Protein AF-A0A960R8P9-F1 (afdb_monomer_lite)

Structure (mmCIF, N/CA/C/O backbone):
data_AF-A0A960R8P9-F1
#
_entry.id   AF-A0A960R8P9-F1
#
loop_
_atom_site.group_PDB
_atom_site.id
_atom_site.type_symbol
_atom_site.label_atom_id
_atom_site.label_alt_id
_atom_site.label_comp_id
_atom_site.label_asym_id
_atom_site.label_entity_id
_atom_site.label_seq_id
_atom_site.pdbx_PDB_ins_code
_atom_site.Cartn_x
_atom_site.Cartn_y
_atom_site.Cartn_z
_atom_site.occupancy
_atom_site.B_iso_or_equiv
_atom_site.auth_seq_id
_atom_site.auth_comp_id
_atom_site.auth_asym_id
_atom_site.auth_atom_id
_atom_site.pdbx_PDB_model_num
ATOM 1 N N . MET A 1 1 ? 49.231 7.421 -8.436 1.00 37.34 1 MET A N 1
ATOM 2 C CA . MET A 1 1 ? 50.060 8.512 -7.874 1.00 37.34 1 MET A CA 1
ATOM 3 C C . MET A 1 1 ? 49.710 9.796 -8.612 1.00 37.34 1 MET A C 1
ATOM 5 O O . MET A 1 1 ? 50.149 9.956 -9.741 1.00 37.34 1 MET A O 1
ATOM 9 N N . GLU A 1 2 ? 48.944 10.686 -7.978 1.00 45.31 2 GLU A N 1
ATOM 10 C CA . GLU A 1 2 ? 48.994 12.142 -8.236 1.00 45.31 2 GLU A CA 1
ATOM 11 C C . GLU A 1 2 ? 50.459 12.654 -8.136 1.00 45.31 2 GLU A C 1
ATOM 13 O O . GLU A 1 2 ? 51.242 11.983 -7.445 1.00 45.31 2 GLU A O 1
ATOM 18 N N . PRO A 1 3 ? 50.880 13.798 -8.742 1.00 47.28 3 PRO A N 1
ATOM 19 C CA . PRO A 1 3 ? 50.109 15.050 -8.931 1.00 47.28 3 PRO A CA 1
ATOM 20 C C . PRO A 1 3 ? 50.156 15.681 -10.360 1.00 47.28 3 PRO A C 1
ATOM 22 O O . PRO A 1 3 ? 50.968 15.244 -11.170 1.00 47.28 3 PRO A O 1
ATOM 25 N N . ARG A 1 4 ? 49.364 16.688 -10.808 1.00 34.91 4 ARG A N 1
ATOM 26 C CA . ARG A 1 4 ? 48.522 17.797 -10.241 1.00 34.91 4 ARG A CA 1
ATOM 27 C C . ARG A 1 4 ? 49.147 19.201 -10.487 1.00 34.91 4 ARG A C 1
ATOM 29 O O . ARG A 1 4 ? 50.359 19.338 -10.352 1.00 34.91 4 ARG A O 1
ATOM 36 N N . VAL A 1 5 ? 48.302 20.237 -10.694 1.00 33.16 5 VAL A N 1
ATOM 37 C CA . VAL A 1 5 ? 48.577 21.716 -10.623 1.00 33.16 5 VAL A CA 1
ATOM 38 C C . VAL A 1 5 ? 49.274 22.376 -11.851 1.00 33.16 5 VAL A C 1
ATOM 40 O O . VAL A 1 5 ? 50.306 21.878 -12.279 1.00 33.16 5 VAL A O 1
ATOM 43 N N . LEU A 1 6 ? 48.919 23.569 -12.392 1.00 29.36 6 LEU A N 1
ATOM 44 C CA . LEU A 1 6 ? 47.677 24.392 -12.537 1.00 29.36 6 LEU A CA 1
ATOM 45 C C . LEU A 1 6 ? 48.026 25.774 -13.193 1.00 29.36 6 LEU A C 1
ATOM 47 O O . LEU A 1 6 ? 49.183 26.181 -13.124 1.00 29.36 6 LEU A O 1
ATOM 51 N N . TYR A 1 7 ? 47.015 26.536 -13.670 1.00 29.75 7 TYR A N 1
ATOM 52 C CA . TYR A 1 7 ? 47.020 27.992 -14.028 1.00 29.75 7 TYR A CA 1
ATOM 53 C C . TYR A 1 7 ? 47.901 28.459 -15.227 1.00 29.75 7 TYR A C 1
ATOM 55 O O . TYR A 1 7 ? 49.055 28.080 -15.349 1.00 29.75 7 TYR A O 1
ATOM 63 N N . SER A 1 8 ? 47.477 29.346 -16.147 1.00 26.50 8 SER A N 1
ATOM 64 C CA . SER A 1 8 ? 46.661 30.571 -16.003 1.00 26.50 8 SER A CA 1
ATOM 65 C C . SER A 1 8 ? 46.112 31.087 -17.359 1.00 26.50 8 SER A C 1
ATOM 67 O O . SER A 1 8 ? 46.630 30.737 -18.415 1.00 26.50 8 SER A O 1
ATOM 69 N N . ALA A 1 9 ? 45.106 31.971 -17.323 1.00 29.03 9 ALA A N 1
ATOM 70 C CA . ALA A 1 9 ? 44.301 32.431 -18.467 1.00 29.03 9 ALA A CA 1
ATOM 71 C C . ALA A 1 9 ? 44.900 33.555 -19.367 1.00 29.03 9 ALA 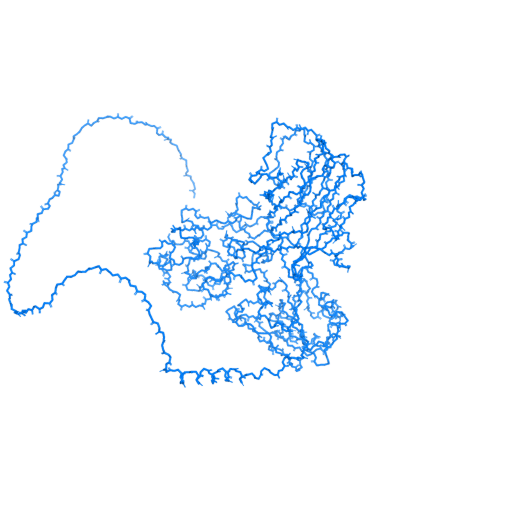A C 1
ATOM 73 O O . ALA A 1 9 ? 45.640 34.409 -18.880 1.00 29.03 9 ALA A O 1
ATOM 74 N N . VAL A 1 10 ? 44.536 33.522 -20.669 1.00 34.88 10 VAL A N 1
ATOM 75 C CA . VAL A 1 10 ? 43.833 34.551 -21.510 1.00 34.88 10 VAL A CA 1
ATOM 76 C C . VAL A 1 10 ? 44.128 36.041 -21.163 1.00 34.88 10 VAL A C 1
ATOM 78 O O . VAL A 1 10 ? 43.942 36.389 -19.996 1.00 34.88 10 VAL A O 1
ATOM 81 N N . PRO A 1 11 ? 44.481 36.973 -22.108 1.00 43.69 11 PRO A N 1
ATOM 82 C CA . PRO A 1 11 ? 43.559 37.340 -23.208 1.00 43.69 11 PRO A CA 1
ATOM 83 C C . PRO A 1 11 ? 44.088 38.025 -24.514 1.00 43.69 11 PRO A C 1
ATOM 85 O O . PRO A 1 11 ? 45.250 38.397 -24.650 1.00 43.69 11 PRO A O 1
ATOM 88 N N . THR A 1 12 ? 43.121 38.299 -25.411 1.00 30.22 12 THR A N 1
ATOM 89 C CA . THR A 1 12 ? 43.048 39.319 -26.499 1.00 30.22 12 THR A CA 1
ATOM 90 C C . THR A 1 12 ? 43.877 39.196 -27.797 1.00 30.22 12 THR A C 1
ATOM 92 O O . THR A 1 12 ? 45.095 39.333 -27.805 1.00 30.22 12 THR A O 1
ATOM 95 N N . ASP A 1 13 ? 43.127 39.101 -28.903 1.00 35.78 13 ASP A N 1
ATOM 96 C CA . ASP A 1 13 ? 43.401 39.499 -30.308 1.00 35.78 13 ASP A CA 1
ATOM 97 C C . ASP A 1 13 ? 43.647 41.041 -30.455 1.00 35.78 13 ASP A C 1
ATOM 99 O O . ASP A 1 13 ? 43.403 41.731 -29.456 1.00 35.78 13 ASP A O 1
ATOM 103 N N . PRO A 1 14 ? 44.001 41.666 -31.627 1.00 49.56 14 PRO A N 1
ATOM 104 C CA . PRO A 1 14 ? 44.000 41.152 -33.024 1.00 49.56 14 PRO A CA 1
ATOM 105 C C . PRO A 1 14 ? 45.130 41.669 -34.000 1.00 49.56 14 PRO A C 1
ATOM 107 O O . PRO A 1 14 ? 45.997 42.456 -33.624 1.00 49.56 14 PRO A O 1
ATOM 110 N N . ILE A 1 15 ? 44.981 41.348 -35.309 1.00 30.72 15 ILE A N 1
ATOM 111 C CA . ILE A 1 15 ? 45.391 42.091 -36.553 1.00 30.72 15 ILE A CA 1
ATOM 112 C C . ILE A 1 15 ? 46.657 41.660 -37.367 1.00 30.72 15 ILE A C 1
ATOM 114 O O . ILE A 1 15 ? 47.779 41.654 -36.877 1.00 30.72 15 ILE A O 1
ATOM 118 N N . GLU A 1 16 ? 46.412 41.505 -38.689 1.00 31.91 16 GLU A N 1
ATOM 119 C CA . GLU A 1 16 ? 47.282 41.521 -39.905 1.00 31.91 16 GLU A CA 1
ATOM 120 C C . GLU A 1 16 ? 48.066 40.262 -40.380 1.00 31.91 16 GLU A C 1
ATOM 122 O O . GLU A 1 16 ? 48.884 39.682 -39.676 1.00 31.91 16 GLU A O 1
ATOM 127 N N . GLY A 1 17 ? 47.824 39.879 -41.654 1.00 26.89 17 GLY A N 1
ATOM 128 C CA . GLY A 1 17 ? 48.540 38.836 -42.428 1.00 26.89 17 GLY A CA 1
ATOM 129 C C . GLY A 1 17 ? 49.787 39.365 -43.175 1.00 26.89 17 GLY A C 1
ATOM 130 O O . GLY A 1 17 ? 50.226 40.470 -42.851 1.00 26.89 17 GLY A O 1
ATOM 131 N N . PRO A 1 18 ? 50.367 38.656 -44.186 1.00 44.59 18 PRO A N 1
ATOM 132 C CA . PRO A 1 18 ? 49.638 38.208 -45.399 1.00 44.59 18 PRO A CA 1
ATOM 133 C C . PRO A 1 18 ? 50.124 36.892 -46.099 1.00 44.59 18 PRO A C 1
ATOM 135 O O . PRO A 1 18 ? 51.177 36.379 -45.751 1.00 44.59 18 PRO A O 1
ATOM 138 N N . ALA A 1 19 ? 49.390 36.459 -47.151 1.00 32.81 19 ALA A N 1
ATOM 139 C CA . ALA A 1 19 ? 49.787 35.691 -48.375 1.00 32.81 19 ALA A CA 1
ATOM 140 C C . ALA A 1 19 ? 50.646 34.390 -48.245 1.00 32.81 19 ALA A C 1
ATOM 142 O O . ALA A 1 19 ? 51.664 34.378 -47.571 1.00 32.81 19 ALA A O 1
ATOM 143 N N . ASP A 1 20 ? 50.394 33.262 -48.930 1.00 33.44 20 ASP A N 1
ATOM 144 C CA . ASP A 1 20 ? 49.965 33.041 -50.329 1.00 33.44 20 ASP A CA 1
ATOM 145 C C . ASP A 1 20 ? 49.674 31.529 -50.600 1.00 33.44 20 ASP A C 1
ATOM 147 O O . ASP A 1 20 ? 50.094 30.694 -49.804 1.00 33.44 20 ASP A O 1
ATOM 151 N N . ASP A 1 21 ? 49.004 31.217 -51.723 1.00 30.36 21 ASP A N 1
ATOM 152 C CA . ASP A 1 21 ? 48.849 29.935 -52.475 1.00 30.36 21 ASP A CA 1
ATOM 153 C C . ASP A 1 21 ? 48.947 28.568 -51.725 1.00 30.36 21 ASP A C 1
ATOM 155 O O . ASP A 1 21 ? 49.975 28.184 -51.172 1.00 30.36 21 ASP A O 1
ATOM 159 N N . SER A 1 22 ? 47.992 27.634 -51.841 1.00 32.38 22 SER A N 1
ATOM 160 C CA . SER A 1 22 ? 47.563 27.061 -53.131 1.00 32.38 22 SER A CA 1
ATOM 161 C C . SER A 1 22 ? 46.191 26.378 -53.064 1.00 32.38 22 SER A C 1
ATOM 163 O O . SER A 1 22 ? 45.913 25.624 -52.133 1.00 32.38 22 SER A O 1
ATOM 165 N N . ALA A 1 23 ? 45.362 26.563 -54.095 1.00 30.52 23 ALA A N 1
ATOM 166 C CA . ALA A 1 23 ? 44.048 25.925 -54.225 1.00 30.52 23 ALA A CA 1
ATOM 167 C C . ALA A 1 23 ? 44.060 24.671 -55.123 1.00 30.52 23 ALA A C 1
ATOM 169 O O . ALA A 1 23 ? 44.781 24.619 -56.119 1.00 30.52 23 ALA A O 1
ATOM 170 N N . ILE A 1 24 ? 43.154 23.722 -54.856 1.00 29.73 24 ILE A N 1
ATOM 171 C CA . ILE A 1 24 ? 42.587 22.829 -55.881 1.00 29.73 24 ILE A CA 1
ATOM 172 C C . ILE A 1 24 ? 41.060 22.907 -55.775 1.00 29.73 24 ILE A C 1
ATOM 174 O O . ILE A 1 24 ? 40.494 22.780 -54.693 1.00 29.73 24 ILE A O 1
ATOM 178 N N . GLN A 1 25 ? 40.409 23.175 -56.907 1.00 29.39 25 GLN A N 1
ATOM 179 C CA . GLN A 1 25 ? 38.961 23.352 -57.036 1.00 29.39 25 GLN A CA 1
ATOM 180 C C . GLN A 1 25 ? 38.285 22.087 -57.578 1.00 29.39 25 GLN A C 1
ATOM 182 O O . GLN A 1 25 ? 38.864 21.342 -58.369 1.00 29.39 25 GLN A O 1
ATOM 187 N N . VAL A 1 26 ? 37.023 21.912 -57.193 1.00 33.94 26 VAL A N 1
ATOM 188 C CA . VAL A 1 26 ? 36.055 20.991 -57.802 1.00 33.94 26 VAL A CA 1
ATOM 189 C C . VAL A 1 26 ? 35.570 21.574 -59.135 1.00 33.94 26 VAL A C 1
ATOM 191 O O . VAL A 1 26 ? 35.284 22.769 -59.179 1.00 33.94 26 VAL A O 1
ATOM 194 N N . GLN A 1 27 ? 35.381 20.754 -60.180 1.00 28.98 27 GLN A N 1
ATOM 195 C CA . GLN A 1 27 ? 34.293 20.994 -61.145 1.00 28.98 27 GLN A CA 1
ATOM 196 C C . GLN A 1 27 ? 33.895 19.761 -61.981 1.00 28.98 27 GLN A C 1
ATOM 198 O O . GLN A 1 27 ? 34.626 19.297 -62.852 1.00 28.98 27 GLN A O 1
ATOM 203 N N . ASP A 1 28 ? 32.708 19.260 -61.642 1.00 31.89 28 ASP A N 1
ATOM 204 C CA . ASP A 1 28 ? 31.585 18.834 -62.491 1.00 31.89 28 ASP A CA 1
ATOM 205 C C . ASP A 1 28 ? 31.714 18.908 -64.037 1.00 31.89 28 ASP A C 1
ATOM 207 O O . ASP A 1 28 ? 32.147 19.920 -64.596 1.00 31.89 28 ASP A O 1
ATOM 211 N N . VAL A 1 29 ? 31.217 17.867 -64.727 1.00 30.25 29 VAL A N 1
ATOM 212 C CA . VAL A 1 29 ? 30.855 17.875 -66.161 1.00 30.25 29 VAL A CA 1
ATOM 213 C C . VAL A 1 29 ? 29.659 16.936 -66.408 1.00 30.25 29 VAL A C 1
ATOM 215 O O . VAL A 1 29 ? 29.754 15.731 -66.181 1.00 30.25 29 VAL A O 1
ATOM 218 N N . ALA A 1 30 ? 28.561 17.484 -66.939 1.00 30.80 30 ALA A N 1
ATOM 219 C CA . ALA A 1 30 ? 27.309 16.772 -67.240 1.00 30.80 30 ALA A CA 1
ATOM 220 C C . ALA A 1 30 ? 27.217 16.283 -68.729 1.00 30.80 30 ALA A C 1
ATOM 222 O O . ALA A 1 30 ? 28.258 16.048 -69.344 1.00 30.80 30 ALA A O 1
ATOM 223 N N . PRO A 1 31 ? 26.031 16.023 -69.333 1.00 60.59 31 PRO A N 1
ATOM 224 C CA . PRO A 1 31 ? 25.532 14.668 -69.613 1.00 60.59 31 PRO A CA 1
ATOM 225 C C . PRO A 1 31 ? 25.392 14.334 -71.124 1.00 60.59 31 PRO A C 1
ATOM 227 O O . PRO A 1 31 ? 25.690 15.166 -71.981 1.00 60.59 31 PRO A O 1
ATOM 230 N N . ALA A 1 32 ? 24.907 13.128 -71.475 1.00 29.98 32 ALA A N 1
ATOM 231 C CA . ALA A 1 32 ? 24.619 12.725 -72.867 1.00 29.98 32 ALA A CA 1
ATOM 232 C C . ALA A 1 32 ? 23.441 11.726 -73.008 1.00 29.98 32 ALA A C 1
ATOM 234 O O . ALA A 1 32 ? 23.017 11.111 -72.032 1.00 29.98 32 ALA A O 1
ATOM 235 N N . GLU A 1 33 ? 22.904 11.603 -74.230 1.00 31.44 33 GLU A N 1
ATOM 236 C CA . GLU A 1 33 ? 21.503 11.239 -74.520 1.00 31.44 33 GLU A CA 1
ATOM 237 C C . GLU A 1 33 ? 21.216 9.800 -75.031 1.00 31.44 33 GLU A C 1
ATOM 239 O O . GLU A 1 33 ? 22.066 9.097 -75.574 1.00 31.44 33 GLU A O 1
ATOM 244 N N . PHE A 1 34 ? 19.930 9.453 -74.899 1.00 30.88 34 PHE A N 1
ATOM 245 C CA . PHE A 1 34 ? 19.047 8.525 -75.636 1.00 30.88 34 PHE A CA 1
ATOM 246 C C . PHE A 1 34 ? 19.475 7.936 -77.011 1.00 30.88 34 PHE A C 1
ATOM 248 O O . PHE A 1 34 ? 19.818 8.680 -77.927 1.00 30.88 34 PHE A O 1
ATOM 255 N N . VAL A 1 35 ? 19.215 6.628 -77.221 1.00 30.12 35 VAL A N 1
ATOM 256 C CA . VAL A 1 35 ? 18.827 6.007 -78.521 1.00 30.12 35 VAL A CA 1
ATOM 257 C C . VAL A 1 35 ? 17.834 4.846 -78.276 1.00 30.12 35 VAL A C 1
ATOM 259 O O . VAL A 1 35 ? 17.958 4.126 -77.289 1.00 30.12 35 VAL A O 1
ATOM 262 N N . THR A 1 36 ? 16.861 4.664 -79.178 1.00 34.31 36 THR A N 1
ATOM 263 C CA . THR A 1 36 ? 15.728 3.704 -79.138 1.00 34.31 36 THR A CA 1
ATOM 264 C C . THR A 1 36 ? 15.785 2.627 -80.232 1.00 34.31 36 THR A C 1
ATOM 266 O O . THR A 1 36 ? 16.336 2.921 -81.286 1.00 34.31 36 THR A O 1
ATOM 269 N N . GLU A 1 37 ? 15.117 1.476 -80.035 1.00 33.34 37 GLU A N 1
ATOM 270 C CA . GLU A 1 37 ? 14.309 0.671 -81.006 1.00 33.34 37 GLU A CA 1
ATOM 271 C C . GLU A 1 37 ? 13.915 -0.683 -80.340 1.00 33.34 37 GLU A C 1
ATOM 273 O O . GLU A 1 37 ? 14.703 -1.200 -79.552 1.00 33.34 37 GLU A O 1
ATOM 278 N N . ASP A 1 38 ? 12.795 -1.375 -80.608 1.00 34.53 38 ASP A N 1
ATOM 279 C CA . ASP A 1 38 ? 11.441 -1.006 -81.079 1.00 34.53 38 ASP A CA 1
ATOM 280 C C . ASP A 1 38 ? 10.472 -2.213 -80.894 1.00 34.53 38 ASP A C 1
ATOM 282 O O . ASP A 1 38 ? 10.916 -3.364 -80.901 1.00 34.53 38 ASP A O 1
ATOM 286 N N . GLY A 1 39 ? 9.161 -1.948 -80.809 1.00 29.09 39 GLY A N 1
ATOM 287 C CA . GLY A 1 39 ? 8.074 -2.888 -81.132 1.00 29.09 39 GLY A CA 1
ATOM 288 C C . GLY A 1 39 ? 7.305 -3.552 -79.963 1.00 29.09 39 GLY A C 1
ATOM 289 O O . GLY A 1 39 ? 7.901 -4.200 -79.110 1.00 29.09 39 GLY A O 1
ATOM 290 N N . ASP A 1 40 ? 5.962 -3.530 -79.910 1.00 32.19 40 ASP A N 1
ATOM 291 C CA . ASP A 1 40 ? 4.997 -2.816 -80.771 1.00 32.19 40 ASP A CA 1
ATOM 292 C C . ASP A 1 40 ? 3.564 -2.771 -80.144 1.00 32.19 40 ASP A C 1
ATOM 294 O O . ASP A 1 40 ? 3.196 -3.649 -79.367 1.00 32.19 40 ASP A O 1
ATOM 298 N N . ILE A 1 41 ? 2.746 -1.797 -80.580 1.00 30.89 41 ILE A N 1
ATOM 299 C CA . ILE A 1 41 ? 1.261 -1.665 -80.504 1.00 30.89 41 ILE A CA 1
ATOM 300 C C . ILE A 1 41 ? 0.533 -1.466 -79.140 1.00 30.89 41 ILE A C 1
ATOM 302 O O . ILE A 1 41 ? 0.358 -2.380 -78.340 1.00 30.89 41 ILE A O 1
ATOM 306 N N . ALA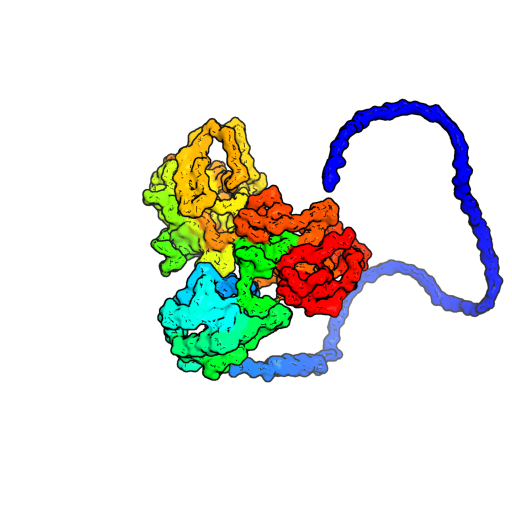 A 1 42 ? -0.107 -0.291 -79.002 1.00 32.84 42 ALA A N 1
ATOM 307 C CA . ALA A 1 42 ? -1.288 0.008 -78.153 1.00 32.84 42 ALA A CA 1
ATOM 308 C C . ALA A 1 42 ? -2.529 0.295 -79.066 1.00 32.84 42 ALA A C 1
ATOM 310 O O . ALA A 1 42 ? -2.311 0.313 -80.285 1.00 32.84 42 ALA A O 1
ATOM 311 N N . PRO A 1 43 ? -3.798 0.543 -78.608 1.00 44.72 43 PRO A N 1
ATOM 312 C CA . PRO A 1 43 ? -4.141 1.757 -77.816 1.00 44.72 43 PRO A CA 1
ATOM 313 C C . PRO A 1 43 ? -5.456 1.766 -76.954 1.00 44.72 43 PRO A C 1
ATOM 315 O O . PRO A 1 43 ? -6.273 0.853 -77.029 1.00 44.72 43 PRO A O 1
ATOM 318 N N . SER A 1 44 ? -5.715 2.918 -76.287 1.00 29.17 44 SER A N 1
ATOM 319 C CA . SER A 1 44 ? -7.040 3.593 -76.068 1.00 29.17 44 SER A CA 1
ATOM 320 C C . SER A 1 44 ? -8.077 2.963 -75.093 1.00 29.17 44 SER A C 1
ATOM 322 O O . SER A 1 44 ? -8.314 1.767 -75.191 1.00 29.17 44 SER A O 1
ATOM 324 N N . GLU A 1 45 ? -8.802 3.635 -74.170 1.00 32.38 45 GLU A N 1
ATOM 325 C CA . GLU A 1 45 ? -8.877 5.003 -73.560 1.00 32.38 45 GLU A CA 1
ATOM 326 C C . GLU A 1 45 ? -9.419 4.841 -72.098 1.00 32.38 45 GLU A C 1
ATOM 328 O O . GLU A 1 45 ? -9.935 3.771 -71.789 1.00 32.38 45 GLU A O 1
ATOM 333 N N . GLY A 1 46 ? -9.418 5.795 -71.147 1.00 26.61 46 GLY A N 1
ATOM 334 C CA . GLY A 1 46 ? -8.832 7.146 -71.058 1.00 26.61 46 GLY A CA 1
ATOM 335 C C . GLY A 1 46 ? -9.603 8.114 -70.111 1.00 26.61 46 GLY A C 1
ATOM 336 O O . GLY A 1 46 ? -10.785 7.913 -69.864 1.00 26.61 46 GLY A O 1
ATOM 337 N N . VAL A 1 47 ? -8.939 9.209 -69.690 1.00 29.33 47 VAL A N 1
ATOM 338 C CA . VAL A 1 47 ? -9.505 10.538 -69.292 1.00 29.33 47 VAL A CA 1
ATOM 339 C C . VAL A 1 47 ? -10.069 10.772 -67.855 1.00 29.33 47 VAL A C 1
ATOM 341 O O . VAL A 1 47 ? -11.247 10.586 -67.587 1.00 29.33 47 VAL A O 1
ATOM 344 N N . THR A 1 48 ? -9.179 11.300 -66.992 1.00 27.67 48 THR A N 1
ATOM 345 C CA . THR A 1 48 ? -9.274 12.437 -66.016 1.00 27.67 48 THR A CA 1
ATOM 346 C C . THR A 1 48 ? -10.433 12.664 -65.009 1.00 27.67 48 THR A C 1
ATOM 348 O O . THR A 1 48 ? -11.563 12.933 -65.395 1.00 27.67 48 THR A O 1
ATOM 351 N N . GLU A 1 49 ? -10.008 12.828 -63.742 1.00 30.47 49 GLU A N 1
ATOM 352 C CA . GLU A 1 49 ? -10.292 13.924 -62.769 1.00 30.47 49 GLU A CA 1
ATOM 353 C C . GLU A 1 49 ? -11.696 14.219 -62.166 1.00 30.47 49 GLU A C 1
ATOM 355 O O . GLU A 1 49 ? -12.574 14.778 -62.810 1.00 30.47 49 GLU A O 1
ATOM 360 N N . SER A 1 50 ? -11.736 14.052 -60.830 1.00 34.62 50 SER A N 1
ATOM 361 C CA . SER A 1 50 ? -12.063 15.051 -59.778 1.00 34.62 50 SER A CA 1
ATOM 362 C C . SER A 1 50 ? -13.508 15.480 -59.412 1.00 34.62 50 SER A C 1
ATOM 364 O O . SER A 1 50 ? -14.395 15.640 -60.241 1.00 34.62 50 SER A O 1
ATOM 366 N N . GLU A 1 51 ? -13.623 15.782 -58.107 1.00 30.09 51 GLU A N 1
ATOM 367 C CA . GLU A 1 51 ? -14.686 16.421 -57.299 1.00 30.09 51 GLU A CA 1
ATOM 368 C C . GLU A 1 51 ? -15.941 15.615 -56.863 1.00 30.09 51 GLU A C 1
ATOM 370 O O . GLU A 1 51 ? -16.519 14.810 -57.588 1.00 30.09 51 GLU A O 1
ATOM 375 N N . ALA A 1 52 ? -16.326 15.839 -55.594 1.00 37.38 52 ALA A N 1
ATOM 376 C CA . ALA A 1 52 ? -17.338 15.111 -54.805 1.00 37.38 52 ALA A CA 1
ATOM 377 C C . ALA A 1 52 ? -18.782 15.655 -55.003 1.00 37.38 52 ALA A C 1
ATOM 379 O O . ALA A 1 52 ? -18.939 16.700 -55.640 1.00 37.38 52 ALA A O 1
ATOM 380 N N . PRO A 1 53 ? -19.857 15.008 -54.472 1.00 33.94 53 PRO A N 1
ATOM 381 C CA . PRO A 1 53 ? -20.228 15.206 -53.050 1.00 33.94 53 PRO A CA 1
ATOM 382 C C . PRO A 1 53 ? -21.025 14.061 -52.348 1.00 33.94 53 PRO A C 1
ATOM 384 O O . PRO A 1 53 ? -21.541 13.139 -52.974 1.00 33.94 53 PRO A O 1
ATOM 387 N N . ILE A 1 54 ? -21.214 14.197 -51.025 1.00 36.06 54 ILE A N 1
ATOM 388 C CA . ILE A 1 54 ? -22.248 13.517 -50.194 1.00 36.06 54 ILE A CA 1
ATOM 389 C C . ILE A 1 54 ? -23.674 13.895 -50.676 1.00 36.06 54 ILE A C 1
ATOM 391 O O . ILE A 1 54 ? -23.826 15.038 -51.124 1.00 36.06 54 ILE A O 1
ATOM 395 N N . PRO A 1 55 ? -24.736 13.043 -50.567 1.00 36.91 55 PRO A N 1
ATOM 396 C CA . PRO A 1 55 ? -25.383 12.793 -49.255 1.00 36.91 55 PRO A CA 1
ATOM 397 C C . PRO A 1 55 ? -26.226 11.489 -49.038 1.00 36.91 55 PRO A C 1
ATOM 399 O O . PRO A 1 55 ? -26.729 10.877 -49.971 1.00 36.91 55 PRO A O 1
ATOM 402 N N . ALA A 1 56 ? -26.475 11.198 -47.750 1.00 30.23 56 ALA A N 1
ATOM 403 C CA . ALA A 1 56 ? -27.715 10.716 -47.090 1.00 30.23 56 ALA A CA 1
ATOM 404 C C . ALA A 1 56 ? -28.545 9.479 -47.558 1.00 30.23 56 ALA A C 1
ATOM 406 O O . ALA A 1 56 ? -29.115 9.452 -48.642 1.00 30.23 56 ALA A O 1
ATOM 407 N N . ASP A 1 57 ? -28.770 8.590 -46.571 1.00 33.03 57 ASP A N 1
ATOM 408 C CA . ASP A 1 57 ? -30.032 7.909 -46.181 1.00 33.03 57 ASP A CA 1
ATOM 409 C C . ASP A 1 57 ? -30.844 7.095 -47.217 1.00 33.03 57 ASP A C 1
ATOM 411 O O . ASP A 1 57 ? -31.523 7.664 -48.070 1.00 33.03 57 ASP A O 1
ATOM 415 N N . HIS A 1 58 ? -30.922 5.764 -47.016 1.00 30.36 58 HIS A N 1
ATOM 416 C CA . HIS A 1 58 ? -32.229 5.087 -46.873 1.00 30.36 58 HIS A CA 1
ATOM 417 C C . HIS A 1 58 ? -32.171 3.627 -46.360 1.00 30.36 58 HIS A C 1
ATOM 419 O O . HIS A 1 58 ? -31.618 2.743 -47.006 1.00 30.36 58 HIS A O 1
ATOM 425 N N . SER A 1 59 ? -32.940 3.374 -45.294 1.00 27.42 59 SER A N 1
ATOM 426 C CA . SER A 1 59 ? -33.821 2.200 -45.097 1.00 27.42 59 SER A CA 1
ATOM 427 C C . SER A 1 59 ? -33.252 0.766 -45.143 1.00 27.42 59 SER A C 1
ATOM 429 O O . SER A 1 59 ? -33.152 0.139 -46.196 1.00 27.42 59 SER A O 1
ATOM 431 N N . LEU A 1 60 ? -33.152 0.156 -43.957 1.00 33.97 60 LEU A N 1
ATOM 432 C CA . LEU A 1 60 ? -33.128 -1.300 -43.760 1.00 33.97 60 LEU A CA 1
ATOM 433 C C . LEU A 1 60 ? -34.395 -1.991 -44.311 1.00 33.97 60 LEU A C 1
ATOM 435 O O . LEU A 1 60 ? -35.505 -1.470 -44.180 1.00 33.97 60 LEU A O 1
ATOM 439 N N . THR A 1 61 ? -34.249 -3.225 -44.802 1.00 27.73 61 THR A N 1
ATOM 440 C CA . THR A 1 61 ? -35.333 -4.226 -44.861 1.00 27.73 61 THR A CA 1
ATOM 441 C C . THR A 1 61 ? -34.808 -5.582 -44.368 1.00 27.73 61 THR A C 1
ATOM 443 O O . THR A 1 61 ? -33.879 -6.101 -44.986 1.00 27.73 61 THR A O 1
ATOM 446 N N . PRO A 1 62 ? -35.368 -6.174 -43.296 1.00 39.25 62 PRO A N 1
ATOM 447 C CA . PRO A 1 62 ? -34.814 -7.381 -42.682 1.00 39.25 62 PRO A CA 1
ATOM 448 C C . PRO A 1 62 ? -35.399 -8.663 -43.290 1.00 39.25 62 PRO A C 1
ATOM 450 O O . PRO A 1 62 ? -36.575 -8.955 -43.070 1.00 39.25 62 PRO A O 1
ATOM 453 N N . GLN A 1 63 ? -34.588 -9.452 -44.007 1.00 36.78 63 GLN A N 1
ATOM 454 C CA . GLN A 1 63 ? -34.900 -10.862 -44.277 1.00 36.78 63 GLN A CA 1
ATOM 455 C C . GLN A 1 63 ? -33.670 -11.696 -44.693 1.00 36.78 63 GLN A C 1
ATOM 457 O O . GLN A 1 63 ? -33.521 -12.018 -45.865 1.00 36.78 63 GLN A O 1
ATOM 462 N N . ASP A 1 64 ? -32.819 -12.039 -43.723 1.00 34.34 64 ASP A N 1
ATOM 463 C CA . ASP A 1 64 ? -32.182 -13.366 -43.583 1.00 34.34 64 ASP A CA 1
ATOM 464 C C . ASP A 1 64 ? -31.404 -13.394 -42.253 1.00 34.34 64 ASP A C 1
ATOM 466 O O . ASP A 1 64 ? -30.193 -13.229 -42.205 1.00 34.34 64 ASP A O 1
ATOM 470 N N . ASP A 1 65 ? -32.145 -13.545 -41.152 1.00 41.03 65 ASP A N 1
ATOM 471 C CA . ASP A 1 65 ? -31.605 -13.699 -39.794 1.00 41.03 65 ASP A CA 1
ATOM 472 C C . ASP A 1 65 ? -32.451 -14.729 -39.022 1.00 41.03 65 ASP A C 1
ATOM 474 O O . ASP A 1 65 ? -33.332 -14.412 -38.220 1.00 41.03 65 ASP A O 1
ATOM 478 N N . ALA A 1 66 ? -32.282 -15.996 -39.402 1.00 41.91 66 ALA A N 1
ATOM 479 C CA . ALA A 1 66 ? -32.980 -17.137 -38.801 1.00 41.91 66 ALA A CA 1
ATOM 480 C C . ALA A 1 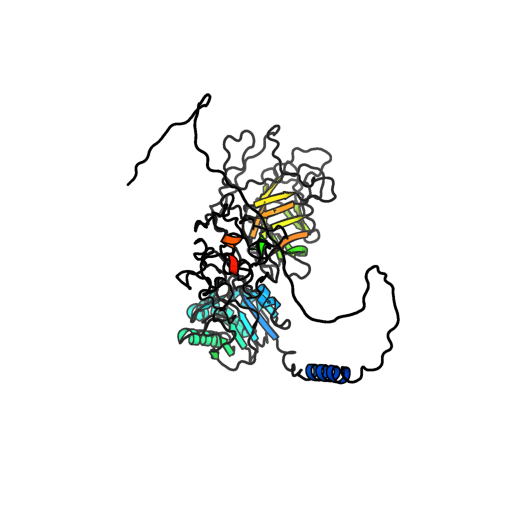66 ? -32.084 -18.379 -38.637 1.00 41.91 66 ALA A C 1
ATOM 482 O O . ALA A 1 66 ? -32.574 -19.441 -38.249 1.00 41.91 66 ALA A O 1
ATOM 483 N N . THR A 1 67 ? -30.789 -18.259 -38.947 1.00 39.84 67 THR A N 1
ATOM 484 C CA . THR A 1 67 ? -29.797 -19.340 -38.829 1.00 39.84 67 THR A CA 1
ATOM 485 C C . THR A 1 67 ? -28.632 -19.008 -37.901 1.00 39.84 67 THR A C 1
ATOM 487 O O . THR A 1 67 ? -28.116 -19.946 -37.309 1.00 39.84 67 THR A O 1
ATOM 490 N N . ASP A 1 68 ? -28.273 -17.736 -37.683 1.00 44.59 68 ASP A N 1
ATOM 491 C CA . ASP A 1 68 ? -27.269 -17.374 -36.664 1.00 44.59 68 ASP A CA 1
ATOM 492 C C . ASP A 1 68 ? -27.872 -17.330 -35.259 1.00 44.59 68 ASP A C 1
ATOM 494 O O . ASP A 1 68 ? -27.370 -17.992 -34.352 1.00 44.59 68 ASP A O 1
ATOM 498 N N . ARG A 1 69 ? -29.041 -16.701 -35.096 1.00 44.09 69 ARG A N 1
ATOM 499 C CA . ARG A 1 69 ? -29.730 -16.616 -33.796 1.00 44.09 69 ARG A CA 1
ATOM 500 C C . ARG A 1 69 ? -30.115 -17.954 -33.165 1.00 44.09 69 ARG A C 1
ATOM 502 O O . ARG A 1 69 ? -30.251 -18.037 -31.953 1.00 44.09 69 ARG A O 1
ATOM 509 N N . ALA A 1 70 ? -30.276 -19.012 -33.962 1.00 41.44 70 ALA A N 1
ATOM 510 C CA . ALA A 1 70 ? -30.495 -20.363 -33.437 1.00 41.44 70 ALA A CA 1
ATOM 511 C C . ALA A 1 70 ? -29.215 -20.981 -32.841 1.00 41.44 70 ALA A C 1
ATOM 513 O O . ALA A 1 70 ? -29.297 -21.880 -32.007 1.00 41.44 70 ALA A O 1
ATOM 514 N N . THR A 1 71 ? -28.047 -20.502 -33.271 1.00 46.31 71 THR A N 1
ATOM 515 C CA . THR A 1 71 ? -26.731 -20.904 -32.768 1.00 46.31 71 THR A CA 1
ATOM 516 C C . THR A 1 71 ? -26.373 -20.092 -31.526 1.00 46.31 71 THR A C 1
ATOM 518 O O . THR A 1 71 ? -25.958 -20.681 -30.534 1.00 46.31 71 THR A O 1
ATOM 521 N N . GLU A 1 72 ? -26.640 -18.781 -31.524 1.00 46.31 72 GLU A N 1
ATOM 522 C CA . GLU A 1 72 ? -26.489 -17.923 -30.338 1.00 46.31 72 GLU A CA 1
ATOM 523 C C . GLU A 1 72 ? -27.440 -18.323 -29.202 1.00 46.31 72 GLU A C 1
ATOM 525 O O . GLU A 1 72 ? -26.970 -18.559 -28.095 1.00 46.31 72 GLU A O 1
ATOM 530 N N . ASP A 1 73 ? -28.745 -18.510 -29.454 1.00 47.56 73 ASP A N 1
ATOM 531 C CA . ASP A 1 73 ? -29.682 -18.971 -28.412 1.00 47.56 73 ASP A CA 1
ATOM 532 C C . ASP A 1 73 ? -29.291 -20.368 -27.878 1.00 47.56 73 ASP A C 1
ATOM 534 O O . ASP A 1 73 ? -29.511 -20.665 -26.703 1.00 47.56 73 ASP A O 1
ATOM 538 N N . SER A 1 74 ? -28.674 -21.228 -28.703 1.00 48.53 74 SER A N 1
ATOM 539 C CA . SER A 1 74 ? -28.183 -22.544 -28.265 1.00 48.53 74 SER A CA 1
ATOM 540 C C . SER A 1 74 ? -26.863 -22.468 -27.493 1.00 48.53 74 SER A C 1
ATOM 542 O O . SER A 1 74 ? -26.662 -23.289 -26.600 1.00 48.53 74 SER A O 1
ATOM 544 N N . LEU A 1 75 ? -25.983 -21.511 -27.800 1.00 46.56 75 LEU A N 1
ATOM 545 C CA . LEU A 1 75 ? -24.763 -21.234 -27.035 1.00 46.56 75 LEU A CA 1
ATOM 546 C C . LEU A 1 75 ? -25.106 -20.580 -25.697 1.00 46.56 75 LEU A C 1
ATOM 548 O O . LEU A 1 75 ? -24.635 -21.039 -24.665 1.00 46.56 75 LEU A O 1
ATOM 552 N N . ILE A 1 76 ? -26.019 -19.609 -25.683 1.00 48.25 76 ILE A N 1
ATOM 553 C CA . ILE A 1 76 ? -26.566 -19.005 -24.463 1.00 48.25 76 ILE A CA 1
ATOM 554 C C . ILE A 1 76 ? -27.303 -20.065 -23.633 1.00 48.25 76 ILE A C 1
ATOM 556 O O . ILE A 1 76 ? -27.190 -20.062 -22.411 1.00 48.25 76 ILE A O 1
ATOM 560 N N . GLN A 1 77 ? -28.003 -21.026 -24.246 1.00 41.62 77 GLN A N 1
ATOM 561 C CA . GLN A 1 77 ? -28.591 -22.144 -23.502 1.00 41.62 77 GLN A CA 1
ATOM 562 C C . GLN A 1 77 ? -27.543 -23.157 -23.005 1.00 41.62 77 GLN A C 1
ATOM 564 O O . GLN A 1 77 ? -27.767 -23.754 -21.955 1.00 41.62 77 GLN A O 1
ATOM 569 N N . GLN A 1 78 ? -26.401 -23.334 -23.680 1.00 39.56 78 GLN A N 1
ATOM 570 C CA . GLN A 1 78 ? -25.289 -24.154 -23.177 1.00 39.56 78 GLN A CA 1
ATOM 571 C C . GLN A 1 78 ? -24.527 -23.470 -22.033 1.00 39.56 78 GLN A C 1
ATOM 573 O O . GLN A 1 78 ? -24.284 -24.111 -21.019 1.00 39.56 78 GLN A O 1
ATOM 578 N N . ILE A 1 79 ? -24.255 -22.167 -22.136 1.00 43.16 79 ILE A N 1
ATOM 579 C CA . ILE A 1 79 ? -23.645 -21.346 -21.076 1.00 43.16 79 ILE A CA 1
ATOM 580 C C . ILE A 1 79 ? -24.558 -21.302 -19.836 1.00 43.16 79 ILE A C 1
ATOM 582 O O . ILE A 1 79 ? -24.094 -21.475 -18.715 1.00 43.16 79 ILE A O 1
ATOM 586 N N . ASN A 1 80 ? -25.880 -21.202 -20.027 1.00 38.84 80 ASN A N 1
ATOM 587 C CA . ASN A 1 80 ? -26.873 -21.312 -18.947 1.00 38.84 80 ASN A CA 1
ATOM 588 C C . ASN A 1 80 ? -27.211 -22.768 -18.536 1.00 38.84 80 ASN A C 1
ATOM 590 O O . ASN A 1 80 ? -28.179 -22.985 -17.805 1.00 38.84 80 ASN A O 1
ATOM 594 N N . THR A 1 81 ? -26.481 -23.784 -19.021 1.00 39.28 81 THR A N 1
ATOM 595 C CA . THR A 1 81 ? -26.620 -25.187 -18.561 1.00 39.28 81 THR A CA 1
ATOM 596 C C . THR A 1 81 ? -25.300 -25.882 -18.212 1.00 39.28 81 THR A C 1
ATOM 598 O O . THR A 1 81 ? -25.343 -26.993 -17.691 1.00 39.28 81 THR A O 1
ATOM 601 N N . SER A 1 82 ? -24.149 -25.219 -18.368 1.00 34.44 82 SER A N 1
ATOM 602 C CA . SER A 1 82 ? -22.921 -25.524 -17.615 1.00 34.44 82 SER A CA 1
ATOM 603 C C . SER A 1 82 ? -22.954 -24.974 -16.182 1.00 34.44 82 SER A C 1
ATOM 605 O O . SER A 1 82 ? -21.998 -25.142 -15.433 1.00 34.44 82 SER A O 1
ATOM 607 N N . THR A 1 83 ? -24.067 -24.362 -15.767 1.00 39.88 83 THR A N 1
ATOM 608 C CA . THR A 1 83 ? -24.358 -24.025 -14.371 1.00 39.88 83 THR A CA 1
ATOM 609 C C . THR A 1 83 ? -24.671 -25.284 -13.543 1.00 39.88 83 THR A C 1
ATOM 611 O O . THR A 1 83 ? -25.791 -25.467 -13.075 1.00 39.88 83 THR A O 1
ATOM 614 N N . GLU A 1 84 ? -23.656 -26.113 -13.286 1.00 39.38 84 GLU A N 1
ATOM 615 C CA . GLU A 1 84 ? -23.549 -26.835 -12.005 1.00 39.38 84 GLU A CA 1
ATOM 616 C C . GLU A 1 84 ? -22.837 -25.957 -10.954 1.00 39.38 84 GLU A C 1
ATOM 618 O O . GLU A 1 84 ? -22.115 -26.444 -10.094 1.00 39.38 84 GLU A O 1
ATOM 623 N N . ASN A 1 85 ? -23.108 -24.642 -10.958 1.00 37.38 85 ASN A N 1
ATOM 624 C CA . ASN A 1 85 ? -22.947 -23.825 -9.755 1.00 37.38 85 ASN A CA 1
ATOM 625 C C . ASN A 1 85 ? -24.096 -24.190 -8.799 1.00 37.38 85 ASN A C 1
ATOM 627 O O . ASN A 1 85 ? -25.172 -23.588 -8.807 1.00 37.38 85 ASN A O 1
ATOM 631 N N . THR A 1 86 ? -23.931 -25.305 -8.089 1.00 39.66 86 THR A N 1
ATOM 632 C CA . THR A 1 86 ? -24.940 -25.873 -7.183 1.00 39.66 86 THR A CA 1
ATOM 633 C C . THR A 1 86 ? -24.286 -26.376 -5.892 1.00 39.66 86 THR A C 1
ATOM 635 O O . THR A 1 86 ? -24.519 -27.511 -5.481 1.00 39.66 86 THR A O 1
ATOM 638 N N . ALA A 1 87 ? -23.478 -25.522 -5.247 1.00 35.75 87 ALA A N 1
ATOM 639 C CA . ALA A 1 87 ? -22.902 -25.807 -3.924 1.00 35.75 87 ALA A CA 1
ATOM 640 C C . ALA A 1 87 ? -22.753 -24.586 -2.986 1.00 35.75 87 ALA A C 1
ATOM 642 O O . ALA A 1 87 ? -23.116 -24.702 -1.820 1.00 35.75 87 ALA A O 1
ATOM 643 N N . LEU A 1 88 ? -22.300 -23.415 -3.458 1.00 44.59 88 LEU A N 1
ATOM 644 C CA . LEU A 1 88 ? -21.813 -22.345 -2.559 1.00 44.59 88 LEU A CA 1
ATOM 645 C C . LEU A 1 88 ? -22.878 -21.496 -1.830 1.00 44.59 88 LEU A C 1
ATOM 647 O O . LEU A 1 88 ? -22.539 -20.693 -0.968 1.00 44.59 88 LEU A O 1
ATOM 651 N N . THR A 1 89 ? -24.181 -21.653 -2.093 1.00 44.38 89 THR A N 1
ATOM 652 C CA . THR A 1 89 ? -25.224 -20.817 -1.452 1.00 44.38 89 THR A CA 1
ATOM 653 C C . THR A 1 89 ? -25.606 -21.290 -0.037 1.00 44.38 89 THR A C 1
ATOM 655 O O . THR A 1 89 ? -26.797 -21.476 0.244 1.00 44.38 89 THR A O 1
ATOM 658 N N . GLY A 1 90 ? -24.632 -21.552 0.840 1.00 65.50 90 GLY A N 1
ATOM 659 C CA . GLY A 1 90 ? -24.932 -22.051 2.187 1.00 65.50 90 GLY A CA 1
ATOM 660 C C . GLY A 1 90 ? -23.785 -22.402 3.137 1.00 65.50 90 GLY A C 1
ATOM 661 O O . GLY A 1 90 ? -24.115 -22.866 4.226 1.00 65.50 90 GLY A O 1
ATOM 662 N N . ARG A 1 91 ? -22.511 -22.202 2.771 1.00 81.06 91 ARG A N 1
ATOM 663 C CA . ARG A 1 91 ? -21.394 -22.223 3.733 1.00 81.06 91 ARG A CA 1
ATOM 664 C C . ARG A 1 91 ? -21.097 -20.803 4.219 1.00 81.06 91 ARG A C 1
ATOM 666 O O . ARG A 1 91 ? -21.353 -19.842 3.494 1.00 81.06 91 ARG A O 1
ATOM 673 N N . HIS A 1 92 ? -20.619 -20.672 5.449 1.00 91.38 92 HIS A N 1
ATOM 674 C CA . HIS A 1 92 ? -20.137 -19.419 6.028 1.00 91.38 92 HIS A CA 1
ATOM 675 C C . HIS A 1 92 ? -18.617 -19.492 6.159 1.00 91.38 92 HIS A C 1
ATOM 677 O O . HIS A 1 92 ? -18.108 -20.223 7.006 1.00 91.38 92 HIS A O 1
ATOM 683 N N . GLU A 1 93 ? -17.903 -18.744 5.326 1.00 95.00 93 GLU A N 1
ATOM 684 C CA . GLU A 1 93 ? -16.449 -18.845 5.179 1.00 95.00 93 GLU A CA 1
ATOM 685 C C . GLU A 1 93 ? -15.829 -17.458 5.374 1.00 95.00 93 GLU A C 1
ATOM 687 O O . GLU A 1 93 ? -16.358 -16.466 4.862 1.00 95.00 93 GLU A O 1
ATOM 692 N N . ILE A 1 94 ? -14.757 -17.388 6.165 1.00 95.81 94 ILE A N 1
ATOM 693 C CA . ILE A 1 94 ? -14.072 -16.136 6.516 1.00 95.81 94 ILE A CA 1
ATOM 694 C C . ILE A 1 94 ? -12.638 -16.196 6.005 1.00 95.81 94 ILE A C 1
ATOM 696 O O . ILE A 1 94 ? -11.959 -17.206 6.181 1.00 95.81 94 ILE A O 1
ATOM 700 N N . VAL A 1 95 ? -12.181 -15.109 5.395 1.00 96.25 95 VAL A N 1
ATOM 701 C CA . VAL A 1 95 ? -10.815 -14.936 4.913 1.00 96.25 95 VAL A CA 1
ATOM 702 C C . VAL A 1 95 ? -10.135 -13.874 5.755 1.00 96.25 95 VAL A C 1
ATOM 704 O O . VAL A 1 95 ? -10.591 -12.735 5.806 1.00 96.25 95 VAL A O 1
ATOM 707 N N . PHE A 1 96 ? -9.046 -14.264 6.400 1.00 96.38 96 PHE A N 1
ATOM 708 C CA . PHE A 1 96 ? -8.110 -13.363 7.042 1.00 96.38 96 PHE A CA 1
ATOM 709 C C . PHE A 1 96 ? -6.951 -13.085 6.092 1.00 96.38 96 PHE A C 1
ATOM 711 O O . PHE A 1 96 ? -6.367 -14.033 5.566 1.00 96.38 96 PHE A O 1
ATOM 718 N N . ILE A 1 97 ? -6.636 -11.811 5.873 1.00 91.31 97 ILE A N 1
ATOM 719 C CA . ILE A 1 97 ? -5.538 -11.377 5.003 1.00 91.31 97 ILE A CA 1
ATOM 720 C C . ILE A 1 97 ? -4.652 -10.429 5.811 1.00 91.31 97 ILE A C 1
ATOM 722 O O . ILE A 1 97 ? -5.149 -9.430 6.333 1.00 91.31 97 ILE A O 1
ATOM 726 N N . SER A 1 98 ? -3.378 -10.778 5.973 1.00 86.81 98 SER A N 1
ATOM 727 C CA . SER A 1 98 ? -2.373 -9.910 6.596 1.00 86.81 98 SER A CA 1
ATOM 728 C C . SER A 1 98 ? -2.051 -8.745 5.666 1.00 86.81 98 SER A C 1
ATOM 730 O O . SER A 1 98 ? -2.042 -8.922 4.455 1.00 86.81 98 SER A O 1
ATOM 732 N N . THR A 1 99 ? -1.868 -7.544 6.207 1.00 78.62 99 THR A N 1
ATOM 733 C CA . THR A 1 99 ? -1.767 -6.311 5.399 1.00 78.62 99 THR A CA 1
ATOM 734 C C . THR A 1 99 ? -0.332 -5.965 4.998 1.00 78.62 99 THR A C 1
ATOM 736 O O . THR A 1 99 ? -0.105 -4.928 4.395 1.00 78.62 99 THR A O 1
ATOM 739 N N . ASP A 1 100 ? 0.615 -6.818 5.385 1.00 68.31 100 ASP A N 1
ATOM 740 C CA . ASP A 1 100 ? 1.985 -6.949 4.881 1.00 68.31 100 ASP A CA 1
ATOM 741 C C . ASP A 1 100 ? 2.073 -7.912 3.675 1.00 68.31 100 ASP A C 1
ATOM 743 O O . ASP A 1 100 ? 3.147 -8.114 3.113 1.00 68.31 100 ASP A O 1
ATOM 747 N N . VAL A 1 101 ? 0.942 -8.500 3.252 1.00 75.31 101 VAL A N 1
ATOM 748 C CA . VAL A 1 101 ? 0.844 -9.253 1.995 1.00 75.31 101 VAL A CA 1
ATOM 749 C C . VAL A 1 101 ? 0.847 -8.297 0.808 1.00 75.31 101 VAL A C 1
ATOM 751 O O . VAL A 1 101 ? -0.015 -7.427 0.721 1.00 75.31 101 VAL A O 1
ATOM 754 N N . TYR A 1 102 ? 1.762 -8.552 -0.127 1.00 65.94 102 TYR A N 1
ATOM 755 C CA . TYR A 1 102 ? 1.825 -7.934 -1.449 1.00 65.94 102 TYR A CA 1
ATOM 756 C C . TYR A 1 102 ? 0.439 -7.787 -2.105 1.00 65.94 102 TYR A C 1
ATOM 758 O O . TYR A 1 102 ? -0.314 -8.761 -2.198 1.00 65.94 102 TYR A O 1
ATOM 766 N N . ASP A 1 103 ? 0.100 -6.571 -2.536 1.00 66.50 103 ASP A N 1
ATOM 767 C CA . ASP A 1 103 ? -1.178 -6.189 -3.162 1.00 66.50 103 ASP A CA 1
ATOM 768 C C . ASP A 1 103 ? -2.414 -6.920 -2.581 1.00 66.50 103 ASP A C 1
ATOM 770 O O . ASP A 1 103 ? -3.218 -7.577 -3.268 1.00 66.50 103 ASP A O 1
ATOM 774 N N . TYR A 1 104 ? -2.541 -6.865 -1.250 1.00 75.50 104 TYR A N 1
ATOM 775 C CA . TYR A 1 104 ? -3.639 -7.518 -0.547 1.00 75.50 104 TYR A CA 1
ATOM 776 C C . TYR A 1 104 ? -5.002 -6.888 -0.899 1.00 75.50 104 TYR A C 1
ATOM 778 O O . TYR A 1 104 ? -6.029 -7.568 -0.777 1.00 75.50 104 TYR A O 1
ATOM 786 N N . GLU A 1 105 ? -5.044 -5.633 -1.368 1.00 66.44 105 GLU A N 1
ATOM 787 C CA . GLU A 1 105 ? -6.230 -4.966 -1.911 1.00 66.44 105 GLU A CA 1
ATOM 788 C C . GLU A 1 105 ? -6.709 -5.582 -3.229 1.00 66.44 105 GLU A C 1
ATOM 790 O O . GLU A 1 105 ? -7.902 -5.912 -3.330 1.00 66.44 105 GLU A O 1
ATOM 795 N N . TYR A 1 106 ? -5.831 -5.779 -4.224 1.00 67.31 106 TYR A N 1
ATOM 796 C CA . TYR A 1 106 ? -6.198 -6.475 -5.459 1.00 67.31 106 TYR A CA 1
ATOM 797 C C . TYR A 1 106 ? -6.712 -7.860 -5.130 1.00 67.31 106 TYR A C 1
ATOM 799 O O . TYR A 1 106 ? -7.811 -8.222 -5.564 1.00 67.31 106 TYR A O 1
ATOM 807 N N . LEU A 1 107 ? -5.955 -8.606 -4.321 1.00 73.44 107 LEU A N 1
ATOM 808 C CA . LEU A 1 107 ? -6.293 -9.963 -3.929 1.00 73.44 107 LEU A CA 1
ATOM 809 C C . LEU A 1 107 ? -7.687 -9.991 -3.291 1.00 73.44 107 LEU A C 1
ATOM 811 O O . LEU A 1 107 ? -8.580 -10.683 -3.781 1.00 73.44 107 LEU A O 1
ATOM 815 N N . ALA A 1 108 ? -7.930 -9.152 -2.281 1.00 79.75 108 ALA A N 1
ATOM 816 C CA . ALA A 1 108 ? -9.232 -9.001 -1.636 1.00 79.75 108 ALA A CA 1
ATOM 817 C C . ALA A 1 108 ? -10.367 -8.613 -2.600 1.00 79.75 108 ALA A C 1
ATOM 819 O O . ALA A 1 108 ? -11.500 -9.072 -2.423 1.00 79.75 108 ALA A O 1
ATOM 820 N N . SER A 1 109 ? -10.095 -7.781 -3.608 1.00 70.94 109 SER A N 1
ATOM 821 C CA . SER A 1 109 ? -11.100 -7.338 -4.583 1.00 70.94 109 SER A CA 1
ATOM 822 C C . SER A 1 109 ? -11.462 -8.406 -5.628 1.00 70.94 109 SER A C 1
ATOM 824 O O . SER A 1 109 ? -12.603 -8.420 -6.106 1.00 70.94 109 SER A O 1
ATOM 826 N N . HIS A 1 110 ? -10.543 -9.333 -5.922 1.00 72.00 110 HIS A N 1
ATOM 827 C CA . HIS A 1 110 ? -10.738 -10.444 -6.861 1.00 72.00 110 HIS A CA 1
ATOM 828 C C . HIS A 1 110 ? -11.230 -11.743 -6.197 1.00 72.00 110 HIS A C 1
ATOM 830 O O . HIS A 1 110 ? -11.808 -12.606 -6.871 1.00 72.00 110 HIS A O 1
ATOM 836 N N . LEU A 1 111 ? -11.130 -11.862 -4.864 1.00 82.75 111 LEU A N 1
ATOM 837 C CA . LEU A 1 111 ? -11.763 -12.950 -4.115 1.00 82.75 111 LEU A CA 1
ATOM 838 C C . LEU A 1 111 ? -13.288 -13.019 -4.329 1.00 82.75 111 LEU A C 1
ATOM 840 O O . LEU A 1 111 ? -13.995 -12.043 -4.583 1.00 82.75 111 LEU A O 1
ATOM 844 N N . ASN A 1 112 ? -13.833 -14.228 -4.170 1.00 78.19 112 ASN A N 1
ATOM 845 C CA . ASN A 1 112 ? -15.263 -14.491 -4.310 1.00 78.19 112 ASN A CA 1
ATOM 846 C C . ASN A 1 112 ? -16.085 -13.619 -3.328 1.00 78.19 112 ASN A C 1
ATOM 848 O O . ASN A 1 112 ? -15.988 -13.830 -2.119 1.00 78.19 112 ASN A O 1
ATOM 852 N N . PRO A 1 113 ? -16.993 -12.737 -3.800 1.00 74.50 113 PRO A N 1
ATOM 853 C CA . PRO A 1 113 ? -17.689 -11.746 -2.964 1.00 74.50 113 PRO A CA 1
ATOM 854 C C . PRO A 1 113 ? -18.752 -12.331 -2.012 1.00 74.50 113 PRO A C 1
ATOM 856 O O . PRO A 1 113 ? -19.547 -11.591 -1.431 1.00 74.50 113 PRO A O 1
ATOM 859 N N . ASN A 1 114 ? -18.826 -13.660 -1.886 1.00 80.69 114 ASN A N 1
ATOM 860 C CA . ASN A 1 114 ? -19.605 -14.347 -0.852 1.00 80.69 114 ASN A CA 1
ATOM 861 C C . ASN A 1 114 ? -18.759 -14.717 0.381 1.00 80.69 114 ASN A C 1
ATOM 863 O O . ASN A 1 114 ? -19.335 -15.130 1.387 1.00 80.69 114 ASN A O 1
ATOM 867 N N . LEU A 1 115 ? -17.430 -14.596 0.297 1.00 86.88 115 LEU A N 1
ATOM 868 C CA . LEU A 1 115 ? -16.511 -14.750 1.420 1.00 86.88 115 LEU A CA 1
ATOM 869 C C . LEU A 1 115 ? -16.567 -13.499 2.304 1.00 86.88 115 LEU A C 1
ATOM 871 O O . LEU A 1 115 ? -16.704 -12.380 1.808 1.00 86.88 115 LEU A O 1
ATOM 875 N N . GLU A 1 116 ? -16.473 -13.677 3.619 1.00 90.44 116 GLU A N 1
ATOM 876 C CA . GLU A 1 116 ? -16.338 -12.555 4.548 1.00 90.44 116 GLU A CA 1
ATOM 877 C C . GLU A 1 116 ? -14.855 -12.228 4.738 1.00 90.44 116 GLU A C 1
ATOM 879 O O . GLU A 1 116 ? -14.107 -13.067 5.232 1.00 90.44 116 GLU A O 1
ATOM 884 N N . LEU A 1 117 ? -14.430 -11.026 4.349 1.00 89.31 117 LEU A N 1
ATOM 885 C CA . LEU A 1 117 ? -13.036 -10.596 4.471 1.00 89.31 117 LEU A CA 1
ATOM 886 C C . LEU A 1 117 ? -12.793 -9.889 5.809 1.00 89.31 117 LEU A C 1
ATOM 888 O O . LEU A 1 117 ? -13.605 -9.068 6.246 1.00 89.31 117 LEU A O 1
ATOM 892 N N . VAL A 1 118 ? -11.661 -10.194 6.439 1.00 87.00 118 VAL A N 1
ATOM 893 C CA . VAL A 1 118 ? -11.141 -9.532 7.637 1.00 87.00 118 VAL A CA 1
ATOM 894 C C . VAL A 1 118 ? -9.650 -9.288 7.430 1.00 87.00 118 VAL A C 1
ATOM 896 O O . VAL A 1 118 ? -8.894 -10.222 7.188 1.00 87.00 118 VAL A O 1
ATOM 899 N N . PHE A 1 119 ? -9.216 -8.041 7.543 1.00 86.75 119 PHE A N 1
ATOM 900 C CA . PHE A 1 119 ? -7.807 -7.686 7.402 1.00 86.75 119 PHE A CA 1
ATOM 901 C C . PHE A 1 119 ? -7.104 -7.744 8.765 1.00 86.75 119 PHE A C 1
ATOM 903 O O . PHE A 1 119 ? -7.722 -7.448 9.793 1.00 86.75 119 PHE A O 1
ATOM 910 N N . ILE A 1 120 ? -5.845 -8.177 8.772 1.00 84.56 120 ILE A N 1
ATOM 911 C CA . ILE A 1 120 ? -4.976 -8.254 9.949 1.00 84.56 120 ILE A CA 1
ATOM 912 C C . ILE A 1 120 ? -3.907 -7.175 9.803 1.00 84.56 120 ILE A C 1
ATOM 914 O O . ILE A 1 120 ? -3.028 -7.299 8.958 1.00 84.56 120 ILE A O 1
ATOM 918 N N . ASP A 1 121 ? -3.965 -6.147 10.649 1.00 76.31 121 ASP A N 1
ATOM 919 C CA . ASP A 1 121 ? -2.949 -5.094 10.705 1.00 76.31 121 ASP A CA 1
ATOM 920 C C . ASP A 1 121 ? -1.577 -5.707 11.027 1.00 76.31 121 ASP A C 1
ATOM 922 O O . ASP A 1 121 ? -1.385 -6.266 12.116 1.00 76.31 121 ASP A O 1
ATOM 926 N N . ALA A 1 122 ? -0.648 -5.570 10.074 1.00 76.25 122 ALA A N 1
ATOM 927 C CA . ALA A 1 122 ? 0.744 -6.013 10.140 1.00 76.25 122 ALA A CA 1
ATOM 928 C C . ALA A 1 122 ? 1.470 -5.567 11.424 1.00 76.25 122 ALA A C 1
ATOM 930 O O . ALA A 1 122 ? 2.301 -6.286 11.978 1.00 76.25 122 ALA A O 1
ATOM 931 N N . THR A 1 123 ? 1.125 -4.392 11.955 1.00 69.69 123 THR A N 1
ATOM 932 C CA . THR A 1 123 ? 1.793 -3.783 13.114 1.00 69.69 123 THR A CA 1
ATOM 933 C C . THR A 1 123 ? 1.284 -4.300 14.463 1.00 69.69 123 THR A C 1
ATOM 935 O O . THR A 1 123 ? 1.912 -4.044 15.498 1.00 69.69 123 THR A O 1
ATOM 938 N N . GLN A 1 124 ? 0.172 -5.044 14.483 1.00 77.19 124 GLN A N 1
ATOM 939 C CA . GLN A 1 124 ? -0.511 -5.535 15.685 1.00 77.19 124 GLN A CA 1
ATOM 940 C C . GLN A 1 124 ? -0.468 -7.067 15.804 1.00 77.19 124 GLN A C 1
ATOM 942 O O . GLN A 1 124 ? -0.138 -7.778 14.860 1.00 77.19 124 GLN A O 1
ATOM 947 N N . ASP A 1 125 ? -0.814 -7.600 16.981 1.00 87.44 125 ASP A N 1
ATOM 948 C CA . ASP A 1 125 ? -0.851 -9.050 17.210 1.00 87.44 125 ASP A CA 1
ATOM 949 C C . ASP A 1 125 ? -2.015 -9.675 16.424 1.00 87.44 125 ASP A C 1
ATOM 951 O O . ASP A 1 125 ? -3.189 -9.524 16.781 1.00 87.44 125 ASP A O 1
ATOM 955 N N . GLY A 1 126 ? -1.711 -10.343 15.312 1.00 90.31 126 GLY A N 1
ATOM 956 C CA . GLY A 1 126 ? -2.735 -10.878 14.422 1.00 90.31 126 GLY A CA 1
ATOM 957 C C . GLY A 1 126 ? -3.525 -12.042 15.015 1.00 90.31 126 GLY A C 1
ATOM 958 O O . GLY A 1 126 ? -4.683 -12.240 14.648 1.00 90.31 126 GLY A O 1
ATOM 959 N N . MET A 1 127 ? -2.977 -12.762 15.996 1.00 97.19 127 MET A N 1
ATOM 960 C CA . MET A 1 127 ? -3.708 -13.826 16.689 1.00 97.19 127 MET A CA 1
ATOM 961 C C . MET A 1 127 ? -4.776 -13.251 17.630 1.00 97.19 127 MET A C 1
ATOM 963 O O . MET A 1 127 ? -5.899 -13.768 17.661 1.00 97.19 127 MET A O 1
ATOM 967 N N . GLU A 1 128 ? -4.481 -12.151 18.335 1.00 92.75 128 GLU A N 1
ATOM 968 C CA . GLU A 1 128 ? -5.484 -11.401 19.108 1.00 92.75 128 GLU A CA 1
ATOM 969 C C . GLU A 1 128 ? -6.549 -10.777 18.183 1.00 92.75 128 GLU A C 1
ATOM 971 O O . GLU A 1 128 ? -7.746 -10.845 18.492 1.00 92.75 128 GLU A O 1
ATOM 976 N N . GLN A 1 129 ? -6.155 -10.253 17.013 1.00 96.38 129 GLN A N 1
ATOM 977 C CA . GLN A 1 129 ? -7.088 -9.740 15.995 1.00 96.38 129 GLN A CA 1
ATOM 978 C C . GLN A 1 129 ? -8.039 -10.835 15.478 1.00 96.38 129 GLN A C 1
ATOM 980 O O . GLN A 1 129 ? -9.261 -10.655 15.524 1.00 96.38 129 GLN A O 1
ATOM 985 N N . MET A 1 130 ? -7.515 -11.998 15.065 1.00 97.69 130 MET A N 1
ATOM 986 C CA . MET A 1 130 ? -8.317 -13.145 14.614 1.00 97.69 130 MET A CA 1
ATOM 987 C C . MET A 1 130 ? -9.286 -13.629 15.698 1.00 97.69 130 MET A C 1
ATOM 989 O O . MET A 1 130 ? -10.480 -13.795 15.440 1.00 97.69 130 MET A O 1
ATOM 993 N N . ALA A 1 131 ? -8.805 -13.824 16.930 1.00 95.81 131 ALA A N 1
ATOM 994 C CA . ALA A 1 131 ? -9.647 -14.262 18.043 1.00 95.81 131 ALA A CA 1
ATOM 995 C C . ALA A 1 131 ? -10.757 -13.242 18.367 1.00 95.81 131 ALA A C 1
ATOM 997 O O . ALA A 1 131 ? -11.897 -13.631 18.635 1.00 95.81 131 ALA A O 1
ATOM 998 N N . THR A 1 132 ? -10.456 -11.942 18.275 1.00 91.38 132 THR A N 1
ATOM 999 C CA . THR A 1 132 ? -11.418 -10.848 18.487 1.00 91.38 132 THR A CA 1
ATOM 1000 C C . THR A 1 132 ? -12.474 -10.789 17.380 1.00 91.38 132 THR A C 1
ATOM 1002 O O . THR A 1 132 ? -13.668 -10.710 17.674 1.00 91.38 132 THR A O 1
ATOM 1005 N N . ALA A 1 133 ? -12.074 -10.906 16.109 1.00 90.81 133 ALA A N 1
ATOM 1006 C CA . ALA A 1 133 ? -12.985 -10.947 14.959 1.00 90.81 133 ALA A CA 1
ATOM 1007 C C . ALA A 1 133 ? -13.943 -12.157 14.981 1.00 90.81 133 ALA A C 1
ATOM 1009 O O . ALA A 1 133 ? -15.006 -12.140 14.345 1.00 90.81 133 ALA A O 1
ATOM 1010 N N . LEU A 1 134 ? -13.582 -13.199 15.737 1.00 95.69 134 LEU A N 1
ATOM 1011 C CA . LEU A 1 134 ? -14.356 -14.420 15.939 1.00 95.69 134 LEU A CA 1
ATOM 1012 C C . LEU A 1 134 ? -15.135 -14.461 17.268 1.00 95.69 134 LEU A C 1
ATOM 1014 O O . LEU A 1 134 ? -15.902 -15.406 17.485 1.00 95.69 134 LEU A O 1
ATOM 1018 N N . GLU A 1 135 ? -15.017 -13.453 18.145 1.00 92.25 135 GLU A N 1
ATOM 1019 C CA . GLU A 1 135 ? -15.597 -13.515 19.493 1.00 92.25 135 GLU A CA 1
ATOM 1020 C C . GLU A 1 135 ? -17.128 -13.703 19.458 1.00 92.25 135 GLU A C 1
ATOM 1022 O O . GLU A 1 135 ? -17.898 -12.898 18.928 1.00 92.25 135 GLU A O 1
ATOM 1027 N N . GLY A 1 136 ? -17.600 -14.801 20.058 1.00 89.44 136 GLY A N 1
ATOM 1028 C CA . GLY A 1 136 ? -19.028 -15.120 20.152 1.00 89.44 136 GLY A CA 1
ATOM 1029 C C . GLY A 1 136 ? -19.673 -15.617 18.851 1.00 89.44 136 GLY A C 1
ATOM 1030 O O . GLY A 1 136 ? -20.893 -15.815 18.829 1.00 89.44 136 GLY A O 1
ATOM 1031 N N . ARG A 1 137 ? -18.886 -15.843 17.793 1.00 94.12 137 ARG A N 1
ATOM 1032 C CA . ARG A 1 137 ? -19.315 -16.485 16.540 1.00 94.12 137 ARG A CA 1
ATOM 1033 C C . ARG A 1 137 ? -19.262 -18.010 16.693 1.00 94.12 137 ARG A C 1
ATOM 1035 O O . ARG A 1 137 ? -18.587 -18.524 17.577 1.00 94.12 137 ARG A O 1
ATOM 1042 N N . THR A 1 138 ? -20.034 -18.734 15.881 1.00 95.25 138 THR A N 1
ATOM 1043 C CA . THR A 1 138 ? -20.110 -20.210 15.890 1.00 95.25 138 THR A CA 1
ATOM 1044 C C . THR A 1 138 ? -20.614 -20.724 14.548 1.00 95.25 138 THR A C 1
ATOM 1046 O O . THR A 1 138 ? -21.555 -20.130 14.011 1.00 95.25 138 THR A O 1
ATOM 1049 N N . GLY A 1 139 ? -20.130 -21.881 14.094 1.00 94.62 139 GLY A N 1
ATOM 1050 C CA . GLY A 1 139 ? -20.603 -22.505 12.857 1.00 94.62 139 GLY A CA 1
ATOM 1051 C C . GLY A 1 139 ? -20.093 -21.791 11.608 1.00 94.62 139 GLY A C 1
ATOM 1052 O O . GLY A 1 139 ? -20.864 -21.571 10.678 1.00 94.62 139 GLY A O 1
ATOM 1053 N N . ILE A 1 140 ? -18.825 -21.382 11.640 1.00 96.75 140 ILE A N 1
ATOM 1054 C CA . ILE A 1 140 ? -18.045 -21.024 10.454 1.00 96.75 140 ILE A CA 1
ATOM 1055 C C . ILE A 1 140 ? -17.548 -22.332 9.835 1.00 96.75 140 ILE A C 1
ATOM 1057 O O . ILE A 1 140 ? -16.988 -23.174 10.535 1.00 96.75 140 ILE A O 1
ATOM 1061 N N . ASP A 1 141 ? -17.804 -22.531 8.549 1.00 96.88 141 ASP A N 1
ATOM 1062 C CA . ASP A 1 141 ? -17.491 -23.778 7.856 1.00 96.88 141 ASP A CA 1
ATOM 1063 C C . ASP A 1 141 ? -16.033 -23.823 7.375 1.00 96.88 141 ASP A C 1
ATOM 1065 O O . ASP A 1 141 ? -15.460 -24.907 7.323 1.00 96.88 141 ASP A O 1
ATOM 1069 N N . ALA A 1 142 ? -15.426 -22.668 7.079 1.00 97.62 142 ALA A N 1
ATOM 1070 C CA . ALA A 1 142 ? -14.003 -22.555 6.770 1.00 97.62 142 ALA A CA 1
ATOM 1071 C C . ALA A 1 142 ? -13.408 -21.217 7.234 1.00 97.62 142 ALA A C 1
ATOM 1073 O O . ALA A 1 142 ? -14.057 -20.170 7.156 1.00 97.62 142 ALA A O 1
ATOM 1074 N N . ILE A 1 143 ? -12.154 -21.262 7.679 1.00 98.31 143 ILE A N 1
ATOM 1075 C CA . ILE A 1 143 ? -11.286 -20.096 7.841 1.00 98.31 143 ILE A CA 1
ATOM 1076 C C . ILE A 1 143 ? -10.141 -20.214 6.836 1.00 98.31 143 ILE A C 1
ATOM 1078 O O . ILE A 1 143 ? -9.466 -21.239 6.776 1.00 98.31 143 ILE A O 1
ATOM 1082 N N . HIS A 1 144 ? -9.904 -19.154 6.078 1.00 97.56 144 HIS A N 1
ATOM 1083 C CA . HIS A 1 144 ? -8.726 -18.971 5.240 1.00 97.56 144 HIS A CA 1
ATOM 1084 C C . HIS A 1 144 ? -7.811 -17.942 5.913 1.00 97.56 144 HIS A C 1
ATOM 1086 O O . HIS A 1 144 ? -8.312 -16.957 6.447 1.00 97.56 144 HIS A O 1
ATOM 1092 N N . LEU A 1 145 ? -6.499 -18.160 5.900 1.00 96.88 145 LEU A N 1
ATOM 1093 C CA . LEU A 1 145 ? -5.497 -17.219 6.406 1.00 96.88 145 LEU A CA 1
ATOM 1094 C C . LEU A 1 145 ? -4.404 -17.040 5.352 1.00 96.88 145 LEU A C 1
ATOM 1096 O O . LEU A 1 145 ? -3.711 -18.009 5.044 1.00 96.88 145 LEU A O 1
ATOM 1100 N N . LEU A 1 146 ? -4.294 -15.832 4.805 1.00 93.00 146 LEU A N 1
ATOM 1101 C CA . LEU A 1 146 ? -3.288 -15.410 3.834 1.00 93.00 146 LEU A CA 1
ATOM 1102 C C . LEU A 1 146 ? -2.317 -14.489 4.566 1.00 93.00 146 LEU A C 1
ATOM 1104 O O . LEU A 1 146 ? -2.732 -13.475 5.126 1.00 93.00 146 LEU A O 1
ATOM 1108 N N . THR A 1 147 ? -1.070 -14.931 4.689 1.00 91.06 147 THR A N 1
ATOM 1109 C CA . THR A 1 147 ? -0.116 -14.417 5.681 1.00 91.06 147 THR A CA 1
ATOM 1110 C C . THR A 1 147 ? 1.279 -14.941 5.349 1.00 91.06 147 THR A C 1
ATOM 1112 O O . THR A 1 147 ? 1.408 -15.905 4.595 1.00 91.06 147 THR A O 1
ATOM 1115 N N . HIS A 1 148 ? 2.330 -14.399 5.951 1.00 83.56 148 HIS A N 1
ATOM 1116 C CA . HIS A 1 148 ? 3.687 -14.882 5.679 1.00 83.56 148 HIS A CA 1
ATOM 1117 C C . HIS A 1 148 ? 4.037 -16.155 6.447 1.00 83.56 148 HIS A C 1
ATOM 1119 O O . HIS A 1 148 ? 3.530 -16.430 7.539 1.00 83.56 148 HIS A O 1
ATOM 1125 N N . GLY A 1 149 ? 4.932 -16.958 5.873 1.00 85.94 149 GLY A N 1
ATOM 1126 C CA . GLY A 1 149 ? 5.303 -18.251 6.434 1.00 85.94 149 GLY A CA 1
ATOM 1127 C C . GLY A 1 149 ? 6.751 -18.652 6.191 1.00 85.94 149 GLY A C 1
ATOM 1128 O O . GLY A 1 149 ? 7.409 -18.224 5.245 1.00 85.94 149 GLY A O 1
ATOM 1129 N N . SER A 1 150 ? 7.224 -19.547 7.055 1.00 83.56 150 SER A N 1
ATOM 1130 C CA . SER A 1 150 ? 8.402 -20.380 6.828 1.00 83.56 150 SER A CA 1
ATOM 1131 C C . SER A 1 150 ? 8.198 -21.762 7.472 1.00 83.56 150 SER A C 1
ATOM 1133 O O . SER A 1 150 ? 7.194 -22.017 8.135 1.00 83.56 150 SER A O 1
ATOM 1135 N N . ALA A 1 151 ? 9.119 -22.709 7.275 1.00 86.19 151 ALA A N 1
ATOM 1136 C CA . ALA A 1 151 ? 8.924 -24.116 7.652 1.00 86.19 151 ALA A CA 1
ATOM 1137 C C . ALA A 1 151 ? 8.693 -24.360 9.168 1.00 86.19 151 ALA A C 1
ATOM 1139 O O . ALA A 1 151 ? 9.627 -24.655 9.923 1.00 86.19 151 ALA A O 1
ATOM 1140 N N . GLY A 1 152 ? 7.423 -24.365 9.589 1.00 87.19 152 GLY A N 1
ATOM 1141 C CA . GLY A 1 152 ? 6.973 -24.518 10.976 1.00 87.19 152 GLY A CA 1
ATOM 1142 C C . GLY A 1 152 ? 6.636 -23.223 11.720 1.00 87.19 152 GLY A C 1
ATOM 1143 O O . GLY A 1 152 ? 6.412 -23.299 12.929 1.00 87.19 152 GLY A O 1
ATOM 1144 N N . GLU A 1 153 ? 6.589 -22.086 11.027 1.00 92.69 153 GLU A N 1
ATOM 1145 C CA . GLU A 1 153 ? 6.376 -20.748 11.588 1.00 92.69 153 GLU A CA 1
ATOM 1146 C C . GLU A 1 153 ? 5.473 -19.911 10.662 1.00 92.69 153 GLU A C 1
ATOM 1148 O O . GLU A 1 153 ? 5.634 -19.951 9.443 1.00 92.69 153 GLU A O 1
ATOM 1153 N N . LEU A 1 154 ? 4.520 -19.166 11.226 1.00 93.31 154 LEU A N 1
ATOM 1154 C CA . LEU A 1 154 ? 3.760 -18.131 10.511 1.00 93.31 154 LEU A CA 1
ATOM 1155 C C . LEU A 1 154 ? 4.019 -16.771 11.153 1.00 93.31 154 LEU A C 1
ATOM 1157 O O . LEU A 1 154 ? 4.108 -16.687 12.379 1.00 93.31 154 LEU A O 1
ATOM 1161 N N . GLN A 1 155 ? 4.052 -15.727 10.335 1.00 89.00 155 GLN A N 1
ATOM 1162 C CA . GLN A 1 155 ? 3.906 -14.341 10.769 1.00 89.00 155 GLN A CA 1
ATOM 1163 C C . GLN A 1 155 ? 2.465 -13.925 10.475 1.00 89.00 155 GLN A C 1
ATOM 1165 O O . GLN A 1 155 ? 2.007 -14.039 9.339 1.00 89.00 155 GLN A O 1
ATOM 1170 N N . VAL A 1 156 ? 1.732 -13.548 11.523 1.00 92.00 156 VAL A N 1
ATOM 1171 C CA . VAL A 1 156 ? 0.303 -13.205 11.485 1.00 92.00 156 VAL A CA 1
ATOM 1172 C C . VAL A 1 156 ? 0.147 -11.837 12.136 1.00 92.00 156 VAL A C 1
ATOM 1174 O O . VAL A 1 156 ? 0.131 -11.724 13.365 1.00 92.00 156 VAL A O 1
ATOM 1177 N N . GLY A 1 157 ? 0.123 -10.779 11.327 1.00 84.88 157 GLY A N 1
ATOM 1178 C CA . GLY A 1 157 ? 0.531 -9.462 11.812 1.00 84.88 157 GLY A CA 1
ATOM 1179 C C . GLY A 1 157 ? 1.939 -9.522 12.425 1.00 84.88 157 GLY A C 1
ATOM 1180 O O . GLY A 1 157 ? 2.782 -10.301 11.987 1.00 84.88 157 GLY A O 1
ATOM 1181 N N . ASN A 1 158 ? 2.172 -8.828 13.538 1.00 79.06 158 ASN A N 1
ATOM 1182 C CA . ASN A 1 158 ? 3.457 -8.887 14.248 1.00 79.06 158 ASN A CA 1
ATOM 1183 C C . ASN A 1 158 ? 3.666 -10.175 15.084 1.00 79.06 158 ASN A C 1
ATOM 1185 O O . ASN A 1 158 ? 4.703 -10.334 15.739 1.00 79.06 158 ASN A O 1
ATOM 1189 N N . ALA A 1 159 ? 2.682 -11.084 15.104 1.00 88.69 159 ALA A N 1
ATOM 1190 C CA . ALA A 1 159 ? 2.703 -12.292 15.921 1.00 88.69 159 ALA A CA 1
ATOM 1191 C C . ALA A 1 159 ? 3.433 -13.441 15.213 1.00 88.69 159 ALA A C 1
ATOM 1193 O O . ALA A 1 159 ? 3.065 -13.841 14.109 1.00 88.69 159 ALA A O 1
ATOM 1194 N N . ILE A 1 160 ? 4.417 -14.039 15.893 1.00 90.00 160 ILE A N 1
ATOM 1195 C CA . ILE A 1 160 ? 5.130 -15.227 15.404 1.00 90.00 160 ILE A CA 1
ATOM 1196 C C . ILE A 1 160 ? 4.506 -16.497 15.989 1.00 90.00 160 ILE A C 1
ATOM 1198 O O . ILE A 1 160 ? 4.595 -16.780 17.193 1.00 90.00 160 ILE A O 1
ATOM 1202 N N . LEU A 1 161 ? 3.879 -17.287 15.121 1.00 95.12 161 LEU A N 1
ATOM 1203 C CA . LEU A 1 161 ? 3.179 -18.517 15.463 1.00 95.12 161 LEU A CA 1
ATOM 1204 C C . LEU A 1 161 ? 4.047 -19.748 15.144 1.00 95.12 161 LEU A C 1
ATOM 1206 O O . LEU A 1 161 ? 3.995 -20.300 14.045 1.00 95.12 161 LEU A O 1
ATOM 1210 N N . ASP A 1 162 ? 4.820 -20.203 16.134 1.00 92.50 162 ASP A N 1
ATOM 1211 C CA . ASP A 1 162 ? 5.639 -21.420 16.088 1.00 92.50 162 ASP A CA 1
ATOM 1212 C C . ASP A 1 162 ? 5.072 -22.505 17.028 1.00 92.50 162 ASP A C 1
ATOM 1214 O O . ASP A 1 162 ? 4.134 -22.292 17.802 1.00 92.50 162 ASP A O 1
ATOM 1218 N N . ALA A 1 163 ? 5.670 -23.700 17.027 1.00 92.38 163 ALA A N 1
ATOM 1219 C CA . ALA A 1 163 ? 5.232 -24.786 17.910 1.00 92.38 163 ALA A CA 1
ATOM 1220 C C . ALA A 1 163 ? 5.298 -24.448 19.422 1.00 92.38 163 ALA A C 1
ATOM 1222 O O . ALA A 1 163 ? 4.632 -25.108 20.235 1.00 92.38 163 ALA A O 1
ATOM 1223 N N . THR A 1 164 ? 6.099 -23.450 19.809 1.00 92.56 164 THR A N 1
ATOM 1224 C CA . THR A 1 164 ? 6.243 -22.961 21.184 1.00 92.56 164 THR A CA 1
ATOM 1225 C C . THR A 1 164 ? 5.111 -22.003 21.545 1.00 92.56 164 THR A C 1
ATOM 1227 O O . THR A 1 164 ? 4.436 -22.242 22.551 1.00 92.56 164 THR A O 1
ATOM 1230 N N . SER A 1 165 ? 4.876 -20.967 20.735 1.00 96.38 165 SER A N 1
ATOM 1231 C CA . SER A 1 165 ? 3.866 -19.935 20.974 1.00 96.38 165 SER A CA 1
ATOM 1232 C C . SER A 1 165 ? 2.448 -20.489 20.800 1.00 96.38 165 SER A C 1
ATOM 1234 O O . SER A 1 165 ? 1.624 -20.278 21.688 1.00 96.38 165 SER A O 1
ATOM 1236 N N . MET A 1 166 ? 2.191 -21.354 19.805 1.00 97.88 166 MET A N 1
ATOM 1237 C CA . MET A 1 166 ? 0.925 -22.109 19.679 1.00 97.88 166 MET A CA 1
ATOM 1238 C C . MET A 1 166 ? 0.558 -22.879 20.962 1.00 97.88 166 MET A C 1
ATOM 1240 O O . MET A 1 166 ? -0.603 -22.958 21.349 1.00 97.88 166 MET A O 1
ATOM 1244 N N . SER A 1 167 ? 1.552 -23.478 21.629 1.00 94.44 167 SER A N 1
ATOM 1245 C CA . SER A 1 167 ? 1.354 -24.280 22.851 1.00 94.44 167 SER A CA 1
ATOM 1246 C C . SER A 1 167 ? 1.398 -23.457 24.146 1.00 94.44 167 SER A C 1
ATOM 1248 O O . SER A 1 167 ? 1.278 -24.030 25.237 1.00 94.44 167 SER A O 1
ATOM 1250 N N . GLY A 1 168 ? 1.666 -22.156 24.043 1.00 95.00 168 GLY A N 1
ATOM 1251 C CA . GLY A 1 168 ? 2.024 -21.283 25.152 1.00 95.00 168 GLY A CA 1
ATOM 1252 C C . GLY A 1 168 ? 1.234 -19.988 25.113 1.00 95.00 168 GLY A C 1
ATOM 1253 O O . GLY A 1 168 ? 0.199 -19.895 25.766 1.00 95.00 168 GLY A O 1
ATOM 1254 N N . ASP A 1 169 ? 1.762 -19.010 24.386 1.00 93.62 169 ASP A N 1
ATOM 1255 C CA . ASP A 1 169 ? 1.274 -17.632 24.389 1.00 93.62 169 ASP A CA 1
ATOM 1256 C C . ASP A 1 169 ? -0.027 -17.448 23.580 1.00 93.62 169 ASP A C 1
ATOM 1258 O O . ASP A 1 169 ? -0.854 -16.653 24.003 1.00 93.62 169 ASP A O 1
ATOM 1262 N N . TYR A 1 170 ? -0.258 -18.247 22.523 1.00 97.88 170 TYR A N 1
ATOM 1263 C CA . TYR A 1 170 ? -1.443 -18.189 21.637 1.00 97.88 170 TYR A CA 1
ATOM 1264 C C . TYR A 1 170 ? -2.427 -19.364 21.795 1.00 97.88 170 TYR A C 1
ATOM 1266 O O . TYR A 1 170 ? -3.256 -19.646 20.923 1.00 97.88 170 TYR A O 1
ATOM 1274 N N . ALA A 1 171 ? -2.313 -20.120 22.890 1.00 96.81 171 ALA A N 1
ATOM 1275 C CA . ALA A 1 171 ? -3.101 -21.335 23.092 1.00 96.81 171 ALA A CA 1
ATOM 1276 C C . ALA A 1 171 ? -4.592 -21.057 23.377 1.00 96.81 171 ALA A C 1
ATOM 1278 O O . ALA A 1 171 ? -5.439 -21.887 23.035 1.00 96.81 171 ALA A O 1
ATOM 1279 N N . ASP A 1 172 ? -4.917 -19.920 24.003 1.00 96.12 172 ASP A N 1
ATOM 1280 C CA . ASP A 1 172 ? -6.301 -19.529 24.301 1.00 96.12 172 ASP A CA 1
ATOM 1281 C C . ASP A 1 172 ? -6.973 -18.913 23.049 1.00 96.12 172 ASP A C 1
ATOM 1283 O O . ASP A 1 172 ? -8.148 -19.175 22.787 1.00 96.12 172 ASP A O 1
ATOM 1287 N N . GLU A 1 173 ? -6.212 -18.195 22.221 1.00 98.19 173 GLU A N 1
ATOM 1288 C CA . GLU A 1 173 ? -6.599 -17.588 20.941 1.00 98.19 173 GLU A CA 1
ATOM 1289 C C . GLU A 1 173 ? -6.921 -18.670 19.903 1.00 98.19 173 GLU A C 1
ATOM 1291 O O . GLU A 1 173 ? -8.007 -18.672 19.323 1.00 98.19 173 GLU A O 1
ATOM 1296 N N . LEU A 1 174 ? -6.044 -19.670 19.736 1.00 98.19 174 LEU A N 1
ATOM 1297 C CA . LEU A 1 174 ? -6.307 -20.836 18.880 1.00 98.19 174 LEU A CA 1
ATOM 1298 C C . LEU A 1 174 ? -7.529 -21.640 19.351 1.00 98.19 174 LEU A C 1
ATOM 1300 O O . LEU A 1 174 ? -8.312 -22.120 18.529 1.00 98.19 174 LEU A O 1
ATOM 1304 N N . ALA A 1 175 ? -7.744 -21.753 20.665 1.00 97.25 175 ALA A N 1
ATOM 1305 C CA . ALA A 1 175 ? -8.945 -22.386 21.204 1.00 97.25 175 ALA A CA 1
ATOM 1306 C C . ALA A 1 175 ? -10.218 -21.548 20.955 1.00 97.25 175 ALA A C 1
ATOM 1308 O O . ALA A 1 175 ? -11.296 -22.121 20.778 1.00 97.25 175 ALA A O 1
ATOM 1309 N N . ALA A 1 176 ? -10.115 -20.214 20.916 1.00 96.81 176 ALA A N 1
ATOM 1310 C CA . ALA A 1 176 ? -11.216 -19.317 20.565 1.00 96.81 176 ALA A CA 1
ATOM 1311 C C . ALA A 1 176 ? -11.559 -19.386 19.066 1.00 96.81 176 ALA A C 1
ATOM 1313 O O . ALA A 1 176 ? -12.734 -19.537 18.729 1.00 96.81 176 ALA A O 1
ATOM 1314 N N . ILE A 1 177 ? -10.546 -19.380 18.189 1.00 97.88 177 ILE A N 1
ATOM 1315 C CA . ILE A 1 177 ? -10.679 -19.617 16.741 1.00 97.88 177 ILE A CA 1
ATOM 1316 C C . ILE A 1 177 ? -11.389 -20.960 16.500 1.00 97.88 177 ILE A C 1
ATOM 1318 O O . ILE A 1 177 ? -12.420 -21.019 15.829 1.00 97.88 177 ILE A O 1
ATOM 1322 N N . GLY A 1 178 ? -10.908 -22.031 17.140 1.00 97.50 178 GLY A N 1
ATOM 1323 C CA . GLY A 1 178 ? -11.518 -23.361 17.077 1.00 97.50 178 GLY A CA 1
ATOM 1324 C C . GLY A 1 178 ? -12.966 -23.422 17.575 1.00 97.50 178 GLY A C 1
ATOM 1325 O O . GLY A 1 178 ? -13.801 -24.112 16.996 1.00 97.50 178 GLY A O 1
ATOM 1326 N N . ALA A 1 179 ? -13.308 -22.661 18.617 1.00 97.31 179 ALA A N 1
ATOM 1327 C CA . ALA A 1 179 ? -14.672 -22.602 19.145 1.00 97.31 179 ALA A CA 1
ATOM 1328 C C . ALA A 1 179 ? -15.675 -21.882 18.219 1.00 97.31 179 ALA A C 1
ATOM 1330 O O . ALA A 1 179 ? -16.886 -22.045 18.405 1.00 97.31 179 ALA A O 1
ATOM 1331 N N . ALA A 1 180 ? -15.192 -21.099 17.247 1.00 98.06 180 ALA A N 1
ATOM 1332 C CA . ALA A 1 180 ? -16.021 -20.406 16.264 1.00 98.06 180 ALA A CA 1
ATOM 1333 C C . ALA A 1 180 ? -16.339 -21.264 15.020 1.00 98.06 180 ALA A C 1
ATOM 1335 O O . ALA A 1 180 ? -17.360 -21.034 14.359 1.00 98.06 180 ALA A O 1
ATOM 1336 N N . LEU A 1 181 ? -15.516 -22.275 14.733 1.00 97.69 181 LEU A N 1
ATOM 1337 C CA . LEU A 1 181 ? -15.699 -23.220 13.629 1.00 97.69 181 LEU A CA 1
ATOM 1338 C C . LEU A 1 181 ? -16.904 -24.168 13.826 1.00 97.69 181 LEU A C 1
ATOM 1340 O O . LEU A 1 181 ? -17.534 -24.235 14.888 1.00 97.69 181 LEU A O 1
ATOM 1344 N N . SER A 1 182 ? -17.275 -24.863 12.751 1.00 95.88 182 SER A N 1
ATOM 1345 C CA . SER A 1 182 ? -18.251 -25.959 12.740 1.00 95.88 182 SER A CA 1
ATOM 1346 C C . SER A 1 182 ? -17.630 -27.280 13.257 1.00 95.88 182 SER A C 1
ATOM 1348 O O . SER A 1 182 ? -16.444 -27.333 13.568 1.00 95.88 182 SER A O 1
ATOM 1350 N N . GLU A 1 183 ? -18.426 -28.353 13.398 1.00 92.25 183 GLU A N 1
ATOM 1351 C CA . GLU A 1 183 ? -17.903 -29.686 13.786 1.00 92.25 183 GLU A CA 1
ATOM 1352 C C . GLU A 1 183 ? -17.015 -30.307 12.689 1.00 92.25 183 GLU A C 1
ATOM 1354 O O . GLU A 1 183 ? -16.104 -31.062 13.013 1.00 92.25 183 GLU A O 1
ATOM 1359 N N . ASP A 1 184 ? -17.263 -29.937 11.429 1.00 92.56 184 ASP A N 1
ATOM 1360 C CA . ASP A 1 184 ? -16.503 -30.310 10.232 1.00 92.56 184 ASP A CA 1
ATOM 1361 C C . ASP A 1 184 ? -15.896 -29.015 9.621 1.00 92.56 184 ASP A C 1
ATOM 1363 O O . ASP A 1 184 ? -16.139 -28.674 8.465 1.00 92.56 184 ASP A O 1
ATOM 1367 N N . GLY A 1 185 ? -15.263 -28.181 10.459 1.00 96.25 185 GLY A N 1
ATOM 1368 C CA . GLY A 1 185 ? -14.743 -26.863 10.072 1.00 96.25 185 GLY A CA 1
ATOM 1369 C C . GLY A 1 185 ? -13.307 -26.911 9.546 1.00 96.25 185 GLY A C 1
ATOM 1370 O O . GLY A 1 185 ? -12.428 -27.457 10.216 1.00 96.25 185 GLY A O 1
ATOM 1371 N N . ASP A 1 186 ? -13.067 -26.292 8.389 1.00 98.38 186 ASP A N 1
ATOM 1372 C CA . ASP A 1 186 ? -11.743 -26.227 7.761 1.00 98.38 186 ASP A CA 1
ATOM 1373 C C . ASP A 1 186 ? -10.911 -25.025 8.252 1.00 98.38 186 ASP A C 1
ATOM 1375 O O . ASP A 1 186 ? -11.444 -23.941 8.506 1.00 98.38 186 ASP A O 1
ATOM 1379 N N . PHE A 1 187 ? -9.583 -25.169 8.280 1.00 98.06 187 PHE A N 1
ATOM 1380 C CA . PHE A 1 187 ? -8.634 -24.058 8.406 1.00 98.06 187 PHE A CA 1
ATOM 1381 C C . PHE A 1 187 ? -7.541 -24.173 7.325 1.00 98.06 187 PHE A C 1
ATOM 1383 O O . PHE A 1 187 ? -6.699 -25.073 7.352 1.00 98.06 187 PHE A O 1
ATOM 1390 N N . LEU A 1 188 ? -7.589 -23.274 6.342 1.00 98.19 188 LEU A N 1
ATOM 1391 C CA . LEU A 1 188 ? -6.725 -23.226 5.167 1.00 98.19 188 LEU A CA 1
ATOM 1392 C C . LEU A 1 188 ? -5.679 -22.124 5.347 1.00 98.19 188 LEU A C 1
ATOM 1394 O O . LEU A 1 188 ? -6.030 -20.957 5.507 1.00 98.19 188 LEU A O 1
ATOM 1398 N N . ILE A 1 189 ? -4.404 -22.502 5.323 1.00 97.19 189 ILE A N 1
ATOM 1399 C CA . ILE A 1 189 ? -3.268 -21.634 5.636 1.00 97.19 189 ILE A CA 1
ATOM 1400 C C . ILE A 1 189 ? -2.428 -21.438 4.373 1.00 97.19 189 ILE A C 1
ATOM 1402 O O . ILE A 1 189 ? -1.675 -22.327 3.962 1.00 97.19 189 ILE A O 1
ATOM 1406 N N . TYR A 1 190 ? -2.561 -20.256 3.788 1.00 93.00 190 TYR A N 1
ATOM 1407 C CA . TYR A 1 190 ? -1.773 -19.751 2.674 1.00 93.00 190 TYR A CA 1
ATOM 1408 C C . TYR A 1 190 ? -0.623 -18.948 3.285 1.00 93.00 190 TYR A C 1
ATOM 1410 O O . TYR A 1 190 ? -0.704 -17.736 3.448 1.00 93.00 190 TYR A O 1
ATOM 1418 N N . GLY A 1 191 ? 0.401 -19.672 3.728 1.00 87.94 191 GLY A N 1
ATOM 1419 C CA . GLY A 1 191 ? 1.637 -19.097 4.235 1.00 87.94 191 GLY A CA 1
ATOM 1420 C C . GLY A 1 191 ? 2.805 -19.874 3.668 1.00 87.94 191 GLY A C 1
ATOM 1421 O O . GLY A 1 191 ? 2.885 -21.093 3.867 1.00 87.94 191 GLY A O 1
ATOM 1422 N N . CYS A 1 192 ? 3.672 -19.171 2.937 1.00 79.69 192 CYS A N 1
ATOM 1423 C CA . CYS A 1 192 ? 4.757 -19.758 2.160 1.00 79.69 192 CYS A CA 1
ATOM 1424 C C . CYS A 1 192 ? 5.546 -20.779 2.988 1.00 79.69 192 CYS A C 1
ATOM 1426 O O . CYS A 1 192 ? 5.992 -20.515 4.100 1.00 79.69 192 CYS A O 1
ATOM 1428 N N . ASN A 1 193 ? 5.720 -21.983 2.451 1.00 81.38 193 ASN A N 1
ATOM 1429 C CA . ASN A 1 193 ? 6.491 -23.071 3.045 1.00 81.38 193 ASN A CA 1
ATOM 1430 C C . ASN A 1 193 ? 6.044 -23.514 4.460 1.00 81.38 193 ASN A C 1
ATOM 1432 O O . ASN A 1 193 ? 6.744 -24.330 5.066 1.00 81.38 193 ASN A O 1
ATOM 1436 N N . PHE A 1 194 ? 4.909 -23.053 5.008 1.00 94.38 194 PHE A N 1
ATOM 1437 C CA . PHE A 1 194 ? 4.573 -23.262 6.425 1.00 94.38 194 PHE A CA 1
ATOM 1438 C C . PHE A 1 194 ? 4.587 -24.736 6.837 1.00 94.38 194 PHE A C 1
ATOM 1440 O O . PHE A 1 194 ? 5.197 -25.114 7.842 1.00 94.38 194 PHE A O 1
ATOM 1447 N N . ALA A 1 195 ? 3.965 -25.602 6.036 1.00 93.62 195 ALA A N 1
ATOM 1448 C CA . ALA A 1 195 ? 3.889 -27.029 6.310 1.00 93.62 195 ALA A CA 1
ATOM 1449 C C . ALA A 1 195 ? 5.074 -27.840 5.743 1.00 93.62 195 ALA A C 1
ATOM 1451 O O . ALA A 1 195 ? 5.033 -29.078 5.756 1.00 93.62 195 ALA A O 1
ATOM 1452 N N . ALA A 1 196 ? 6.137 -27.177 5.272 1.00 86.56 196 ALA A N 1
ATOM 1453 C CA . ALA A 1 196 ? 7.299 -27.822 4.674 1.00 86.56 196 ALA A CA 1
ATOM 1454 C C . ALA A 1 196 ? 8.092 -28.686 5.676 1.00 86.56 196 ALA A C 1
ATOM 1456 O O . ALA A 1 196 ? 8.370 -28.322 6.824 1.00 86.56 196 ALA A O 1
ATOM 1457 N N . GLY A 1 197 ? 8.512 -29.863 5.207 1.00 83.94 197 GLY A N 1
ATOM 1458 C CA . GLY A 1 197 ? 9.335 -30.799 5.975 1.00 83.94 197 GLY A CA 1
ATOM 1459 C C . GLY A 1 197 ? 8.652 -31.400 7.214 1.00 83.94 197 GLY A C 1
ATOM 1460 O O . GLY A 1 197 ? 7.442 -31.321 7.410 1.00 83.94 197 GLY A O 1
ATOM 1461 N N . GLU A 1 198 ? 9.447 -32.060 8.066 1.00 87.56 198 GLU A N 1
ATOM 1462 C CA . GLU A 1 198 ? 8.931 -32.699 9.290 1.00 87.56 198 GLU A CA 1
ATOM 1463 C C . GLU A 1 198 ? 8.490 -31.674 10.353 1.00 87.56 198 GLU A C 1
ATOM 1465 O O . GLU A 1 198 ? 7.585 -31.970 11.132 1.00 87.56 198 GLU A O 1
ATOM 1470 N N . THR A 1 199 ? 9.105 -30.484 10.382 1.00 88.88 199 THR A N 1
ATOM 1471 C CA . THR A 1 199 ? 8.759 -29.400 11.318 1.00 88.88 199 THR A CA 1
ATOM 1472 C C . THR A 1 199 ? 7.428 -28.754 10.945 1.00 88.88 199 THR A C 1
ATOM 1474 O O . THR A 1 199 ? 6.526 -28.724 11.780 1.00 88.88 199 THR A O 1
ATOM 1477 N N . GLY A 1 200 ? 7.265 -28.320 9.690 1.00 90.88 200 GLY A N 1
ATOM 1478 C CA . GLY A 1 200 ? 6.035 -27.687 9.215 1.00 90.88 200 GLY A CA 1
ATOM 1479 C C . GLY A 1 200 ? 4.820 -28.604 9.314 1.00 90.88 200 GLY A C 1
ATOM 1480 O O . GLY A 1 200 ? 3.797 -28.235 9.886 1.00 90.88 200 GLY A O 1
ATOM 1481 N N . ALA A 1 201 ? 4.953 -29.861 8.881 1.00 91.75 201 ALA A N 1
ATOM 1482 C CA . ALA A 1 201 ? 3.883 -30.847 9.026 1.00 91.75 201 ALA A CA 1
ATOM 1483 C C . ALA A 1 201 ? 3.493 -31.112 10.499 1.00 91.75 201 ALA A C 1
ATOM 1485 O O . ALA A 1 201 ? 2.343 -31.454 10.783 1.00 91.75 201 ALA A O 1
ATOM 1486 N N . ALA A 1 202 ? 4.426 -30.959 11.446 1.00 92.50 202 ALA A N 1
ATOM 1487 C CA . ALA A 1 202 ? 4.129 -31.052 12.874 1.00 92.50 202 ALA A CA 1
ATOM 1488 C C . ALA A 1 202 ? 3.452 -29.783 13.423 1.00 92.50 202 ALA A C 1
ATOM 1490 O O . ALA A 1 202 ? 2.588 -29.909 14.290 1.00 92.50 202 ALA A O 1
ATOM 1491 N N . ALA A 1 203 ? 3.798 -28.597 12.911 1.00 96.81 203 ALA A N 1
ATOM 1492 C CA . ALA A 1 203 ? 3.167 -27.324 13.262 1.00 96.81 203 ALA A CA 1
ATOM 1493 C C . ALA A 1 203 ? 1.710 -27.255 12.766 1.00 96.81 203 ALA A C 1
ATOM 1495 O O . ALA A 1 203 ? 0.803 -27.021 13.563 1.00 96.81 203 ALA A O 1
ATOM 1496 N N . ALA A 1 204 ? 1.446 -27.607 11.502 1.00 97.50 204 ALA A N 1
ATOM 1497 C CA . ALA A 1 204 ? 0.081 -27.735 10.978 1.00 97.50 204 ALA A CA 1
ATOM 1498 C C . ALA A 1 204 ? -0.753 -28.761 11.780 1.00 97.50 204 ALA A C 1
ATOM 1500 O O . ALA A 1 204 ? -1.913 -28.519 12.119 1.00 97.50 204 ALA A O 1
ATOM 1501 N N . GLY A 1 205 ? -0.138 -29.885 12.176 1.00 97.88 205 GLY A N 1
ATOM 1502 C CA . GLY A 1 205 ? -0.757 -30.881 13.061 1.00 97.88 205 GLY A CA 1
ATOM 1503 C C . GLY A 1 205 ? -1.034 -30.381 14.483 1.00 97.88 205 GLY A C 1
ATOM 1504 O O . GLY A 1 205 ? -1.962 -30.870 15.131 1.00 97.88 205 GLY A O 1
ATOM 1505 N N . LEU A 1 206 ? -0.257 -29.412 14.973 1.00 98.00 206 LEU A N 1
ATOM 1506 C CA . LEU A 1 206 ? -0.482 -28.760 16.258 1.00 98.00 206 LEU A CA 1
ATOM 1507 C C . LEU A 1 206 ? -1.673 -27.798 16.177 1.00 98.00 206 LEU A C 1
ATOM 1509 O O . LEU A 1 206 ? -2.550 -27.911 17.034 1.00 98.00 206 LEU A O 1
ATOM 1513 N N . ILE A 1 207 ? -1.764 -26.966 15.129 1.00 98.19 207 ILE A N 1
ATOM 1514 C CA . ILE A 1 207 ? -2.931 -26.101 14.865 1.00 98.19 207 ILE A CA 1
ATOM 1515 C C . ILE A 1 207 ? -4.212 -26.942 14.853 1.00 98.19 207 ILE A C 1
ATOM 1517 O O . ILE A 1 207 ? -5.083 -26.707 15.688 1.00 98.19 207 ILE A O 1
ATOM 1521 N N . ALA A 1 208 ? -4.277 -27.995 14.026 1.00 98.06 208 ALA A N 1
ATOM 1522 C CA . ALA A 1 208 ? -5.425 -28.911 13.959 1.00 98.06 208 ALA A CA 1
ATOM 1523 C C . ALA A 1 208 ? -5.817 -29.482 15.338 1.00 98.06 208 ALA A C 1
ATOM 1525 O O . ALA A 1 208 ? -6.992 -29.654 15.658 1.00 98.06 208 ALA A O 1
ATOM 1526 N N . SER A 1 209 ? -4.833 -29.763 16.200 1.00 97.81 209 SER A N 1
ATOM 1527 C CA . SER A 1 209 ? -5.082 -30.307 17.541 1.00 97.81 209 SER A CA 1
ATOM 1528 C C . SER A 1 209 ? -5.557 -29.279 18.577 1.00 97.81 209 SER A C 1
ATOM 1530 O O . SER A 1 209 ? -6.163 -29.679 19.574 1.00 97.81 209 SER A O 1
ATOM 1532 N N . LEU A 1 210 ? -5.266 -27.991 18.363 1.00 97.56 210 LEU A N 1
ATOM 1533 C CA . LEU A 1 210 ? -5.617 -26.885 19.260 1.00 97.56 210 LEU A CA 1
ATOM 1534 C C . LEU A 1 210 ? -6.950 -26.241 18.871 1.00 97.56 210 LEU A C 1
ATOM 1536 O O . LEU A 1 210 ? -7.773 -25.983 19.749 1.00 97.56 210 LEU A O 1
ATOM 1540 N N . THR A 1 211 ? -7.187 -26.044 17.572 1.00 97.75 211 THR A N 1
ATOM 1541 C CA . THR A 1 211 ? -8.459 -25.533 17.042 1.00 97.75 211 THR A CA 1
ATOM 1542 C C . THR A 1 211 ? -9.525 -26.630 16.975 1.00 97.75 211 THR A C 1
ATOM 1544 O O . THR A 1 211 ? -10.709 -26.358 17.147 1.00 97.75 211 THR A O 1
ATOM 1547 N N . GLY A 1 212 ? -9.117 -27.884 16.753 1.00 96.81 212 GLY A N 1
ATOM 1548 C CA . GLY A 1 212 ? -10.025 -28.988 16.435 1.00 96.81 212 GLY A CA 1
ATOM 1549 C C . GLY A 1 212 ? -10.495 -29.005 14.976 1.00 96.81 212 GLY A C 1
ATOM 1550 O O . GLY A 1 212 ? -11.356 -29.818 14.655 1.00 96.81 212 GLY A O 1
ATOM 1551 N N . ALA A 1 213 ? -9.943 -28.126 14.133 1.00 97.75 213 ALA A N 1
ATOM 1552 C CA . ALA A 1 213 ? -10.227 -28.033 12.706 1.00 97.75 213 ALA A CA 1
ATOM 1553 C C . ALA A 1 213 ? -9.524 -29.134 11.904 1.00 97.75 213 ALA A C 1
ATOM 1555 O O . ALA A 1 213 ? -8.443 -29.600 12.289 1.00 97.75 213 ALA A O 1
ATOM 1556 N N . ASP A 1 214 ? -10.075 -29.447 10.736 1.00 98.25 214 ASP A N 1
ATOM 1557 C CA . ASP A 1 214 ? -9.305 -30.090 9.677 1.00 98.25 214 ASP A CA 1
ATOM 1558 C C . ASP A 1 214 ? -8.479 -29.001 8.950 1.00 98.25 214 ASP A C 1
ATOM 1560 O O . ASP A 1 214 ? -8.952 -27.890 8.712 1.00 98.25 214 ASP A O 1
ATOM 1564 N N . VAL A 1 215 ? -7.193 -29.260 8.684 1.00 98.38 215 VAL A N 1
ATOM 1565 C CA . VAL A 1 215 ? -6.209 -28.233 8.275 1.00 98.38 215 VAL A CA 1
ATOM 1566 C C . VAL A 1 215 ? -5.635 -28.523 6.894 1.00 98.38 215 VAL A C 1
ATOM 1568 O O . VAL A 1 215 ? -5.192 -29.643 6.626 1.00 98.38 215 VAL A O 1
ATOM 1571 N N . ALA A 1 216 ? -5.571 -27.495 6.047 1.00 98.06 216 ALA A N 1
ATOM 1572 C CA . ALA A 1 216 ? -4.801 -27.492 4.807 1.00 98.06 216 ALA A CA 1
ATOM 1573 C C . ALA A 1 216 ? -3.721 -26.404 4.865 1.00 98.06 216 ALA A C 1
ATOM 1575 O O . ALA A 1 216 ? -4.000 -25.299 5.320 1.00 98.06 216 ALA A O 1
ATOM 1576 N N . ALA A 1 217 ? -2.506 -26.693 4.404 1.00 96.62 217 ALA A N 1
ATOM 1577 C CA . ALA A 1 217 ? -1.405 -25.730 4.404 1.00 96.62 217 ALA A CA 1
ATOM 1578 C C . ALA A 1 217 ? -0.410 -25.981 3.260 1.00 96.62 217 ALA A C 1
ATOM 1580 O O . ALA A 1 217 ? -0.178 -27.138 2.889 1.00 96.62 217 ALA A O 1
ATOM 1581 N N . SER A 1 218 ? 0.184 -24.906 2.736 1.00 92.94 218 SER A N 1
ATOM 1582 C CA . SER A 1 218 ? 1.201 -24.976 1.678 1.00 92.94 218 SER A CA 1
ATOM 1583 C C . SER A 1 218 ? 2.544 -25.500 2.202 1.00 92.94 218 SER A C 1
ATOM 1585 O O . SER A 1 218 ? 2.887 -25.371 3.384 1.00 92.94 218 SER A O 1
ATOM 1587 N N . THR A 1 219 ? 3.296 -26.143 1.313 1.00 86.94 219 THR A N 1
ATOM 1588 C CA . THR A 1 219 ? 4.638 -26.687 1.547 1.00 86.94 219 THR A CA 1
ATOM 1589 C C . THR A 1 219 ? 5.723 -26.052 0.671 1.00 86.94 219 THR A C 1
ATOM 1591 O O . THR A 1 219 ? 6.882 -26.452 0.794 1.00 86.94 219 THR A O 1
ATOM 1594 N N . ASP A 1 220 ? 5.359 -25.067 -0.151 1.00 78.12 220 ASP A N 1
ATOM 1595 C CA . ASP A 1 220 ? 6.204 -24.278 -1.054 1.00 78.12 220 ASP A CA 1
ATOM 1596 C C . ASP A 1 220 ? 5.741 -22.800 -1.079 1.00 78.12 220 ASP A C 1
ATOM 1598 O O . ASP A 1 220 ? 5.010 -22.368 -0.184 1.00 78.12 220 ASP A O 1
ATOM 1602 N N . ASN A 1 221 ? 6.221 -21.975 -2.013 1.00 77.06 221 ASN A N 1
ATOM 1603 C CA . ASN A 1 221 ? 5.771 -20.582 -2.117 1.00 77.06 221 ASN A CA 1
ATOM 1604 C C . ASN A 1 221 ? 4.288 -20.551 -2.522 1.00 77.06 221 ASN A C 1
ATOM 1606 O O . ASN A 1 221 ? 3.879 -21.223 -3.468 1.00 77.06 221 ASN A O 1
ATOM 1610 N N . THR A 1 222 ? 3.473 -19.778 -1.803 1.00 80.81 222 THR A N 1
ATOM 1611 C CA . THR A 1 222 ? 2.040 -19.653 -2.089 1.00 80.81 222 THR A CA 1
ATOM 1612 C C . THR A 1 222 ? 1.776 -18.373 -2.868 1.00 80.81 222 THR A C 1
ATOM 1614 O O . THR A 1 222 ? 2.133 -17.303 -2.382 1.00 80.81 222 THR A O 1
ATOM 1617 N N . GLY A 1 223 ? 1.150 -18.479 -4.042 1.00 78.50 223 GLY A N 1
ATOM 1618 C CA . GLY A 1 223 ? 0.812 -17.321 -4.871 1.00 78.50 223 GLY A CA 1
ATOM 1619 C C . GLY A 1 223 ? 0.823 -17.573 -6.374 1.00 78.50 223 GLY A C 1
ATOM 1620 O O . GLY A 1 223 ? 0.476 -18.675 -6.817 1.00 78.50 223 GLY A O 1
ATOM 1621 N N . GLY A 1 224 ? 1.194 -16.537 -7.125 1.00 65.56 224 GLY A N 1
ATOM 1622 C CA . GLY A 1 224 ? 1.340 -16.548 -8.576 1.00 65.56 224 GLY A CA 1
ATOM 1623 C C . GLY A 1 224 ? 2.458 -17.464 -9.072 1.00 65.56 224 GLY A C 1
ATOM 1624 O O . GLY A 1 224 ? 3.354 -17.860 -8.326 1.00 65.56 224 GLY A O 1
ATOM 1625 N N . ASP A 1 225 ? 2.366 -17.858 -10.343 1.00 55.69 225 ASP A N 1
ATOM 1626 C CA . ASP A 1 225 ? 3.191 -18.916 -10.930 1.00 55.69 225 ASP A CA 1
ATOM 1627 C C . ASP A 1 225 ? 4.475 -18.436 -11.625 1.00 55.69 225 ASP A C 1
ATOM 1629 O O . ASP A 1 225 ? 5.326 -19.278 -11.926 1.00 55.69 225 ASP A O 1
ATOM 1633 N N . LEU A 1 226 ? 4.641 -17.121 -11.833 1.00 44.53 226 LEU A N 1
ATOM 1634 C CA . LEU A 1 226 ? 5.879 -16.523 -12.357 1.00 44.53 226 LEU A CA 1
ATOM 1635 C C . LEU A 1 226 ? 6.996 -16.557 -11.307 1.00 44.53 226 LEU A C 1
ATOM 1637 O O . LEU A 1 226 ? 7.988 -17.255 -11.507 1.00 44.53 226 LEU A O 1
ATOM 1641 N N . GLN A 1 227 ? 6.753 -15.984 -10.123 1.00 47.12 227 GLN A N 1
ATOM 1642 C CA . GLN A 1 227 ? 7.651 -15.991 -8.952 1.00 47.12 227 GLN A CA 1
ATOM 1643 C C . GLN A 1 227 ? 7.772 -17.383 -8.264 1.00 47.12 227 GLN A C 1
ATOM 1645 O O . GLN A 1 227 ? 8.051 -17.524 -7.068 1.00 47.12 227 GLN A O 1
ATOM 1650 N N . GLY A 1 228 ? 7.510 -18.469 -9.003 1.00 52.88 228 GLY A N 1
ATOM 1651 C CA . GLY A 1 228 ? 7.649 -19.857 -8.551 1.00 52.88 228 GLY A CA 1
ATOM 1652 C C . GLY A 1 228 ? 6.636 -20.323 -7.496 1.00 52.88 228 GLY A C 1
ATOM 1653 O O . GLY A 1 228 ? 6.802 -21.415 -6.938 1.00 52.88 228 GLY A O 1
ATOM 1654 N N . GLY A 1 229 ? 5.606 -19.525 -7.210 1.00 64.88 229 GLY A N 1
ATOM 1655 C CA . GLY A 1 229 ? 4.528 -19.853 -6.286 1.00 64.88 229 GLY A CA 1
ATOM 1656 C C . GLY A 1 229 ? 3.423 -20.716 -6.901 1.00 64.88 229 GLY A C 1
ATOM 1657 O O . GLY A 1 229 ? 3.403 -21.022 -8.095 1.00 64.88 229 GLY A O 1
ATOM 1658 N N . ASN A 1 230 ? 2.495 -21.176 -6.059 1.00 79.38 230 ASN A N 1
ATOM 1659 C CA . ASN A 1 230 ? 1.216 -21.727 -6.507 1.00 79.38 230 ASN A CA 1
ATOM 1660 C C . ASN A 1 230 ? 0.142 -21.687 -5.399 1.00 79.38 230 ASN A C 1
ATOM 1662 O O . ASN A 1 230 ? 0.446 -21.627 -4.214 1.00 79.38 230 ASN A O 1
ATOM 1666 N N . TRP A 1 231 ? -1.136 -21.785 -5.767 1.00 86.25 231 TRP A N 1
ATOM 1667 C CA . TRP A 1 231 ? -2.268 -21.768 -4.822 1.00 86.25 231 TRP A CA 1
ATOM 1668 C C . TRP A 1 231 ? -2.644 -23.137 -4.210 1.00 86.25 231 TRP A C 1
ATOM 1670 O O . TRP A 1 231 ? -3.741 -23.308 -3.666 1.00 86.25 231 TRP A O 1
ATOM 1680 N N . ILE A 1 232 ? -1.796 -24.160 -4.335 1.00 87.06 232 ILE A N 1
ATOM 1681 C CA . ILE A 1 232 ? -2.087 -25.500 -3.814 1.00 87.06 232 ILE A CA 1
ATOM 1682 C C . ILE A 1 232 ? -1.680 -25.569 -2.332 1.00 87.06 232 ILE A C 1
ATOM 1684 O O . ILE A 1 232 ? -0.754 -24.919 -1.858 1.00 87.06 232 ILE A O 1
ATOM 1688 N N . LEU A 1 233 ? -2.457 -26.339 -1.566 1.00 92.56 233 LEU A N 1
ATOM 1689 C CA . LEU A 1 233 ? -2.167 -26.674 -0.174 1.00 92.56 233 LEU A CA 1
ATOM 1690 C C . LEU A 1 233 ? -1.901 -28.186 -0.098 1.00 92.56 233 LEU A C 1
ATOM 1692 O O . LEU A 1 233 ? -2.843 -28.992 -0.046 1.00 92.56 233 LEU A O 1
ATOM 1696 N N . GLU A 1 234 ? -0.632 -28.595 -0.167 1.00 91.75 234 GLU A N 1
ATOM 1697 C CA . GLU A 1 234 ? -0.221 -30.007 -0.295 1.00 91.75 234 GLU A CA 1
ATOM 1698 C C . GLU A 1 234 ? -0.418 -30.769 1.014 1.00 91.75 234 GLU A C 1
ATOM 1700 O O . GLU A 1 234 ? -0.727 -31.968 1.006 1.00 91.75 234 GLU A O 1
ATOM 1705 N N . ASN A 1 235 ? -0.208 -30.095 2.148 1.00 95.62 235 ASN A N 1
ATOM 1706 C CA . ASN A 1 235 ? -0.365 -30.697 3.459 1.00 95.62 235 ASN A CA 1
ATOM 1707 C C . ASN A 1 235 ? -1.837 -30.648 3.862 1.00 95.62 235 ASN A C 1
ATOM 1709 O O . ASN A 1 235 ? -2.426 -29.573 3.924 1.00 95.62 235 ASN A O 1
ATOM 1713 N N . LYS A 1 236 ? -2.434 -31.816 4.122 1.00 97.50 236 LYS A N 1
ATOM 1714 C CA . LYS A 1 236 ? -3.837 -31.942 4.535 1.00 97.50 236 LYS A CA 1
ATOM 1715 C C . LYS A 1 236 ? -3.967 -32.888 5.720 1.00 97.50 236 LYS A C 1
ATOM 1717 O O . LYS A 1 236 ? -3.517 -34.037 5.671 1.00 97.50 236 LYS A O 1
ATOM 1722 N N . ILE A 1 237 ? -4.608 -32.402 6.774 1.00 96.81 237 ILE A N 1
ATOM 1723 C CA . ILE A 1 237 ? -4.865 -33.094 8.034 1.00 96.81 237 ILE A CA 1
ATOM 1724 C C . ILE A 1 237 ? -6.377 -33.122 8.214 1.00 96.81 237 ILE A C 1
ATOM 1726 O O . ILE A 1 237 ? -6.970 -32.092 8.499 1.00 96.81 237 ILE A O 1
ATOM 1730 N N . GLY A 1 238 ? -6.981 -34.298 8.034 1.00 95.69 238 GLY A N 1
ATOM 1731 C CA . GLY A 1 238 ? -8.437 -34.451 8.051 1.00 95.69 238 GLY A CA 1
ATOM 1732 C C . GLY A 1 238 ? -9.054 -34.559 6.656 1.00 95.69 238 GLY A C 1
ATOM 1733 O O . GLY A 1 238 ? -8.400 -35.051 5.728 1.00 95.69 238 GLY A O 1
ATOM 1734 N N . SER A 1 239 ? -10.318 -34.168 6.530 1.00 95.38 239 SER A N 1
ATOM 1735 C CA . SER A 1 239 ? -11.032 -33.971 5.262 1.00 95.38 239 SER A CA 1
ATOM 1736 C C . SER A 1 239 ? -11.097 -32.470 4.998 1.00 95.38 239 SER A C 1
ATOM 1738 O O . SER A 1 239 ? -11.211 -31.709 5.941 1.00 95.38 239 SER A O 1
ATOM 1740 N N . ILE A 1 240 ? -10.951 -32.042 3.743 1.00 95.38 240 ILE A N 1
ATOM 1741 C CA . ILE A 1 240 ? -11.032 -30.616 3.407 1.00 95.38 240 ILE A CA 1
ATOM 1742 C C . ILE A 1 240 ? -12.215 -30.434 2.476 1.00 95.38 240 ILE A C 1
ATOM 1744 O O . ILE A 1 240 ? -12.179 -30.919 1.339 1.00 95.38 240 ILE A O 1
ATOM 1748 N N . GLU A 1 241 ? -13.260 -29.789 2.986 1.00 91.94 241 GLU A N 1
ATOM 1749 C CA . GLU A 1 241 ? -14.510 -29.562 2.262 1.00 91.94 241 GLU A CA 1
ATOM 1750 C C . GLU A 1 241 ? -14.541 -28.204 1.546 1.00 91.94 241 GLU A C 1
ATOM 1752 O O . GLU A 1 241 ? -15.246 -28.072 0.542 1.00 91.94 241 GLU A O 1
ATOM 1757 N N . ALA A 1 242 ? -13.768 -27.223 2.019 1.00 89.50 242 ALA A N 1
ATOM 1758 C CA . ALA A 1 242 ? -13.600 -25.933 1.363 1.00 89.50 242 ALA A CA 1
ATOM 1759 C C . ALA A 1 242 ? -12.854 -26.020 0.031 1.00 89.50 242 ALA A C 1
ATOM 1761 O O . ALA A 1 242 ? -11.920 -26.807 -0.160 1.00 89.50 242 ALA A O 1
ATOM 1762 N N . GLU A 1 243 ? -13.243 -25.130 -0.878 1.00 87.94 243 GLU A N 1
ATOM 1763 C CA . GLU A 1 243 ? -12.470 -24.840 -2.076 1.00 87.94 243 GLU A CA 1
ATOM 1764 C C . GLU A 1 243 ? -11.256 -23.986 -1.673 1.00 87.94 243 GLU A C 1
ATOM 1766 O O . GLU A 1 243 ? -11.351 -23.086 -0.837 1.00 87.94 243 GLU A O 1
ATOM 1771 N N . THR A 1 244 ? -10.083 -24.298 -2.226 1.00 87.69 244 THR A N 1
ATOM 1772 C CA . THR A 1 244 ? -8.905 -23.440 -2.068 1.00 87.69 244 THR A CA 1
ATOM 1773 C C . THR A 1 244 ? -9.136 -22.140 -2.825 1.00 87.69 244 THR A C 1
ATOM 1775 O O . THR A 1 244 ? -9.622 -22.168 -3.956 1.00 87.69 244 THR A O 1
ATOM 1778 N N . ILE A 1 245 ? -8.742 -21.021 -2.224 1.00 85.88 245 ILE A N 1
ATOM 1779 C CA . ILE A 1 245 ? -8.559 -19.755 -2.925 1.00 85.88 245 ILE A CA 1
ATOM 1780 C C . ILE A 1 245 ? -7.538 -20.003 -4.030 1.00 85.88 245 ILE A C 1
ATOM 1782 O O . ILE A 1 245 ? -6.511 -20.637 -3.800 1.00 85.88 245 ILE A O 1
ATOM 1786 N N . THR A 1 246 ? -7.868 -19.545 -5.230 1.00 78.12 246 THR A N 1
ATOM 1787 C CA . THR A 1 246 ? -6.987 -19.566 -6.390 1.00 78.12 246 THR A CA 1
ATOM 1788 C C . THR A 1 246 ? -7.247 -18.296 -7.173 1.00 78.12 246 THR A C 1
ATOM 1790 O O . THR A 1 246 ? -8.378 -18.103 -7.629 1.00 78.12 246 THR A O 1
ATOM 1793 N N . ASP A 1 247 ? -6.219 -17.488 -7.375 1.00 70.19 247 ASP A N 1
ATOM 1794 C CA . ASP A 1 247 ? -6.265 -16.374 -8.309 1.00 70.19 247 ASP A CA 1
ATOM 1795 C C . ASP A 1 247 ? -5.148 -16.560 -9.339 1.00 70.19 247 ASP A C 1
ATOM 1797 O O . ASP A 1 247 ? -3.970 -16.490 -9.016 1.00 70.19 247 ASP A O 1
ATOM 1801 N N . SER A 1 248 ? -5.512 -16.903 -10.575 1.00 61.28 248 SER A N 1
ATOM 1802 C CA . SER A 1 248 ? -4.540 -17.105 -11.660 1.00 61.28 248 SER A CA 1
ATOM 1803 C C . SER A 1 248 ? -4.134 -15.803 -12.357 1.00 61.28 248 SER A C 1
ATOM 1805 O O . SER A 1 248 ? -3.525 -15.861 -13.420 1.00 61.28 248 SER A O 1
ATOM 1807 N N . SER A 1 249 ? -4.579 -14.667 -11.826 1.00 58.22 249 SER A N 1
ATOM 1808 C CA . SER A 1 249 ? -4.290 -13.311 -12.291 1.00 58.22 249 SER A CA 1
ATOM 1809 C C . SER A 1 249 ? -3.446 -12.537 -11.272 1.00 58.22 249 SER A C 1
ATOM 1811 O O . SER A 1 249 ? -2.668 -11.693 -11.683 1.00 58.22 249 SER A O 1
ATOM 1813 N N . TRP A 1 250 ? -3.524 -12.869 -9.978 1.00 56.44 250 TRP A N 1
ATOM 1814 C CA . TRP A 1 250 ? -2.577 -12.389 -8.963 1.00 56.44 250 TRP A CA 1
ATOM 1815 C C . TRP A 1 250 ? -1.206 -13.068 -9.125 1.00 56.44 250 TRP A C 1
ATOM 1817 O O . TRP A 1 250 ? -1.138 -14.304 -9.182 1.00 56.44 250 TRP A O 1
ATOM 1827 N N . ARG A 1 251 ? -0.130 -12.274 -9.222 1.00 56.69 251 ARG A N 1
ATOM 1828 C CA . ARG A 1 251 ? 1.198 -12.756 -9.658 1.00 56.69 251 ARG A CA 1
ATOM 1829 C C . ARG A 1 251 ? 2.259 -12.816 -8.554 1.00 56.69 251 ARG A C 1
ATOM 1831 O O . ARG A 1 251 ? 3.137 -13.675 -8.645 1.00 56.69 251 ARG A O 1
ATOM 1838 N N . GLY A 1 252 ? 2.104 -12.017 -7.497 1.00 54.50 252 GLY A N 1
ATOM 1839 C CA . GLY A 1 252 ? 2.986 -12.021 -6.328 1.00 54.50 252 GLY A CA 1
ATOM 1840 C C . GLY A 1 252 ? 2.981 -13.327 -5.520 1.00 54.50 252 GLY A C 1
ATOM 1841 O O . GLY A 1 252 ? 2.190 -14.251 -5.755 1.00 54.50 252 GLY A O 1
ATOM 1842 N N . ILE A 1 253 ? 3.848 -13.400 -4.511 1.00 60.22 253 ILE A N 1
ATOM 1843 C CA . ILE A 1 253 ? 3.896 -14.481 -3.512 1.00 60.22 253 ILE A CA 1
ATOM 1844 C C . ILE A 1 253 ? 3.642 -13.945 -2.101 1.00 60.22 253 ILE A C 1
ATOM 1846 O O . ILE A 1 253 ? 3.907 -12.792 -1.796 1.00 60.22 253 ILE A O 1
ATOM 1850 N N . LEU A 1 254 ? 3.146 -14.796 -1.197 1.00 60.25 254 LEU A N 1
ATOM 1851 C CA . LEU A 1 254 ? 2.840 -14.423 0.196 1.00 60.25 254 LEU A CA 1
ATOM 1852 C C . LEU A 1 254 ? 4.112 -14.326 1.080 1.00 60.25 254 LEU A C 1
ATOM 1854 O O . LEU A 1 254 ? 4.198 -14.928 2.155 1.00 60.25 254 LEU A O 1
ATOM 1858 N N . VAL A 1 255 ? 5.121 -13.587 0.621 1.00 56.50 255 VAL A N 1
ATOM 1859 C CA . VAL A 1 255 ? 6.348 -13.169 1.336 1.00 56.50 255 VAL A CA 1
ATOM 1860 C C . VAL A 1 255 ? 6.152 -11.709 1.800 1.00 56.50 255 VAL A C 1
ATOM 1862 O O . VAL A 1 255 ? 5.315 -11.044 1.195 1.00 56.50 255 VAL A O 1
ATOM 1865 N N . PRO A 1 256 ? 6.748 -11.245 2.924 1.00 53.25 256 PRO A N 1
ATOM 1866 C CA . PRO A 1 256 ? 6.512 -9.882 3.416 1.00 53.25 256 PRO A CA 1
ATOM 1867 C C . PRO A 1 256 ? 6.839 -8.838 2.351 1.00 53.25 256 PRO A C 1
ATOM 1869 O O . PRO A 1 256 ? 7.877 -8.980 1.713 1.00 53.25 256 PRO A O 1
ATOM 1872 N N . GLY A 1 257 ? 5.963 -7.841 2.195 1.00 60.78 257 GLY A N 1
ATOM 1873 C CA . GLY A 1 257 ? 6.194 -6.677 1.340 1.00 60.78 257 GLY A CA 1
ATOM 1874 C C . GLY A 1 257 ? 7.369 -5.843 1.846 1.00 60.78 257 GLY A C 1
ATOM 1875 O O . GLY A 1 257 ? 7.239 -5.136 2.849 1.00 60.78 257 GLY A O 1
ATOM 1876 N N . ASP A 1 258 ? 8.504 -6.063 1.197 1.00 66.19 258 ASP A N 1
ATOM 1877 C CA . ASP A 1 258 ? 9.816 -5.406 1.248 1.00 66.19 258 ASP A CA 1
ATOM 1878 C C . ASP A 1 258 ? 10.425 -5.820 -0.109 1.00 66.19 258 ASP A C 1
ATOM 1880 O O . ASP A 1 258 ? 11.229 -6.755 -0.177 1.00 66.19 258 ASP A O 1
ATOM 1884 N N . ASN A 1 259 ? 9.807 -5.316 -1.192 1.00 71.19 259 ASN A N 1
ATOM 1885 C CA . ASN A 1 259 ? 9.889 -5.849 -2.564 1.00 71.19 259 ASN A CA 1
ATOM 1886 C C . ASN A 1 259 ? 11.332 -5.851 -3.098 1.00 71.19 259 ASN A C 1
ATOM 1888 O O . ASN A 1 259 ? 11.870 -6.908 -3.442 1.00 71.19 259 ASN A O 1
ATOM 1892 N N . ASP A 1 260 ? 11.980 -4.692 -3.028 1.00 65.88 260 ASP A N 1
ATOM 1893 C CA . ASP A 1 260 ? 13.395 -4.465 -3.333 1.00 65.88 260 ASP A CA 1
ATOM 1894 C C . ASP A 1 260 ? 14.372 -5.007 -2.259 1.00 65.88 260 ASP A C 1
ATOM 1896 O O . ASP A 1 260 ? 15.576 -5.178 -2.494 1.00 65.88 260 ASP A O 1
ATOM 1900 N N . ASN A 1 261 ? 13.849 -5.364 -1.080 1.00 71.56 261 ASN A N 1
ATOM 1901 C CA . ASN A 1 261 ? 14.585 -5.846 0.085 1.00 71.56 261 ASN A CA 1
ATOM 1902 C C . ASN A 1 261 ? 15.596 -4.791 0.636 1.00 71.56 261 ASN A C 1
ATOM 1904 O O . ASN A 1 261 ? 16.665 -5.129 1.172 1.00 71.56 261 ASN A O 1
ATOM 1908 N N . ASP A 1 262 ? 15.261 -3.501 0.545 1.00 68.81 262 ASP A N 1
ATOM 1909 C CA . ASP A 1 262 ? 15.952 -2.384 1.211 1.00 68.81 262 ASP A CA 1
ATOM 1910 C C . ASP A 1 262 ? 15.874 -2.493 2.761 1.00 68.81 262 ASP A C 1
ATOM 1912 O O . ASP A 1 262 ? 16.859 -2.233 3.481 1.00 68.81 262 ASP A O 1
ATOM 1916 N N . GLY A 1 263 ? 14.753 -3.004 3.287 1.00 69.94 263 GLY A N 1
ATOM 1917 C CA . GLY A 1 263 ? 14.459 -3.144 4.716 1.00 69.94 263 GLY A CA 1
ATOM 1918 C C . GLY A 1 263 ? 13.455 -2.132 5.287 1.00 69.94 263 GLY A C 1
ATOM 1919 O O . GLY A 1 263 ? 13.210 -2.142 6.508 1.00 69.94 263 GLY A O 1
ATOM 1920 N N . ILE A 1 264 ? 12.892 -1.273 4.443 1.00 67.88 264 ILE A N 1
ATOM 1921 C CA . ILE A 1 264 ? 11.600 -0.604 4.590 1.00 67.88 264 ILE A CA 1
ATOM 1922 C C . ILE A 1 264 ? 10.529 -1.635 4.158 1.00 67.88 264 ILE A C 1
ATOM 1924 O O . ILE A 1 264 ? 10.762 -2.840 4.180 1.00 67.88 264 ILE A O 1
ATOM 1928 N N . SER A 1 265 ? 9.276 -1.244 4.008 1.00 69.19 265 SER A N 1
ATOM 1929 C CA . SER A 1 265 ? 8.197 -2.153 3.619 1.00 69.19 265 SER A CA 1
ATOM 1930 C C . SER A 1 265 ? 7.262 -1.369 2.734 1.00 69.19 265 SER A C 1
ATOM 1932 O O . SER A 1 265 ? 6.977 -0.226 3.092 1.00 69.19 265 SER A O 1
ATOM 1934 N N . ASP A 1 266 ? 6.720 -1.998 1.691 1.00 72.50 266 ASP A N 1
ATOM 1935 C CA . ASP A 1 266 ? 5.935 -1.371 0.612 1.00 72.50 266 ASP A CA 1
ATOM 1936 C C . ASP A 1 266 ? 4.765 -0.480 1.106 1.00 72.50 266 ASP A C 1
ATOM 1938 O O . ASP A 1 266 ? 4.174 0.346 0.421 1.00 72.50 266 ASP A O 1
ATOM 1942 N N . PHE A 1 267 ? 4.353 -0.660 2.362 1.00 65.69 267 PHE A N 1
ATOM 1943 C CA . PHE A 1 267 ? 3.312 0.141 3.007 1.00 65.69 267 PHE A CA 1
ATOM 1944 C C . PHE A 1 267 ? 3.789 1.531 3.518 1.00 65.69 267 PHE A C 1
ATOM 1946 O O . PHE A 1 267 ? 2.977 2.399 3.889 1.00 65.69 267 PHE A O 1
ATOM 1953 N N . TYR A 1 268 ? 5.102 1.710 3.633 1.00 68.06 268 TYR A N 1
ATOM 1954 C CA . TYR A 1 268 ? 5.801 2.888 4.154 1.00 68.06 268 TYR A CA 1
ATOM 1955 C C . TYR A 1 268 ? 6.806 3.485 3.171 1.00 68.06 268 TYR A C 1
ATOM 1957 O O . TYR A 1 268 ? 7.133 4.664 3.349 1.00 68.06 268 TYR A O 1
ATOM 1965 N N . ASP A 1 269 ? 7.267 2.678 2.217 1.00 78.12 269 ASP A N 1
ATOM 1966 C CA . ASP A 1 269 ? 8.100 3.087 1.093 1.00 78.12 269 ASP A CA 1
ATOM 1967 C C . ASP A 1 269 ? 7.384 4.093 0.180 1.00 78.12 269 ASP A C 1
ATOM 1969 O O . ASP A 1 269 ? 6.166 4.246 0.281 1.00 78.12 269 ASP A O 1
ATOM 1973 N N . ILE A 1 270 ? 8.137 4.830 -0.636 1.00 82.69 270 ILE A N 1
ATOM 1974 C CA . ILE A 1 270 ? 7.626 5.783 -1.635 1.00 82.69 270 ILE A CA 1
ATOM 1975 C C . ILE A 1 270 ? 8.203 5.551 -3.041 1.00 82.69 270 ILE A C 1
ATOM 1977 O O . ILE A 1 270 ? 7.960 6.391 -3.911 1.00 82.69 270 ILE A O 1
ATOM 1981 N N . ASP A 1 271 ? 9.027 4.515 -3.197 1.00 87.62 271 ASP A N 1
ATOM 1982 C CA . ASP A 1 271 ? 9.850 4.153 -4.354 1.00 87.62 271 ASP A CA 1
ATOM 1983 C C . ASP A 1 271 ? 10.050 2.617 -4.289 1.00 87.62 271 ASP A C 1
ATOM 1985 O O . ASP A 1 271 ? 11.148 2.124 -4.045 1.00 87.62 271 ASP A O 1
ATOM 1989 N N . ASP A 1 272 ? 8.931 1.880 -4.384 1.00 86.12 272 ASP A N 1
ATOM 1990 C CA . ASP A 1 272 ? 8.743 0.441 -4.072 1.00 86.12 272 ASP A CA 1
ATOM 1991 C C . ASP A 1 272 ? 9.681 -0.559 -4.827 1.00 86.12 272 ASP A C 1
ATOM 1993 O O . ASP A 1 272 ? 9.731 -1.752 -4.490 1.00 86.12 272 ASP A O 1
ATOM 1997 N N . ASP A 1 273 ? 10.425 -0.108 -5.841 1.00 89.12 273 ASP A N 1
ATOM 1998 C CA . ASP A 1 273 ? 11.457 -0.852 -6.593 1.00 89.12 273 ASP A CA 1
ATOM 1999 C C . ASP A 1 273 ? 12.816 -0.114 -6.703 1.00 89.12 273 ASP A C 1
ATOM 2001 O O . ASP A 1 273 ? 13.777 -0.631 -7.292 1.00 89.12 273 ASP A O 1
ATOM 2005 N N . ASN A 1 274 ? 12.939 1.046 -6.050 1.00 91.00 274 ASN A N 1
ATOM 2006 C CA . ASN A 1 274 ? 14.132 1.892 -5.980 1.00 91.00 274 ASN A CA 1
ATOM 2007 C C . ASN A 1 274 ? 14.602 2.476 -7.341 1.00 91.00 274 ASN A C 1
ATOM 2009 O O . ASN A 1 274 ? 15.783 2.838 -7.513 1.00 91.00 274 ASN A O 1
ATOM 2013 N N . ASP A 1 275 ? 13.705 2.590 -8.329 1.00 92.88 275 ASP A N 1
ATOM 2014 C CA . ASP A 1 275 ? 13.971 3.236 -9.618 1.00 92.88 275 ASP A CA 1
ATOM 2015 C C . ASP A 1 275 ? 14.061 4.780 -9.533 1.00 92.88 275 ASP A C 1
ATOM 2017 O O . ASP A 1 275 ? 14.664 5.437 -10.397 1.00 92.88 275 ASP A O 1
ATOM 2021 N N . GLY A 1 276 ? 13.593 5.388 -8.447 1.00 93.19 276 GLY A N 1
ATOM 2022 C CA . GLY A 1 276 ? 13.684 6.824 -8.218 1.00 93.19 276 GLY A CA 1
ATOM 2023 C C . GLY A 1 276 ? 12.585 7.650 -8.876 1.00 93.19 276 GLY A C 1
ATOM 2024 O O . GLY A 1 276 ? 12.583 8.877 -8.705 1.00 93.19 276 GLY A O 1
ATOM 2025 N N . ILE A 1 277 ? 11.644 7.037 -9.591 1.00 94.69 277 ILE A N 1
ATOM 2026 C CA . ILE A 1 277 ? 10.269 7.523 -9.709 1.00 94.69 277 ILE A CA 1
ATOM 2027 C C . ILE A 1 277 ? 9.622 7.300 -8.314 1.00 94.69 277 ILE A C 1
ATOM 2029 O O . ILE A 1 277 ? 10.308 7.328 -7.292 1.00 94.69 277 ILE A O 1
ATOM 2033 N N . THR A 1 278 ? 8.303 7.310 -8.192 1.00 91.56 278 THR A N 1
ATOM 2034 C CA . THR A 1 278 ? 7.625 7.193 -6.894 1.00 91.56 278 THR A CA 1
ATOM 2035 C C . THR A 1 278 ? 6.231 6.660 -7.140 1.00 91.56 278 THR A C 1
ATOM 2037 O O . THR A 1 278 ? 5.559 7.192 -8.035 1.00 91.56 278 THR A O 1
ATOM 2040 N N . ASP A 1 279 ? 5.716 5.776 -6.285 1.00 86.50 279 ASP A N 1
ATOM 2041 C CA . ASP A 1 279 ? 4.430 5.108 -6.531 1.00 86.50 279 ASP A CA 1
ATOM 2042 C C . ASP A 1 279 ? 3.245 6.082 -6.718 1.00 86.50 279 ASP A C 1
ATOM 2044 O O . ASP A 1 279 ? 2.279 5.788 -7.429 1.00 86.50 279 ASP A O 1
ATOM 2048 N N . ASP A 1 280 ? 3.313 7.286 -6.138 1.00 85.25 280 ASP A N 1
ATOM 2049 C CA . ASP A 1 280 ? 2.310 8.357 -6.292 1.00 85.25 280 ASP A CA 1
ATOM 2050 C C . ASP A 1 280 ? 2.302 8.990 -7.718 1.00 85.25 280 ASP A C 1
ATOM 2052 O O . ASP A 1 280 ? 1.288 9.587 -8.110 1.00 85.25 280 ASP A O 1
ATOM 2056 N N . GLU A 1 281 ? 3.390 8.859 -8.495 1.00 91.75 281 GLU A N 1
ATOM 2057 C CA . GLU A 1 281 ? 3.537 9.260 -9.910 1.00 91.75 281 GLU A CA 1
ATOM 2058 C C . GLU A 1 281 ? 3.164 8.107 -10.860 1.00 91.75 281 GLU A C 1
ATOM 2060 O O . GLU A 1 281 ? 2.360 8.331 -11.768 1.00 91.75 281 GLU A O 1
ATOM 2065 N N . GLU A 1 282 ? 3.657 6.887 -10.618 1.00 91.69 282 GLU A N 1
ATOM 2066 C CA . GLU A 1 282 ? 3.438 5.716 -11.491 1.00 91.69 282 GLU A CA 1
ATOM 2067 C C . GLU A 1 282 ? 2.017 5.175 -11.343 1.00 91.69 282 GLU A C 1
ATOM 2069 O O . GLU A 1 282 ? 1.204 5.228 -12.270 1.00 91.69 282 GLU A O 1
ATOM 2074 N N . SER A 1 283 ? 1.640 4.763 -10.125 1.00 85.88 283 SER A N 1
ATOM 2075 C CA . SER A 1 283 ? 0.272 4.314 -9.861 1.00 85.88 283 SER A CA 1
ATOM 2076 C C . SER A 1 283 ? -0.748 5.443 -9.933 1.00 85.88 283 SER A C 1
ATOM 2078 O O . SER A 1 283 ? -1.958 5.208 -10.085 1.00 85.88 283 SER A O 1
ATOM 2080 N N . GLY A 1 284 ? -0.287 6.685 -9.798 1.00 84.19 284 GLY A N 1
ATOM 2081 C CA . GLY A 1 284 ? -1.150 7.830 -9.588 1.00 84.19 284 GLY A CA 1
ATOM 2082 C C . GLY A 1 284 ? -2.005 7.664 -8.328 1.00 84.19 284 GLY A C 1
ATOM 2083 O O . GLY A 1 284 ? -1.831 6.763 -7.508 1.00 84.19 284 GLY A O 1
ATOM 2084 N N . THR A 1 285 ? -2.997 8.544 -8.148 1.00 81.19 285 THR A N 1
ATOM 2085 C CA . THR A 1 285 ? -3.705 8.603 -6.859 1.00 81.19 285 THR A CA 1
ATOM 2086 C C . THR A 1 285 ? -5.213 8.799 -6.905 1.00 81.19 285 THR A C 1
ATOM 2088 O O . THR A 1 285 ? -5.789 9.482 -7.760 1.00 81.19 285 THR A O 1
ATOM 2091 N N . VAL A 1 286 ? -5.887 8.249 -5.888 1.00 82.38 286 VAL A N 1
ATOM 2092 C CA . VAL A 1 286 ? -7.336 8.352 -5.698 1.00 82.38 286 VAL A CA 1
ATOM 2093 C C . VAL A 1 286 ? -7.679 9.190 -4.465 1.00 82.38 286 VAL A C 1
ATOM 2095 O O . VAL A 1 286 ? -7.294 8.908 -3.333 1.00 82.38 286 VAL A O 1
ATOM 2098 N N . GLN A 1 287 ? -8.501 10.223 -4.668 1.00 86.50 287 GLN A N 1
ATOM 2099 C CA . GLN A 1 287 ? -9.024 11.054 -3.580 1.00 86.50 287 GLN A CA 1
ATOM 2100 C C . GLN A 1 287 ? -10.262 10.437 -2.908 1.00 86.50 287 GLN A C 1
ATOM 2102 O O . GLN A 1 287 ? -11.391 10.547 -3.407 1.00 86.50 287 GLN A O 1
ATOM 2107 N N . VAL A 1 288 ? -10.082 9.879 -1.711 1.00 86.25 288 VAL A N 1
ATOM 2108 C CA . VAL A 1 288 ? -11.176 9.350 -0.885 1.00 86.25 288 VAL A CA 1
ATOM 2109 C C . VAL A 1 288 ? -11.742 10.441 0.025 1.00 86.25 288 VAL A C 1
ATOM 2111 O O . VAL A 1 288 ? -11.037 11.118 0.771 1.00 86.25 288 VAL A O 1
ATOM 2114 N N . ASN A 1 289 ? -13.065 10.610 -0.024 1.00 89.31 289 ASN A N 1
ATOM 2115 C CA . ASN A 1 289 ? -13.785 11.653 0.704 1.00 89.31 289 ASN A CA 1
ATOM 2116 C C . ASN A 1 289 ? -14.392 11.107 2.006 1.00 89.31 289 ASN A C 1
ATOM 2118 O O . ASN A 1 289 ? -15.447 10.468 1.988 1.00 89.31 289 ASN A O 1
ATOM 2122 N N . LEU A 1 290 ? -13.770 11.421 3.142 1.00 89.56 290 LEU A N 1
ATOM 2123 C CA . LEU A 1 290 ? -14.195 10.995 4.475 1.00 89.56 290 LEU A CA 1
ATOM 2124 C C . LEU A 1 290 ? -15.177 12.015 5.072 1.00 89.56 290 LEU A C 1
ATOM 2126 O O . LEU A 1 290 ? -14.777 13.042 5.628 1.00 89.56 290 LEU A O 1
ATOM 2130 N N . ASN A 1 291 ? -16.480 11.751 4.931 1.00 87.94 291 ASN A N 1
ATOM 2131 C CA . ASN A 1 291 ? -17.554 12.677 5.322 1.00 87.94 291 ASN A CA 1
ATOM 2132 C C . ASN A 1 291 ? -18.603 12.104 6.294 1.00 87.94 291 ASN A C 1
ATOM 2134 O O . ASN A 1 291 ? -19.504 12.823 6.741 1.00 87.94 291 ASN A O 1
ATOM 2138 N N . VAL A 1 292 ? -18.477 10.831 6.676 1.00 89.75 292 VAL A N 1
ATOM 2139 C CA . VAL A 1 292 ? -19.332 10.186 7.678 1.00 89.75 292 VAL A CA 1
ATOM 2140 C C . VAL A 1 292 ? -18.657 10.272 9.048 1.00 89.75 292 VAL A C 1
ATOM 2142 O O . VAL A 1 292 ? -17.602 9.681 9.264 1.00 89.75 292 VAL A O 1
ATOM 2145 N N . VAL A 1 293 ? -19.275 11.003 9.985 1.00 89.75 293 VAL A N 1
ATOM 2146 C CA . VAL A 1 293 ? -18.763 11.186 11.358 1.00 89.75 293 VAL A CA 1
ATOM 2147 C C . VAL A 1 293 ? -19.460 10.248 12.339 1.00 89.75 293 VAL A C 1
ATOM 2149 O O . VAL A 1 293 ? -20.689 10.273 12.463 1.00 89.75 293 VAL A O 1
ATOM 2152 N N . THR A 1 294 ? -18.691 9.496 13.126 1.00 91.00 294 THR A N 1
ATOM 2153 C CA . THR A 1 294 ? -19.207 8.689 14.243 1.00 91.00 294 THR A CA 1
ATOM 2154 C C . THR A 1 294 ? -18.391 8.883 15.522 1.00 91.00 294 THR A C 1
ATOM 2156 O O . THR A 1 294 ? -17.374 9.575 15.561 1.00 91.00 294 THR A O 1
ATOM 2159 N N . SER A 1 295 ? -18.851 8.292 16.627 1.00 90.69 295 SER A N 1
ATOM 2160 C CA . SER A 1 295 ? -17.983 8.053 17.785 1.00 90.69 295 SER A CA 1
ATOM 2161 C C . SER A 1 295 ? -16.997 6.932 17.471 1.00 90.69 295 SER A C 1
ATOM 2163 O O . SER A 1 295 ? -17.398 5.940 16.859 1.00 90.69 295 SER A O 1
ATOM 2165 N N . ILE A 1 296 ? -15.767 7.057 17.965 1.00 89.44 296 ILE A N 1
ATOM 2166 C CA . ILE A 1 296 ? -14.776 5.975 17.964 1.00 89.44 296 ILE A CA 1
ATOM 2167 C C . ILE A 1 296 ? -15.333 4.785 18.778 1.00 89.44 296 ILE A C 1
ATOM 2169 O O . ILE A 1 296 ? -15.931 5.020 19.840 1.00 89.44 296 ILE A O 1
ATOM 2173 N N . PRO A 1 297 ? -15.201 3.527 18.312 1.00 84.75 297 PRO A N 1
ATOM 2174 C CA . PRO A 1 297 ? -15.615 2.352 19.076 1.00 84.75 297 PRO A CA 1
ATOM 2175 C C . PRO A 1 297 ? -14.891 2.252 20.426 1.00 84.75 297 PRO A C 1
ATOM 2177 O O . PRO A 1 297 ? -13.711 2.574 20.552 1.00 84.75 297 PRO A O 1
ATOM 2180 N N . ALA A 1 298 ? -15.593 1.791 21.463 1.00 82.00 298 ALA A N 1
ATOM 2181 C CA . ALA A 1 298 ? -14.981 1.605 22.777 1.00 82.00 298 ALA A CA 1
ATOM 2182 C C . ALA A 1 298 ? -13.952 0.467 22.722 1.00 82.00 298 ALA A C 1
ATOM 2184 O O . ALA A 1 298 ? -14.301 -0.644 22.338 1.00 82.00 298 ALA A O 1
ATOM 2185 N N . GLY A 1 299 ? -12.716 0.743 23.139 1.00 75.50 299 GLY A N 1
ATOM 2186 C CA . GLY A 1 299 ? -11.594 -0.197 23.059 1.00 75.50 299 GLY A CA 1
ATOM 2187 C C . GLY A 1 299 ? -10.663 0.012 21.862 1.00 75.50 299 GLY A C 1
ATOM 2188 O O . GLY A 1 299 ? -9.493 -0.313 21.998 1.00 75.50 299 GLY A O 1
ATOM 2189 N N . ALA A 1 300 ? -11.117 0.644 20.771 1.00 71.75 300 ALA A N 1
ATOM 2190 C CA . ALA A 1 300 ? -10.319 0.815 19.545 1.00 71.75 300 ALA A CA 1
ATOM 2191 C C . ALA A 1 300 ? -9.069 1.702 19.712 1.00 71.75 300 ALA A C 1
ATOM 2193 O O . ALA A 1 300 ? -8.215 1.737 18.839 1.00 71.75 300 ALA A O 1
ATOM 2194 N N . ILE A 1 301 ? -8.951 2.452 20.815 1.00 75.44 301 ILE A N 1
ATOM 2195 C CA . ILE A 1 301 ? -7.768 3.276 21.096 1.00 75.44 301 ILE A CA 1
ATOM 2196 C C . ILE A 1 301 ? -7.337 3.088 22.555 1.00 75.44 301 ILE A C 1
ATOM 2198 O O . ILE A 1 301 ? -8.165 3.272 23.466 1.00 75.44 301 ILE A O 1
ATOM 2202 N N . PRO A 1 302 ? -6.048 2.789 22.819 1.00 60.88 302 PRO A N 1
ATOM 2203 C CA . PRO A 1 302 ? -5.506 2.660 24.164 1.00 60.88 302 PRO A CA 1
ATOM 2204 C C . PRO A 1 302 ? -5.867 3.842 25.074 1.00 60.88 302 PRO A C 1
ATOM 2206 O O . PRO A 1 302 ? -5.669 5.013 24.759 1.00 60.88 302 PRO A O 1
ATOM 2209 N N . GLY A 1 303 ? -6.429 3.532 26.244 1.00 71.44 303 GLY A N 1
ATOM 2210 C CA . GLY A 1 303 ? -6.857 4.536 27.226 1.00 71.44 303 GLY A CA 1
ATOM 2211 C C . GLY A 1 303 ? -8.205 5.217 26.944 1.00 71.44 303 GLY A C 1
ATOM 2212 O O . GLY A 1 303 ? -8.684 5.929 27.826 1.00 71.44 303 GLY A O 1
ATOM 2213 N N . ASN A 1 304 ? -8.853 4.953 25.801 1.00 74.62 304 ASN A N 1
ATOM 2214 C CA . ASN A 1 304 ? -10.127 5.557 25.375 1.00 74.62 304 ASN A CA 1
ATOM 2215 C C . ASN A 1 304 ? -10.146 7.104 25.498 1.00 74.62 304 ASN A C 1
ATOM 2217 O O . ASN A 1 304 ? -10.955 7.653 26.261 1.00 74.62 304 ASN A O 1
ATOM 2221 N N . PRO A 1 305 ? -9.248 7.823 24.794 1.00 79.06 305 PRO A N 1
ATOM 2222 C CA . PRO A 1 305 ? -9.266 9.284 24.739 1.00 79.06 305 PRO A CA 1
ATOM 2223 C C . PRO A 1 305 ? -10.580 9.820 24.147 1.00 79.06 305 PRO A C 1
ATOM 2225 O O . PRO A 1 305 ? -11.343 9.112 23.493 1.00 79.06 305 PRO A O 1
ATOM 2228 N N . ALA A 1 306 ? -10.852 11.108 24.368 1.00 85.12 306 ALA A N 1
ATOM 2229 C CA . ALA A 1 306 ? -11.932 11.780 23.651 1.00 85.12 306 ALA A CA 1
ATOM 2230 C C . ALA A 1 306 ? -11.552 11.906 22.167 1.00 85.12 306 ALA A C 1
ATOM 2232 O O . ALA A 1 306 ? -10.436 12.325 21.867 1.00 85.12 306 ALA A O 1
ATOM 2233 N N . GLY A 1 307 ? -12.477 11.574 21.267 1.00 89.00 307 GLY A N 1
ATOM 2234 C CA . GLY A 1 307 ? -12.240 11.582 19.825 1.00 89.00 307 GLY A CA 1
ATOM 2235 C C . GLY A 1 307 ? -13.522 11.444 19.002 1.00 89.00 307 GLY A C 1
ATOM 2236 O O . GLY A 1 307 ? -14.620 11.299 19.552 1.00 89.00 307 GLY A O 1
ATOM 2237 N N . MET A 1 308 ? -13.373 11.482 17.683 1.00 89.94 308 MET A N 1
ATOM 2238 C CA . MET A 1 308 ? -14.385 11.125 16.687 1.00 89.94 308 MET A CA 1
ATOM 2239 C C . MET A 1 308 ? -13.747 10.301 15.569 1.00 89.94 308 MET A C 1
ATOM 2241 O O . MET A 1 308 ? -12.542 10.366 15.370 1.00 89.94 308 MET A O 1
ATOM 2245 N N . ARG A 1 309 ? -14.566 9.559 14.832 1.00 91.75 309 ARG A N 1
ATOM 2246 C CA . ARG A 1 309 ? -14.148 8.797 13.657 1.00 91.75 309 ARG A CA 1
ATOM 2247 C C . ARG A 1 309 ? -14.707 9.467 12.406 1.00 91.75 309 ARG A C 1
ATOM 2249 O O . ARG A 1 309 ? -15.901 9.777 12.386 1.00 91.75 309 ARG A O 1
ATOM 2256 N N . LEU A 1 310 ? -13.864 9.697 11.404 1.00 91.44 310 LEU A N 1
ATOM 2257 C CA . LEU A 1 310 ? -14.271 10.016 10.035 1.00 91.44 310 LEU A CA 1
ATOM 2258 C C . LEU A 1 310 ? -14.196 8.750 9.184 1.00 91.44 310 LEU A C 1
ATOM 2260 O O . LEU A 1 310 ? -13.368 7.881 9.434 1.00 91.44 310 LEU A O 1
ATOM 2264 N N . SER A 1 311 ? -15.073 8.645 8.193 1.00 90.94 311 SER A N 1
ATOM 2265 C CA . SER A 1 311 ? -15.119 7.508 7.273 1.00 90.94 311 SER A CA 1
ATOM 2266 C C . SER A 1 311 ? -15.708 7.904 5.923 1.00 90.94 311 SER A C 1
ATOM 2268 O O . SER A 1 311 ? -16.428 8.908 5.827 1.00 90.94 311 SER A O 1
ATOM 2270 N N . ASP A 1 312 ? -15.397 7.127 4.887 1.00 90.19 312 ASP A N 1
ATOM 2271 C CA . ASP A 1 312 ? -16.078 7.210 3.597 1.00 90.19 312 ASP A CA 1
ATOM 2272 C C . ASP A 1 312 ? -17.548 6.733 3.707 1.00 90.19 312 ASP A C 1
ATOM 2274 O O . ASP A 1 312 ? -18.034 6.344 4.771 1.00 90.19 312 ASP A O 1
ATOM 2278 N N . ALA A 1 313 ? -18.297 6.777 2.603 1.00 88.81 313 ALA A N 1
ATOM 2279 C CA . ALA A 1 313 ? -19.704 6.367 2.596 1.00 88.81 313 ALA A CA 1
ATOM 2280 C C . ALA A 1 313 ? -19.918 4.849 2.793 1.00 88.81 313 ALA A C 1
ATOM 2282 O O . ALA A 1 313 ? -21.016 4.442 3.187 1.00 88.81 313 ALA A O 1
ATOM 2283 N N . SER A 1 314 ? -18.901 4.037 2.502 1.00 83.69 314 SER A N 1
ATOM 2284 C CA . SER A 1 314 ? -18.888 2.573 2.627 1.00 83.69 314 SER A CA 1
ATOM 2285 C C . SER A 1 314 ? -18.464 2.132 4.030 1.00 83.69 314 SER A C 1
ATOM 2287 O O . SER A 1 314 ? -18.991 1.148 4.547 1.00 83.69 314 SER A O 1
ATOM 2289 N N . GLY A 1 315 ? -17.575 2.901 4.668 1.00 82.31 315 GLY A N 1
ATOM 2290 C CA . GLY A 1 315 ? -16.921 2.555 5.929 1.00 82.31 315 GLY A CA 1
ATOM 2291 C C . GLY A 1 315 ? -15.626 1.758 5.745 1.00 82.31 315 GLY A C 1
ATOM 2292 O O . GLY A 1 315 ? -15.147 1.193 6.722 1.00 82.31 315 GLY A O 1
ATOM 2293 N N . ASN A 1 316 ? -15.090 1.713 4.522 1.00 74.75 316 ASN A N 1
ATOM 2294 C CA . ASN A 1 316 ? -13.866 1.002 4.153 1.00 74.75 316 ASN A CA 1
ATOM 2295 C C . ASN A 1 316 ? -12.631 1.798 4.578 1.00 74.75 316 ASN A C 1
ATOM 2297 O O . ASN A 1 316 ? -11.738 1.247 5.208 1.00 74.75 316 ASN A O 1
ATOM 2301 N N . TYR A 1 317 ? -12.627 3.101 4.280 1.00 82.06 317 TYR A N 1
ATOM 2302 C CA . TYR A 1 317 ? -11.555 4.016 4.661 1.00 82.06 317 TYR A CA 1
ATOM 2303 C C . TYR A 1 317 ? -11.982 4.819 5.880 1.00 82.06 317 TYR A C 1
ATOM 2305 O O . TYR A 1 317 ? -13.061 5.427 5.900 1.00 82.06 317 TYR A O 1
ATOM 2313 N N . VAL A 1 318 ? -11.140 4.818 6.909 1.00 87.25 318 VAL A N 1
ATOM 2314 C CA . VAL A 1 318 ? -11.448 5.385 8.219 1.00 87.25 318 VAL A CA 1
ATOM 2315 C C . VAL A 1 318 ? -10.248 6.136 8.782 1.00 87.25 318 VAL A C 1
ATOM 2317 O O . VAL A 1 318 ? -9.128 5.644 8.757 1.00 87.25 318 VAL A O 1
ATOM 2320 N N . VAL A 1 319 ? -10.509 7.297 9.385 1.00 90.25 319 VAL A N 1
ATOM 2321 C CA . VAL A 1 319 ? -9.530 8.014 10.212 1.00 90.25 319 VAL A CA 1
ATOM 2322 C C . VAL A 1 319 ? -10.127 8.256 11.592 1.00 90.25 319 VAL A C 1
ATOM 2324 O O . VAL A 1 319 ? -11.139 8.950 11.743 1.00 90.25 319 VAL A O 1
ATOM 2327 N N . ASP A 1 320 ? -9.491 7.706 12.621 1.00 90.31 320 ASP A N 1
ATOM 2328 C CA . ASP A 1 320 ? -9.769 8.063 14.008 1.00 90.31 320 ASP A CA 1
ATOM 2329 C C . ASP A 1 320 ? -9.030 9.355 14.371 1.00 90.31 320 ASP A C 1
ATOM 2331 O O . ASP A 1 320 ? -7.816 9.455 14.221 1.00 90.31 320 ASP A O 1
ATOM 2335 N N . ILE A 1 321 ? -9.761 10.346 14.889 1.00 89.81 321 ILE A N 1
ATOM 2336 C CA . ILE A 1 321 ? -9.229 11.655 15.286 1.00 89.81 321 ILE A CA 1
ATOM 2337 C C . ILE A 1 321 ? -9.472 11.851 16.781 1.00 89.81 321 ILE A C 1
ATOM 2339 O O . ILE A 1 321 ? -10.619 11.971 17.225 1.00 89.81 321 ILE A O 1
ATOM 2343 N N . TYR A 1 322 ? -8.410 11.896 17.582 1.00 87.94 322 TYR A N 1
ATOM 2344 C CA . TYR A 1 322 ? -8.514 11.837 19.043 1.00 87.94 322 TYR A CA 1
ATOM 2345 C C . TYR A 1 322 ? -7.493 12.699 19.783 1.00 87.94 322 TYR A C 1
ATOM 2347 O O . TYR A 1 322 ? -6.510 13.179 19.231 1.00 87.94 322 TYR A O 1
ATOM 2355 N N . LEU A 1 323 ? -7.754 12.935 21.070 1.00 85.62 323 LEU A N 1
ATOM 2356 C CA . LEU A 1 323 ? -6.895 13.742 21.929 1.00 85.62 323 LEU A CA 1
ATOM 2357 C C . LEU A 1 323 ? -5.640 12.963 22.350 1.00 85.62 323 LEU A C 1
ATOM 2359 O O . LEU A 1 323 ? -5.724 12.014 23.132 1.00 85.62 323 LEU A O 1
ATOM 2363 N N . GLY A 1 324 ? -4.479 13.420 21.890 1.00 79.31 324 GLY A N 1
ATOM 2364 C CA . GLY A 1 324 ? -3.177 12.874 22.251 1.00 79.31 324 GLY A CA 1
ATOM 2365 C C . GLY A 1 324 ? -2.713 13.273 23.659 1.00 79.31 324 GLY A C 1
ATOM 2366 O O . GLY A 1 324 ? -3.110 14.301 24.224 1.00 79.31 324 GLY A O 1
ATOM 2367 N N . SER A 1 325 ? -1.825 12.452 2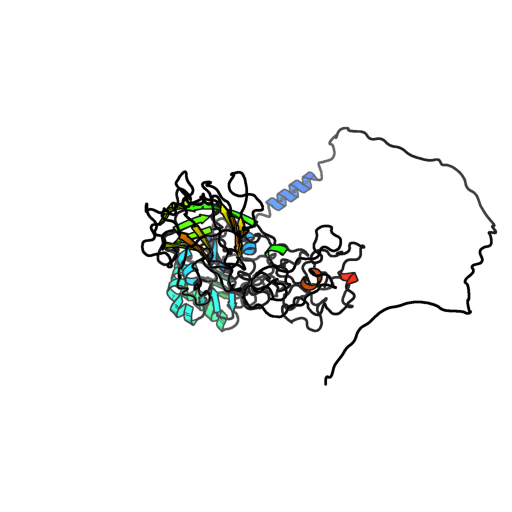4.226 1.00 76.50 325 SER A N 1
ATOM 2368 C CA . SER A 1 325 ? -1.334 12.522 25.616 1.00 76.50 325 SER A CA 1
ATOM 2369 C C . SER A 1 325 ? -0.625 13.836 25.977 1.00 76.50 325 SER A C 1
ATOM 2371 O O . SER A 1 325 ? -0.771 14.316 27.102 1.00 76.50 325 SER A O 1
ATOM 2373 N N . ASN A 1 326 ? 0.087 14.444 25.021 1.00 70.06 326 ASN A N 1
ATOM 2374 C CA . ASN A 1 326 ? 0.782 15.736 25.175 1.00 70.06 326 ASN A CA 1
ATOM 2375 C C . ASN A 1 326 ? -0.157 16.957 25.325 1.00 70.06 326 ASN A C 1
ATOM 2377 O O . ASN A 1 326 ? 0.313 18.079 25.530 1.00 70.06 326 ASN A O 1
ATOM 2381 N N . SER A 1 327 ? -1.480 16.768 25.257 1.00 72.69 327 SER A N 1
ATOM 2382 C CA . SER A 1 327 ? -2.458 17.831 25.510 1.00 72.69 327 SER A CA 1
ATOM 2383 C C . SER A 1 327 ? -2.340 18.402 26.927 1.00 72.69 327 SER A C 1
ATOM 2385 O O . SER A 1 327 ? -2.142 17.688 27.911 1.00 72.69 327 SER A O 1
ATOM 2387 N N . SER A 1 328 ? -2.513 19.718 27.058 1.00 68.62 328 SER A N 1
ATOM 2388 C CA . SER A 1 328 ? -2.376 20.398 28.353 1.00 68.62 328 SER A CA 1
ATOM 2389 C C . SER A 1 328 ? -3.379 19.887 29.400 1.00 68.62 328 SER A C 1
ATOM 2391 O O . SER A 1 328 ? -4.541 19.620 29.108 1.00 68.62 328 SER A O 1
ATOM 2393 N N . ALA A 1 329 ? -2.952 19.760 30.659 1.00 60.91 329 ALA A N 1
ATOM 2394 C CA . ALA A 1 329 ? -3.778 19.159 31.708 1.00 60.91 329 ALA A CA 1
ATOM 2395 C C . ALA A 1 329 ? -5.042 19.993 32.008 1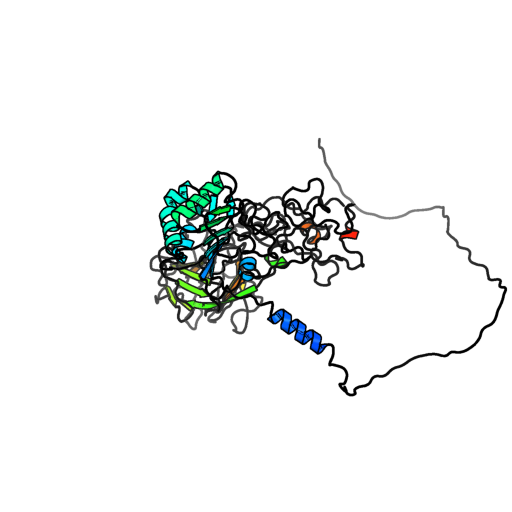.00 60.91 329 ALA A C 1
ATOM 2397 O O . ALA A 1 329 ? -4.970 21.045 32.645 1.00 60.91 329 ALA A O 1
ATOM 2398 N N . GLY A 1 330 ? -6.207 19.489 31.591 1.00 57.06 330 GLY A N 1
ATOM 2399 C CA . GLY A 1 330 ? -7.480 20.213 31.668 1.00 57.06 330 GLY A CA 1
ATOM 2400 C C . GLY A 1 330 ? -7.809 21.055 30.430 1.00 57.06 330 GLY A C 1
ATOM 2401 O O . GLY A 1 330 ? -8.763 21.829 30.497 1.00 57.06 330 GLY A O 1
ATOM 2402 N N . ALA A 1 331 ? -7.061 20.882 29.330 1.00 57.06 331 ALA A N 1
ATOM 2403 C CA . ALA A 1 331 ? -7.355 21.411 28.001 1.00 57.06 331 ALA A CA 1
ATOM 2404 C C . ALA A 1 331 ? -8.838 21.152 27.665 1.00 57.06 331 ALA A C 1
ATOM 2406 O O . ALA A 1 331 ? -9.255 19.995 27.554 1.00 57.06 331 ALA A O 1
ATOM 2407 N N . PRO A 1 332 ? -9.671 22.198 27.580 1.00 63.19 332 PRO A N 1
ATOM 2408 C CA . PRO A 1 332 ? -11.108 22.039 27.737 1.00 63.19 332 PRO A CA 1
ATOM 2409 C C . PRO A 1 332 ? -11.795 21.735 26.400 1.00 63.19 332 PRO A C 1
ATOM 2411 O O . PRO A 1 332 ? -12.687 22.480 26.024 1.00 63.19 332 PRO A O 1
ATOM 2414 N N . PHE A 1 333 ? -11.429 20.674 25.679 1.00 72.62 333 PHE A N 1
ATOM 2415 C CA . PHE A 1 333 ? -11.921 20.408 24.313 1.00 72.62 333 PHE A CA 1
ATOM 2416 C C . PHE A 1 333 ? -12.954 19.275 24.226 1.00 72.62 333 PHE A C 1
ATOM 2418 O O . PHE A 1 333 ? -12.978 18.368 25.059 1.00 72.62 333 PHE A O 1
ATOM 2425 N N . THR A 1 334 ? -13.819 19.333 23.211 1.00 76.94 334 THR A N 1
ATOM 2426 C CA . THR A 1 334 ? -14.838 18.315 22.905 1.00 76.94 334 THR A CA 1
ATOM 2427 C C . THR A 1 334 ? -14.922 18.017 21.419 1.00 76.94 334 THR A C 1
ATOM 2429 O O . THR A 1 334 ? -15.044 18.933 20.612 1.00 76.94 334 THR A O 1
ATOM 2432 N N . PHE A 1 335 ? -14.973 16.727 21.100 1.00 82.69 335 PHE A N 1
ATOM 2433 C CA . PHE A 1 335 ? -15.242 16.187 19.773 1.00 82.69 335 PHE A CA 1
ATOM 2434 C C . PHE A 1 335 ? -16.759 16.035 19.607 1.00 82.69 335 PHE A C 1
ATOM 2436 O O . PHE A 1 335 ? -17.401 15.259 20.320 1.00 82.69 335 PHE A O 1
ATOM 2443 N N . ASN A 1 336 ? -17.356 16.815 18.709 1.00 81.25 336 ASN A N 1
ATOM 2444 C CA . ASN A 1 336 ? -18.796 16.854 18.489 1.00 81.25 336 ASN A CA 1
ATOM 2445 C C . ASN A 1 336 ? -19.178 16.034 17.252 1.00 81.25 336 ASN A C 1
ATOM 2447 O O . ASN A 1 336 ? -19.264 16.550 16.140 1.00 81.25 336 ASN A O 1
ATOM 2451 N N . THR A 1 337 ? -19.488 14.755 17.457 1.00 84.50 337 THR A N 1
ATOM 2452 C CA . THR A 1 337 ? -19.869 13.813 16.387 1.00 84.50 337 THR A CA 1
ATOM 2453 C C . THR A 1 337 ? -21.175 14.165 15.660 1.00 84.50 337 THR A C 1
ATOM 2455 O O . THR A 1 337 ? -21.505 13.541 14.662 1.00 84.50 337 THR A O 1
ATOM 2458 N N . THR A 1 338 ? -21.939 15.161 16.131 1.00 81.31 338 THR A N 1
ATOM 2459 C CA . THR A 1 338 ? -23.128 15.672 15.419 1.00 81.31 338 THR A CA 1
ATOM 2460 C C . THR A 1 338 ? -22.784 16.783 14.422 1.00 81.31 338 THR A C 1
ATOM 2462 O O . THR A 1 338 ? -23.559 17.026 13.500 1.00 81.31 338 THR A O 1
ATOM 2465 N N . THR A 1 339 ? -21.659 17.483 14.604 1.00 74.25 339 THR A N 1
ATOM 2466 C CA . THR A 1 339 ? -21.243 18.611 13.750 1.00 74.25 339 THR A CA 1
ATOM 2467 C C . THR A 1 339 ? -19.890 18.414 13.066 1.00 74.25 339 THR A C 1
ATOM 2469 O O . THR A 1 339 ? -19.551 19.230 12.219 1.00 74.25 339 THR A O 1
ATOM 2472 N N . GLY A 1 340 ? -19.118 17.387 13.435 1.00 75.12 340 GLY A N 1
ATOM 2473 C CA . GLY A 1 340 ? -17.727 17.194 13.002 1.00 75.12 340 GLY A CA 1
ATOM 2474 C C . GLY A 1 340 ? -16.704 18.056 13.757 1.00 75.12 340 GLY A C 1
ATOM 2475 O O . GLY A 1 340 ? -15.511 17.919 13.538 1.00 75.12 340 GLY A O 1
ATOM 2476 N N . ARG A 1 341 ? -17.133 18.930 14.679 1.00 76.75 341 ARG A N 1
ATOM 2477 C CA . ARG A 1 341 ? -16.267 19.993 15.225 1.00 76.75 341 ARG A CA 1
ATOM 2478 C C . ARG A 1 341 ? -15.483 19.598 16.483 1.00 76.75 341 ARG A C 1
ATOM 2480 O O . ARG A 1 341 ? -16.003 18.877 17.337 1.00 76.75 341 ARG A O 1
ATOM 2487 N N . ILE A 1 342 ? -14.270 20.141 16.633 1.00 77.25 342 ILE A N 1
ATOM 2488 C CA . ILE A 1 342 ? -13.406 20.002 17.822 1.00 77.25 342 ILE A CA 1
ATOM 2489 C C . ILE A 1 342 ? -13.348 21.343 18.576 1.00 77.25 342 ILE A C 1
ATOM 2491 O O . ILE A 1 342 ? -12.506 22.198 18.322 1.00 77.25 342 ILE A O 1
ATOM 2495 N N . GLU A 1 343 ? -14.257 21.549 19.527 1.00 71.94 343 GLU A N 1
ATOM 2496 C CA . GLU A 1 343 ? -14.530 22.875 20.110 1.00 71.94 343 GLU A CA 1
ATOM 2497 C C . GLU A 1 343 ? -14.050 23.000 21.567 1.00 71.94 343 GLU A C 1
ATOM 2499 O O . GLU A 1 343 ? -14.115 22.036 22.334 1.00 71.94 343 GLU A O 1
ATOM 2504 N N . SER A 1 344 ? -13.639 24.202 22.003 1.00 68.31 344 SER A N 1
ATOM 2505 C CA . SER A 1 344 ? -13.417 24.483 23.432 1.00 68.31 344 SER A CA 1
ATOM 2506 C C . SER A 1 344 ? -14.736 24.602 24.207 1.00 68.31 344 SER A C 1
ATOM 2508 O O . SER A 1 344 ? -15.542 25.509 24.000 1.00 68.31 344 SER A O 1
ATOM 2510 N N . THR A 1 345 ? -14.888 23.752 25.217 1.00 62.53 345 THR A N 1
ATOM 2511 C CA . THR A 1 345 ? -15.898 23.807 26.285 1.00 62.53 345 THR A CA 1
ATOM 2512 C C . THR A 1 345 ? -15.697 24.957 27.284 1.00 62.53 345 THR A C 1
ATOM 2514 O O . THR A 1 345 ? -16.616 25.272 28.046 1.00 62.53 345 THR A O 1
ATOM 2517 N N . SER A 1 346 ? -14.519 25.596 27.312 1.00 56.47 346 SER A N 1
ATOM 2518 C CA . SER A 1 346 ? -14.232 26.748 28.179 1.00 56.47 346 SER A CA 1
ATOM 2519 C C . SER A 1 346 ? -14.358 28.068 27.430 1.00 56.47 346 SER A C 1
ATOM 2521 O O . SER A 1 346 ? -13.917 28.210 26.292 1.00 56.47 346 SER A O 1
ATOM 2523 N N . ALA A 1 347 ? -14.882 29.074 28.135 1.00 50.94 347 ALA A N 1
ATOM 2524 C CA . ALA A 1 347 ? -14.915 30.458 27.676 1.00 50.94 347 ALA A CA 1
ATOM 2525 C C . ALA A 1 347 ? -13.604 31.238 27.932 1.00 50.94 347 ALA A C 1
ATOM 2527 O O . ALA A 1 347 ? -13.572 32.435 27.638 1.00 50.94 347 ALA A O 1
ATOM 2528 N N . ASN A 1 348 ? -12.557 30.592 28.471 1.00 50.28 348 ASN A N 1
ATOM 2529 C CA . ASN A 1 348 ? -11.170 31.074 28.402 1.00 50.28 348 ASN A CA 1
ATOM 2530 C C . ASN A 1 348 ? -10.213 29.875 28.226 1.00 50.28 348 ASN A C 1
ATOM 2532 O O . ASN A 1 348 ? -10.106 29.065 29.149 1.00 50.28 348 ASN A O 1
ATOM 2536 N N . VAL A 1 349 ? -9.519 29.799 27.088 1.00 52.66 349 VAL A N 1
ATOM 2537 C CA . VAL A 1 349 ? -8.290 29.000 26.888 1.00 52.66 349 VAL A CA 1
ATOM 2538 C C . VAL A 1 349 ? -7.090 29.913 27.193 1.00 52.66 349 VAL A C 1
ATOM 2540 O O . VAL A 1 349 ? -7.112 31.101 26.859 1.00 52.66 349 VAL A O 1
ATOM 2543 N N . SER A 1 350 ? -6.080 29.412 27.902 1.00 53.91 350 SER A N 1
ATOM 2544 C CA . SER A 1 350 ? -4.890 30.172 28.316 1.00 53.91 350 SER A CA 1
ATOM 2545 C C . SER A 1 350 ? -3.852 30.286 27.191 1.00 53.91 350 SER A C 1
ATOM 2547 O O . SER A 1 350 ? -3.736 29.398 26.355 1.00 53.91 350 SER A O 1
ATOM 2549 N N . LYS A 1 351 ? -2.991 31.315 27.256 1.00 52.81 351 LYS A N 1
ATOM 2550 C CA . LYS A 1 351 ? -1.795 31.550 26.400 1.00 52.81 351 LYS A CA 1
ATOM 2551 C C . LYS A 1 351 ? -0.707 30.459 26.471 1.00 52.81 351 LYS A C 1
ATOM 2553 O O . LYS A 1 351 ? 0.443 30.698 26.114 1.00 52.81 351 LYS A O 1
ATOM 2558 N N . THR A 1 352 ? -1.017 29.333 27.095 1.00 55.78 352 THR A N 1
ATOM 2559 C CA . THR A 1 352 ? -0.079 28.294 27.533 1.00 55.78 352 THR A CA 1
ATOM 2560 C C . THR A 1 352 ? -0.712 26.909 27.443 1.00 55.78 352 THR A C 1
ATOM 2562 O O . THR A 1 352 ? -0.302 26.006 28.167 1.00 55.78 352 THR A O 1
ATOM 2565 N N . GLU A 1 353 ? -1.782 26.772 26.664 1.00 64.06 353 GLU A N 1
ATOM 2566 C CA . GLU A 1 353 ? -2.498 25.518 26.470 1.00 64.06 353 GLU A CA 1
ATOM 2567 C C . GLU A 1 353 ? -2.262 25.055 25.033 1.00 64.06 353 GLU A C 1
ATOM 2569 O O . GLU A 1 353 ? -2.522 25.786 24.077 1.00 64.06 353 GLU A O 1
ATOM 2574 N N . VAL A 1 354 ? -1.720 23.845 24.926 1.00 68.81 354 VAL A N 1
ATOM 2575 C CA . VAL A 1 354 ? -1.498 23.107 23.683 1.00 68.81 354 VAL A CA 1
ATOM 2576 C C . VAL A 1 354 ? -2.549 22.011 23.589 1.00 68.81 354 VAL A C 1
ATOM 2578 O O . VAL A 1 354 ? -2.792 21.294 24.570 1.00 68.81 354 VAL A O 1
ATOM 2581 N N . VAL A 1 355 ? -3.156 21.897 22.413 1.00 74.00 355 VAL A N 1
ATOM 2582 C CA . VAL A 1 355 ? -3.991 20.766 22.009 1.00 74.00 355 VAL A CA 1
ATOM 2583 C C . VAL A 1 355 ? -3.124 19.856 21.160 1.00 74.00 355 VAL A C 1
ATOM 2585 O O . VAL A 1 355 ? -2.576 20.310 20.163 1.00 74.00 355 VAL A O 1
ATOM 2588 N N . HIS A 1 356 ? -2.997 18.598 21.560 1.00 78.56 356 HIS A N 1
ATOM 2589 C CA . HIS A 1 356 ? -2.386 17.552 20.753 1.00 78.56 356 HIS A CA 1
ATOM 2590 C C . HIS A 1 356 ? -3.520 16.668 20.235 1.00 78.56 356 HIS A C 1
ATOM 2592 O O . HIS A 1 356 ? -4.276 16.108 21.035 1.00 78.56 356 HIS A O 1
ATOM 2598 N N . ILE A 1 357 ? -3.665 16.584 18.918 1.00 83.12 357 ILE A N 1
ATOM 2599 C CA . ILE A 1 357 ? -4.609 15.698 18.242 1.00 83.12 357 ILE A CA 1
ATOM 2600 C C . ILE A 1 357 ? -3.830 14.710 17.406 1.00 83.12 357 ILE A C 1
ATOM 2602 O O . ILE A 1 357 ? -2.895 15.095 16.719 1.00 83.12 357 ILE A O 1
ATOM 2606 N N . VAL A 1 358 ? -4.262 13.464 17.462 1.00 84.00 358 VAL A N 1
ATOM 2607 C CA . VAL A 1 358 ? -3.732 12.377 16.659 1.00 84.00 358 VAL A CA 1
ATOM 2608 C C . VAL A 1 358 ? -4.785 12.012 15.621 1.00 84.00 358 VAL A C 1
ATOM 2610 O O . VAL A 1 358 ? -5.965 11.900 15.967 1.00 84.00 358 VAL A O 1
ATOM 2613 N N . TYR A 1 359 ? -4.357 11.863 14.373 1.00 88.81 359 TYR A N 1
ATOM 2614 C CA . TYR A 1 359 ? -5.101 11.223 13.291 1.00 88.81 359 TYR A CA 1
ATOM 2615 C C . TYR A 1 359 ? -4.481 9.841 13.097 1.00 88.81 359 TYR A C 1
ATOM 2617 O O . TYR A 1 359 ? -3.257 9.738 13.090 1.00 88.81 359 TYR A O 1
ATOM 2625 N N . SER A 1 360 ? -5.290 8.792 12.973 1.00 82.88 360 SER A N 1
ATOM 2626 C CA . SER A 1 360 ? -4.789 7.423 12.835 1.00 82.88 360 SER A CA 1
ATOM 2627 C C . SER A 1 360 ? -5.663 6.590 11.899 1.00 82.88 360 SER A C 1
ATOM 2629 O O . SER A 1 360 ? -6.892 6.605 12.029 1.00 82.88 360 SER A O 1
ATOM 2631 N N . THR A 1 361 ? -5.027 5.873 10.973 1.00 78.62 361 THR A N 1
ATOM 2632 C CA . THR A 1 361 ? -5.647 4.930 10.023 1.00 78.62 361 THR A CA 1
ATOM 2633 C C . THR A 1 361 ? -5.567 3.478 10.492 1.00 78.62 361 THR A C 1
ATOM 2635 O O . THR A 1 361 ? -6.251 2.632 9.934 1.00 78.62 361 THR A O 1
ATOM 2638 N N . VAL A 1 362 ? -4.839 3.202 11.581 1.00 71.75 362 VAL A N 1
ATOM 2639 C CA . VAL A 1 362 ? -4.628 1.876 12.209 1.00 71.75 362 VAL A CA 1
ATOM 2640 C C . VAL A 1 362 ? -5.922 1.060 12.390 1.00 71.75 362 VAL A C 1
ATOM 2642 O O . VAL A 1 362 ? -5.925 -0.158 12.288 1.00 71.75 362 VAL A O 1
ATOM 2645 N N . ASN A 1 363 ? -7.061 1.717 12.643 1.00 68.62 363 ASN A N 1
ATOM 2646 C CA . ASN A 1 363 ? -8.364 1.051 12.796 1.00 68.62 363 ASN A CA 1
ATOM 2647 C C . ASN A 1 363 ? -9.256 1.111 11.533 1.00 68.62 363 ASN A C 1
ATOM 2649 O O . ASN A 1 363 ? -10.496 1.101 11.654 1.00 68.62 363 ASN A O 1
ATOM 2653 N N . SER A 1 364 ? -8.655 1.267 10.353 1.00 71.56 364 SER A N 1
ATOM 2654 C CA . SER A 1 364 ? -9.336 1.299 9.060 1.00 71.56 364 SER A CA 1
ATOM 2655 C C . SER A 1 364 ? -9.526 -0.112 8.504 1.00 71.56 364 SER A C 1
ATOM 2657 O O . SER A 1 364 ? -8.560 -0.864 8.462 1.00 71.56 364 SER A O 1
ATOM 2659 N N . PRO A 1 365 ? -10.749 -0.503 8.089 1.00 66.00 365 PRO A N 1
ATOM 2660 C CA . PRO A 1 365 ? -10.984 -1.818 7.500 1.00 66.00 365 PRO A CA 1
ATOM 2661 C C . PRO A 1 365 ? -10.178 -2.078 6.231 1.00 66.00 365 PRO A C 1
ATOM 2663 O O . PRO A 1 365 ? -9.727 -3.196 6.055 1.00 66.00 365 PRO A O 1
ATOM 2666 N N . VAL A 1 366 ? -9.994 -1.071 5.377 1.00 62.12 366 VAL A N 1
ATOM 2667 C CA . VAL A 1 366 ? -8.934 -1.060 4.362 1.00 62.12 366 VAL A CA 1
ATOM 2668 C C . VAL A 1 366 ? -7.800 -0.212 4.942 1.00 62.12 366 VAL A C 1
ATOM 2670 O O . VAL A 1 366 ? -8.034 0.985 5.163 1.00 62.12 366 VAL A O 1
ATOM 2673 N N . PRO A 1 367 ? -6.641 -0.798 5.283 1.00 61.94 367 PRO A N 1
ATOM 2674 C CA . PRO A 1 367 ? -5.442 -0.047 5.630 1.00 61.94 367 PRO A CA 1
ATOM 2675 C C . PRO A 1 367 ? -5.065 0.952 4.539 1.00 61.94 367 PRO A C 1
ATOM 2677 O O . PRO A 1 367 ? -5.378 0.780 3.368 1.00 61.94 367 PRO A O 1
ATOM 2680 N N . PHE A 1 368 ? -4.439 2.043 4.956 1.00 67.88 368 PHE A N 1
ATOM 2681 C CA . PHE A 1 368 ? -3.809 3.016 4.073 1.00 67.88 368 PHE A CA 1
ATOM 2682 C C . PHE A 1 368 ? -2.944 3.945 4.918 1.00 67.88 368 PHE A C 1
ATOM 2684 O O . PHE A 1 368 ? -3.251 4.208 6.091 1.00 67.88 368 PHE A O 1
ATOM 2691 N N . SER A 1 369 ? -1.893 4.478 4.316 1.00 72.75 369 SER A N 1
ATOM 2692 C CA . SER A 1 369 ? -1.048 5.490 4.933 1.00 72.75 369 SER A CA 1
ATOM 2693 C C . SER A 1 369 ? -1.516 6.911 4.611 1.00 72.75 369 SER A C 1
ATOM 2695 O O . SER A 1 369 ? -2.156 7.186 3.597 1.00 72.75 369 SER A O 1
ATOM 2697 N N . LEU A 1 370 ? -1.211 7.853 5.502 1.00 75.81 370 LEU A N 1
ATOM 2698 C CA . LEU A 1 370 ? -1.474 9.277 5.313 1.00 75.81 370 LEU A CA 1
ATOM 2699 C C . LEU A 1 370 ? -0.253 9.945 4.667 1.00 75.81 370 LEU A C 1
ATOM 2701 O O . LEU A 1 370 ? 0.556 10.533 5.376 1.00 75.81 370 LEU A O 1
ATOM 2705 N N . HIS A 1 371 ? -0.159 9.910 3.335 1.00 74.56 371 HIS A N 1
ATOM 2706 C CA . HIS A 1 371 ? 0.745 10.799 2.587 1.00 74.56 371 HIS A CA 1
ATOM 2707 C C . HIS A 1 371 ? 0.153 12.211 2.441 1.00 74.56 371 HIS A C 1
ATOM 2709 O O . HIS A 1 371 ? 0.856 13.218 2.434 1.00 74.56 371 HIS A O 1
ATOM 2715 N N . ARG A 1 372 ? -1.182 12.342 2.376 1.00 79.19 372 ARG A N 1
ATOM 2716 C CA . ARG A 1 372 ? -1.813 13.640 2.097 1.00 79.19 372 ARG A CA 1
ATOM 2717 C C . ARG A 1 372 ? -3.197 13.812 2.696 1.00 79.19 372 ARG A C 1
ATOM 2719 O O . ARG A 1 372 ? -4.103 13.008 2.477 1.00 79.19 372 ARG A O 1
ATOM 2726 N N . ILE A 1 373 ? -3.380 14.931 3.398 1.00 82.38 373 ILE A N 1
ATOM 2727 C CA . ILE A 1 373 ? -4.616 15.292 4.098 1.00 82.38 373 ILE A CA 1
ATOM 2728 C C . ILE A 1 373 ? -5.109 16.663 3.640 1.00 82.38 373 ILE A C 1
ATOM 2730 O O . ILE A 1 373 ? -4.479 17.692 3.887 1.00 82.38 373 ILE A O 1
ATOM 2734 N N . GLN A 1 374 ? -6.313 16.707 3.074 1.00 80.62 374 GLN A N 1
ATOM 2735 C CA . GLN A 1 374 ? -7.066 17.946 2.913 1.00 80.62 374 GLN A CA 1
ATOM 2736 C C . GLN A 1 374 ? -8.026 18.142 4.088 1.00 80.62 374 GLN A C 1
ATOM 2738 O O . GLN A 1 374 ? -8.933 17.335 4.292 1.00 80.62 374 GLN A O 1
ATOM 2743 N N . ILE A 1 375 ? -7.877 19.251 4.817 1.00 77.00 375 ILE A N 1
ATOM 2744 C CA . ILE A 1 375 ? -8.835 19.697 5.833 1.00 77.00 375 ILE A CA 1
ATOM 2745 C C . ILE A 1 375 ? -9.674 20.839 5.251 1.00 77.00 375 ILE A C 1
ATOM 2747 O O . ILE A 1 375 ? -9.150 21.894 4.877 1.00 77.00 375 ILE A O 1
ATOM 2751 N N . LEU A 1 376 ? -10.986 20.621 5.182 1.00 72.38 376 LEU A N 1
ATOM 2752 C CA . LEU A 1 376 ? -11.965 21.583 4.678 1.00 72.38 376 LEU A CA 1
ATOM 2753 C C . LEU A 1 376 ? -12.656 22.338 5.826 1.00 72.38 376 LEU A C 1
ATOM 2755 O O . LEU A 1 376 ? -12.805 21.819 6.934 1.00 72.38 376 LEU A O 1
ATOM 2759 N N . ASP A 1 377 ? -13.098 23.568 5.551 1.00 67.19 377 ASP A N 1
ATOM 2760 C CA . ASP A 1 377 ? -13.816 24.434 6.507 1.00 67.19 377 ASP A CA 1
ATOM 2761 C C . ASP A 1 377 ? -13.069 24.674 7.846 1.00 67.19 377 ASP A C 1
ATOM 2763 O O . ASP A 1 377 ? -13.633 24.603 8.940 1.00 67.19 377 ASP A O 1
ATOM 2767 N N . LEU A 1 378 ? -11.768 24.979 7.780 1.00 67.06 378 LEU A N 1
ATOM 2768 C CA . LEU A 1 378 ? -11.001 25.505 8.911 1.00 67.06 378 LEU A CA 1
ATOM 2769 C C . LEU A 1 378 ? -11.515 26.910 9.288 1.00 67.06 378 LEU A C 1
ATOM 2771 O O . LEU A 1 378 ? -11.207 27.914 8.638 1.00 67.06 378 LEU A O 1
ATOM 2775 N N . ASP A 1 379 ? -12.293 26.982 10.366 1.00 58.97 379 ASP A N 1
ATOM 2776 C CA . ASP A 1 379 ? -12.765 28.233 10.977 1.00 58.97 379 ASP A CA 1
ATOM 2777 C C . ASP A 1 379 ? -11.620 29.116 11.516 1.00 58.97 379 ASP A C 1
ATOM 2779 O O . ASP A 1 379 ? -10.675 28.637 12.150 1.00 58.97 379 ASP A O 1
ATOM 2783 N N . SER A 1 380 ? -11.748 30.441 11.360 1.00 53.38 380 SER A N 1
ATOM 2784 C CA . SER A 1 380 ? -10.825 31.417 11.955 1.00 53.38 380 SER A CA 1
ATOM 2785 C C . SER A 1 380 ? -11.268 31.822 13.369 1.00 53.38 380 SER A C 1
ATOM 2787 O O . SER A 1 380 ? -12.413 32.191 13.621 1.00 53.38 380 SER A O 1
ATOM 2789 N N . LEU A 1 381 ? -10.341 31.805 14.329 1.00 54.78 381 LEU A N 1
ATOM 2790 C CA . LEU A 1 381 ? -10.666 31.722 15.761 1.00 54.78 381 LEU A CA 1
ATOM 2791 C C . LEU A 1 381 ? -11.082 33.047 16.450 1.00 54.78 381 LEU A C 1
ATOM 2793 O O . LEU A 1 381 ? -11.149 33.116 17.682 1.00 54.78 381 LEU A O 1
ATOM 2797 N N . THR A 1 382 ? -11.392 34.124 15.711 1.00 47.59 382 THR A N 1
ATOM 2798 C CA . THR A 1 382 ? -11.747 35.427 16.321 1.00 47.59 382 THR A CA 1
ATOM 2799 C C . THR A 1 382 ? -13.248 35.721 16.372 1.00 47.59 382 THR A C 1
ATOM 2801 O O . THR A 1 382 ? -13.821 36.446 15.560 1.00 47.59 382 THR A O 1
ATOM 2804 N N . ALA A 1 383 ? -13.885 35.279 17.460 1.00 39.38 383 ALA A N 1
ATOM 2805 C CA . ALA A 1 383 ? -15.249 35.667 17.829 1.00 39.38 383 ALA A CA 1
ATOM 2806 C C . ALA A 1 383 ? -15.365 37.157 18.258 1.00 39.38 383 ALA A C 1
ATOM 2808 O O . ALA A 1 383 ? -15.648 37.474 19.418 1.00 39.38 383 ALA A O 1
ATOM 2809 N N . GLY A 1 384 ? -15.165 38.105 17.334 1.00 41.12 384 GLY A N 1
ATOM 2810 C CA . GLY A 1 384 ? -15.310 39.537 17.612 1.00 41.12 384 GLY A CA 1
ATOM 2811 C C . GLY A 1 384 ? -15.073 40.472 16.420 1.00 41.12 384 GLY A C 1
ATOM 2812 O O . GLY A 1 384 ? -14.122 40.329 15.666 1.00 41.12 384 GLY A O 1
ATOM 2813 N N . ALA A 1 385 ? -15.906 41.512 16.294 1.00 36.03 385 ALA A N 1
ATOM 2814 C CA . ALA A 1 385 ? -15.865 42.492 15.198 1.00 36.03 385 ALA A CA 1
ATOM 2815 C C . ALA A 1 385 ? -14.727 43.538 15.309 1.00 36.03 385 ALA A C 1
ATOM 2817 O O . ALA A 1 385 ? -14.952 44.744 15.165 1.00 36.03 385 ALA A O 1
ATOM 2818 N N . GLY A 1 386 ? -13.504 43.099 15.595 1.00 40.78 386 GLY A N 1
ATOM 2819 C CA . GLY A 1 386 ? -12.313 43.940 15.592 1.00 40.78 386 GLY A CA 1
ATOM 2820 C C . GLY A 1 386 ? -11.042 43.095 15.655 1.00 40.78 386 GLY A C 1
ATOM 2821 O O . GLY A 1 386 ? -11.080 42.028 16.260 1.00 40.78 386 GLY A O 1
ATOM 2822 N N . PRO A 1 387 ? -9.921 43.564 15.076 1.00 38.41 387 PRO A N 1
ATOM 2823 C CA . PRO A 1 387 ? -8.659 42.837 15.105 1.00 38.41 387 PRO A CA 1
ATOM 2824 C C . PRO A 1 387 ? -8.162 42.739 16.549 1.00 38.41 387 PRO A C 1
ATOM 2826 O O . PRO A 1 387 ? -7.588 43.679 17.102 1.00 38.41 387 PRO A O 1
ATOM 2829 N N . THR A 1 388 ? -8.427 41.602 17.180 1.00 40.94 388 THR A N 1
ATOM 2830 C CA . THR A 1 388 ? -7.741 41.196 18.400 1.00 40.94 388 THR A CA 1
ATOM 2831 C C . THR A 1 388 ? -6.365 40.673 18.015 1.00 40.94 388 THR A C 1
ATOM 2833 O O . THR A 1 388 ? -6.237 39.986 17.008 1.00 40.94 388 THR A O 1
ATOM 2836 N N . ASN A 1 389 ? -5.344 40.937 18.831 1.00 44.00 389 ASN A N 1
ATOM 2837 C CA . ASN A 1 389 ? -3.979 40.431 18.617 1.00 44.00 389 ASN A CA 1
ATOM 2838 C C . ASN A 1 389 ? -3.863 38.930 18.973 1.00 44.00 389 ASN A C 1
ATOM 2840 O O . ASN A 1 389 ? -2.928 38.516 19.655 1.00 44.00 389 ASN A O 1
ATOM 2844 N N . VAL A 1 390 ? -4.878 38.149 18.608 1.00 41.97 390 VAL A N 1
ATOM 2845 C CA . VAL A 1 390 ? -4.910 36.693 18.698 1.00 41.97 390 VAL A CA 1
ATOM 2846 C C . VAL A 1 390 ? -4.190 36.177 17.457 1.00 41.97 390 VAL A C 1
ATOM 2848 O O . VAL A 1 390 ? -4.417 36.672 16.354 1.00 41.97 390 VAL A O 1
ATOM 2851 N N . ARG A 1 391 ? -3.250 35.264 17.676 1.00 51.41 391 ARG A N 1
ATOM 2852 C CA . ARG A 1 391 ? -2.512 34.543 16.647 1.00 51.41 391 ARG A CA 1
ATOM 2853 C C . ARG A 1 391 ? -2.528 33.091 17.069 1.00 51.41 391 ARG A C 1
ATOM 2855 O O . ARG A 1 391 ? -2.117 32.784 18.192 1.00 51.41 391 ARG A O 1
ATOM 2862 N N . ASP A 1 392 ? -2.988 32.249 16.175 1.00 56.31 392 ASP A N 1
ATOM 2863 C CA . ASP A 1 392 ? -3.118 30.823 16.399 1.00 56.31 392 ASP A CA 1
ATOM 2864 C C . ASP A 1 392 ? -2.192 30.121 15.413 1.00 56.31 392 ASP A C 1
ATOM 2866 O O . ASP A 1 392 ? -1.888 30.660 14.342 1.00 56.31 392 ASP A O 1
ATOM 2870 N N . ALA A 1 393 ? -1.676 28.972 15.827 1.00 61.62 393 ALA A N 1
ATOM 2871 C CA . ALA A 1 393 ? -0.720 28.203 15.055 1.00 61.62 393 ALA A CA 1
ATOM 2872 C C . ALA A 1 393 ? -1.125 26.732 15.037 1.00 61.62 393 ALA A C 1
ATOM 2874 O O . ALA A 1 393 ? -1.569 26.189 16.055 1.00 61.62 393 ALA A O 1
ATOM 2875 N N . TRP A 1 394 ? -0.916 26.140 13.869 1.00 66.94 394 TRP A N 1
ATOM 2876 C CA . TRP A 1 394 ? -1.045 24.726 13.564 1.00 66.94 394 TRP A CA 1
ATOM 2877 C C . TRP A 1 394 ? 0.319 24.237 13.091 1.00 66.94 394 TRP A C 1
ATOM 2879 O O . TRP A 1 394 ? 0.982 24.956 12.339 1.00 66.94 394 TRP A O 1
ATOM 2889 N N . ALA A 1 395 ? 0.716 23.054 13.544 1.00 67.00 395 ALA A N 1
ATOM 2890 C CA . ALA A 1 395 ? 1.881 22.321 13.067 1.00 67.00 395 ALA A CA 1
ATOM 2891 C C . ALA A 1 395 ? 1.606 20.821 13.234 1.00 67.00 395 ALA A C 1
ATOM 2893 O O . ALA A 1 395 ? 1.123 20.419 14.295 1.00 67.00 395 ALA A O 1
ATOM 2894 N N . PHE A 1 396 ? 1.887 20.021 12.210 1.00 69.50 396 PHE A N 1
ATOM 2895 C CA . PHE A 1 396 ? 2.072 18.579 12.377 1.00 69.50 396 PHE A CA 1
ATOM 2896 C C . PHE A 1 396 ? 3.432 18.326 13.062 1.00 69.50 396 PHE A C 1
ATOM 2898 O O . PHE A 1 396 ? 4.272 19.232 13.089 1.00 69.50 396 PHE A O 1
ATOM 2905 N N . SER A 1 397 ? 3.641 17.164 13.686 1.00 65.31 397 SER A N 1
ATOM 2906 C CA . SER A 1 397 ? 4.993 16.743 14.113 1.00 65.31 397 SER A CA 1
ATOM 2907 C C . SER A 1 397 ? 5.811 16.186 12.958 1.00 65.31 397 SER A C 1
ATOM 2909 O O . SER A 1 397 ? 7.037 16.180 13.023 1.00 65.31 397 SER A O 1
ATOM 2911 N N . GLU A 1 398 ? 5.116 15.713 11.937 1.00 66.62 398 GLU A N 1
ATOM 2912 C CA . GLU A 1 398 ? 5.655 15.090 10.747 1.00 66.62 398 GLU A CA 1
ATOM 2913 C C . GLU A 1 398 ? 6.117 16.169 9.755 1.00 66.62 398 GLU A C 1
ATOM 2915 O O . GLU A 1 398 ? 5.576 17.283 9.718 1.00 66.62 398 GLU A O 1
ATOM 2920 N N . ALA A 1 399 ? 7.141 15.853 8.961 1.00 59.41 399 ALA A N 1
ATOM 2921 C CA . ALA A 1 399 ? 7.602 16.732 7.894 1.00 59.41 399 ALA A CA 1
ATOM 2922 C C . ALA A 1 399 ? 6.555 16.818 6.767 1.00 59.41 399 ALA A C 1
ATOM 2924 O O . ALA A 1 399 ? 5.680 15.961 6.647 1.00 59.41 399 ALA A O 1
ATOM 2925 N N . GLY A 1 400 ? 6.612 17.891 5.972 1.00 60.03 400 GLY A N 1
ATOM 2926 C CA . GLY A 1 400 ? 5.625 18.138 4.919 1.00 60.03 400 GLY A CA 1
ATOM 2927 C C . GLY A 1 400 ? 5.295 19.609 4.658 1.00 60.03 400 GLY A C 1
ATOM 2928 O O . GLY A 1 400 ? 5.765 20.523 5.348 1.00 60.03 400 GLY A O 1
ATOM 2929 N N . THR A 1 401 ? 4.454 19.835 3.650 1.00 64.12 401 THR A N 1
ATOM 2930 C CA . THR A 1 401 ? 4.127 21.142 3.069 1.00 64.12 401 THR A CA 1
ATOM 2931 C C . THR A 1 401 ? 2.654 21.508 3.264 1.00 64.12 401 THR A C 1
ATOM 2933 O O . THR A 1 401 ? 1.751 20.762 2.901 1.00 64.12 401 THR A O 1
ATOM 2936 N N . TRP A 1 402 ? 2.384 22.716 3.783 1.00 62.53 402 TRP A N 1
ATOM 2937 C CA . TRP A 1 402 ? 1.026 23.282 3.828 1.00 62.53 402 TRP A CA 1
ATOM 2938 C C . TRP A 1 402 ? 0.700 24.086 2.563 1.00 62.53 402 TRP A C 1
ATOM 2940 O O . TRP A 1 402 ? 1.253 25.171 2.348 1.00 62.53 402 TRP A O 1
ATOM 2950 N N . THR A 1 403 ? -0.315 23.643 1.822 1.00 63.94 403 THR A N 1
ATOM 2951 C CA . THR A 1 403 ? -0.844 24.313 0.627 1.00 63.94 403 THR A CA 1
ATOM 2952 C C . THR A 1 403 ? -2.262 24.855 0.887 1.00 63.94 403 THR A C 1
ATOM 2954 O O . THR A 1 403 ? -3.228 24.088 0.941 1.00 63.94 403 THR A O 1
ATOM 2957 N N . PRO A 1 404 ? -2.451 26.185 1.047 1.00 61.41 404 PRO A N 1
ATOM 2958 C CA . PRO A 1 404 ? -3.778 26.777 1.222 1.00 61.41 404 PRO A CA 1
ATOM 2959 C C . PRO A 1 404 ? -4.646 26.612 -0.031 1.00 61.41 404 PRO A C 1
ATOM 2961 O O . PRO A 1 404 ? -4.312 27.116 -1.106 1.00 61.41 404 PRO A O 1
ATOM 2964 N N . GLN A 1 405 ? -5.805 25.978 0.127 1.00 58.78 405 GLN A N 1
ATOM 2965 C CA . GLN A 1 405 ? -6.779 25.789 -0.942 1.00 58.78 405 GLN A CA 1
ATOM 2966 C C . GLN A 1 405 ? -7.776 26.956 -0.982 1.00 58.78 405 GLN A C 1
ATOM 2968 O O . GLN A 1 405 ? -8.035 27.640 0.014 1.00 58.78 405 GLN A O 1
ATOM 2973 N N . GLY A 1 406 ? -8.297 27.256 -2.174 1.00 51.69 406 GLY A N 1
ATOM 2974 C CA . GLY A 1 406 ? -9.021 28.506 -2.410 1.00 51.69 406 GLY A CA 1
ATOM 2975 C C . GLY A 1 406 ? -10.236 28.369 -3.312 1.00 51.69 406 GLY A C 1
ATOM 2976 O O . GLY A 1 406 ? -10.132 28.618 -4.513 1.00 51.69 406 GLY A O 1
ATOM 2977 N N . THR A 1 407 ? -11.417 28.116 -2.735 1.00 43.75 407 THR A N 1
ATOM 2978 C CA . THR A 1 407 ? -12.688 28.283 -3.459 1.00 43.75 407 THR A CA 1
ATOM 2979 C C . THR A 1 407 ? -13.720 29.134 -2.695 1.00 43.75 407 THR A C 1
ATOM 2981 O O . THR A 1 407 ? -13.968 28.988 -1.507 1.00 43.75 407 THR A O 1
ATOM 2984 N N . GLY A 1 408 ? -14.345 30.088 -3.396 1.00 40.78 408 GLY A N 1
ATOM 2985 C CA . GLY A 1 408 ? -15.674 30.622 -3.052 1.00 40.78 408 GLY A CA 1
ATOM 2986 C C . GLY A 1 408 ? -15.836 31.695 -1.954 1.00 40.78 408 GLY A C 1
ATOM 2987 O O . GLY A 1 408 ? -16.807 32.448 -2.036 1.00 40.78 408 GLY A O 1
ATOM 2988 N N . GLY A 1 409 ? -14.936 31.819 -0.969 1.00 37.47 409 GLY A N 1
ATOM 2989 C CA . GLY A 1 409 ? -15.272 32.440 0.332 1.00 37.47 409 GLY A CA 1
ATOM 2990 C C . GLY A 1 409 ? -14.496 33.675 0.833 1.00 37.47 409 GLY A C 1
ATOM 2991 O O . GLY A 1 409 ? -14.327 33.804 2.034 1.00 37.47 409 GLY A O 1
ATOM 2992 N N . ALA A 1 410 ? -14.015 34.602 -0.006 1.00 38.69 410 ALA A N 1
ATOM 2993 C CA . ALA A 1 410 ? -13.403 35.894 0.411 1.00 38.69 410 ALA A CA 1
ATOM 2994 C C . ALA A 1 410 ? -12.205 35.879 1.415 1.00 38.69 410 ALA A C 1
ATOM 2996 O O . ALA A 1 410 ? -11.742 36.960 1.787 1.00 38.69 410 ALA A O 1
ATOM 2997 N N . GLY A 1 411 ? -11.710 34.712 1.852 1.00 38.12 411 GLY A N 1
ATOM 2998 C CA . GLY A 1 411 ? -10.669 34.536 2.881 1.00 38.12 411 GLY A CA 1
ATOM 2999 C C . GLY A 1 411 ? -9.285 34.156 2.346 1.00 38.12 411 GLY A C 1
ATOM 3000 O O . GLY A 1 411 ? -8.339 34.915 2.546 1.00 38.12 411 GLY A O 1
ATOM 3001 N N . SER A 1 412 ? -9.166 33.028 1.639 1.00 34.12 412 SER A N 1
ATOM 3002 C CA . SER A 1 412 ? -7.913 32.582 1.004 1.00 34.12 412 SER A CA 1
ATOM 3003 C C . SER A 1 412 ? -7.874 32.966 -0.482 1.00 34.12 412 SER A C 1
ATOM 3005 O O . SER A 1 412 ? -8.730 32.514 -1.247 1.00 34.12 412 SER A O 1
ATOM 3007 N N . PRO A 1 413 ? -6.901 33.772 -0.947 1.00 31.98 413 PRO A N 1
ATOM 3008 C CA . PRO A 1 413 ? -6.579 33.848 -2.367 1.00 31.98 413 PRO A CA 1
ATOM 3009 C C . PRO A 1 413 ? -5.964 32.516 -2.815 1.00 31.98 413 PRO A C 1
ATOM 3011 O O . PRO A 1 413 ? -4.980 32.076 -2.224 1.00 31.98 413 PRO A O 1
ATOM 3014 N N . ALA A 1 414 ? -6.488 31.905 -3.879 1.00 32.59 414 ALA A N 1
ATOM 3015 C CA . ALA A 1 414 ? -5.783 30.816 -4.555 1.00 32.59 414 ALA A CA 1
ATOM 3016 C C . ALA A 1 414 ? -4.394 31.310 -5.014 1.00 32.59 414 ALA A C 1
ATOM 3018 O O . ALA A 1 414 ? -4.277 32.424 -5.536 1.00 32.59 414 ALA A O 1
ATOM 3019 N N . GLY A 1 415 ? -3.347 30.514 -4.778 1.00 31.92 415 GLY A N 1
ATOM 3020 C CA . GLY A 1 415 ? -1.955 30.915 -5.024 1.00 31.92 415 GLY A CA 1
ATOM 3021 C C . GLY A 1 415 ? -1.349 31.839 -3.956 1.00 31.92 415 GLY A C 1
ATOM 3022 O O . GLY A 1 415 ? -0.324 32.478 -4.203 1.00 31.92 415 GLY A O 1
ATOM 3023 N N . ALA A 1 416 ? -1.952 31.941 -2.767 1.00 29.19 416 ALA A N 1
ATOM 3024 C CA . ALA A 1 416 ? -1.317 32.577 -1.618 1.00 29.19 416 ALA A CA 1
ATOM 3025 C C . ALA A 1 416 ? -0.225 31.672 -1.019 1.00 29.19 416 ALA A C 1
ATOM 3027 O O . ALA A 1 416 ? -0.442 31.019 -0.002 1.00 29.19 416 ALA A O 1
ATOM 3028 N N . VAL A 1 417 ? 0.975 31.704 -1.611 1.00 29.78 417 VAL A N 1
ATOM 3029 C CA . VAL A 1 417 ? 2.208 31.271 -0.927 1.00 29.78 417 VAL A CA 1
ATOM 3030 C C . VAL A 1 417 ? 2.244 31.938 0.449 1.00 29.78 417 VAL A C 1
ATOM 3032 O O . VAL A 1 417 ? 2.078 33.164 0.526 1.00 29.78 417 VAL A O 1
ATOM 3035 N N . VAL A 1 418 ? 2.501 31.168 1.515 1.00 31.72 418 VAL A N 1
ATOM 3036 C CA . VAL A 1 418 ? 2.676 31.672 2.891 1.00 31.72 418 VAL A CA 1
ATOM 3037 C C . VAL A 1 418 ? 3.958 32.516 2.964 1.00 31.72 418 VAL A C 1
ATOM 3039 O O . VAL A 1 418 ? 5.020 32.114 3.425 1.00 31.72 418 VAL A O 1
ATOM 3042 N N . SER A 1 419 ? 3.859 33.735 2.441 1.00 28.08 419 SER A N 1
ATOM 3043 C CA . SER A 1 419 ? 4.980 34.644 2.241 1.00 28.08 419 SER A CA 1
ATOM 3044 C C . SER A 1 419 ? 5.243 35.415 3.527 1.00 28.08 419 SER A C 1
ATOM 3046 O O . SER A 1 419 ? 4.546 36.386 3.844 1.00 28.08 419 SER A O 1
ATOM 3048 N N . VAL A 1 420 ? 6.270 35.001 4.267 1.00 29.69 420 VAL A N 1
ATOM 3049 C CA . VAL A 1 420 ? 6.710 35.664 5.500 1.00 29.69 420 VAL A CA 1
ATOM 3050 C C . VAL A 1 420 ? 7.045 37.134 5.216 1.00 29.69 420 VAL A C 1
ATOM 3052 O O . VAL A 1 420 ? 8.047 37.462 4.580 1.00 29.69 420 VAL A O 1
ATOM 3055 N N . ASN A 1 421 ? 6.220 38.061 5.713 1.00 29.27 421 ASN A N 1
ATOM 3056 C CA . ASN A 1 421 ? 6.493 39.492 5.592 1.00 29.27 421 ASN A CA 1
ATOM 3057 C C . ASN A 1 421 ? 7.548 39.930 6.623 1.00 29.27 421 ASN A C 1
ATOM 3059 O O . ASN A 1 421 ? 7.230 40.444 7.696 1.00 29.27 421 ASN A O 1
ATOM 3063 N N . LEU A 1 422 ? 8.817 39.761 6.246 1.00 31.36 422 LEU A N 1
ATOM 3064 C CA . LEU A 1 422 ? 10.018 40.071 7.035 1.00 31.36 422 LEU A CA 1
ATOM 3065 C C . LEU A 1 422 ? 10.142 41.543 7.496 1.00 31.36 422 LEU A C 1
ATOM 3067 O O . LEU A 1 422 ? 11.068 41.875 8.233 1.00 31.36 422 LEU A O 1
ATOM 3071 N N . ALA A 1 423 ? 9.266 42.452 7.047 1.00 27.14 423 ALA A N 1
ATOM 3072 C CA . ALA A 1 423 ? 9.425 43.894 7.240 1.00 27.14 423 ALA A CA 1
ATOM 3073 C C . ALA A 1 423 ? 8.628 44.502 8.416 1.00 27.14 423 ALA A C 1
ATOM 3075 O O . ALA A 1 423 ? 8.860 45.672 8.734 1.00 27.14 423 ALA A O 1
ATOM 3076 N N . ALA A 1 424 ? 7.688 43.774 9.042 1.00 30.50 424 ALA A N 1
ATOM 3077 C CA . ALA A 1 424 ? 6.843 44.315 10.122 1.00 30.50 424 ALA A CA 1
ATOM 3078 C C . ALA A 1 424 ? 6.194 43.235 11.027 1.00 30.50 424 ALA A C 1
ATOM 3080 O O . ALA A 1 424 ? 5.042 42.861 10.811 1.00 30.50 424 ALA A O 1
ATOM 3081 N N . ALA A 1 425 ? 6.899 42.780 12.072 1.00 30.94 425 ALA A N 1
ATOM 3082 C CA . ALA A 1 425 ? 6.394 41.831 13.080 1.00 30.94 425 ALA A CA 1
ATOM 3083 C C . ALA A 1 425 ? 6.692 42.294 14.530 1.00 30.94 425 ALA A C 1
ATOM 3085 O O . ALA A 1 425 ? 7.666 43.014 14.743 1.00 30.94 425 ALA A O 1
ATOM 3086 N N . ASP A 1 426 ? 5.844 41.887 15.489 1.00 30.11 426 ASP A N 1
ATOM 3087 C CA . ASP A 1 426 ? 5.826 42.269 16.924 1.00 30.11 426 ASP A CA 1
ATOM 3088 C C . ASP A 1 426 ? 5.737 41.009 17.841 1.00 30.11 426 ASP A C 1
ATOM 3090 O O . ASP A 1 426 ? 5.220 39.972 17.421 1.00 30.11 426 ASP A O 1
ATOM 3094 N N . ASP A 1 427 ? 6.193 41.121 19.100 1.00 27.95 427 ASP A N 1
ATOM 3095 C CA . ASP A 1 427 ? 6.638 40.022 20.000 1.00 27.95 427 ASP A CA 1
ATOM 3096 C C . ASP A 1 427 ? 5.572 39.084 20.659 1.00 27.95 427 ASP A C 1
ATOM 3098 O O . ASP A 1 427 ? 4.774 39.549 21.481 1.00 27.95 427 ASP A O 1
ATOM 3102 N N . VAL A 1 428 ? 5.666 37.741 20.492 1.00 27.86 428 VAL A N 1
ATOM 3103 C CA . VAL A 1 428 ? 5.072 36.686 21.387 1.00 27.86 428 VAL A CA 1
ATOM 3104 C C . VAL A 1 428 ? 5.855 35.337 21.330 1.00 27.86 428 VAL A C 1
ATOM 3106 O O . VAL A 1 428 ? 6.633 35.139 20.404 1.00 27.86 428 VAL A O 1
ATOM 3109 N N . GLY A 1 429 ? 5.713 34.430 22.321 1.00 28.61 429 GLY A N 1
ATOM 3110 C CA . GLY A 1 429 ? 6.480 33.165 22.473 1.00 28.61 429 GLY A CA 1
ATOM 3111 C C . GLY A 1 429 ? 6.462 32.613 23.916 1.00 28.61 429 GLY A C 1
ATOM 3112 O O . GLY A 1 429 ? 5.441 32.756 24.576 1.00 28.61 429 GLY A O 1
ATOM 3113 N N . SER A 1 430 ? 7.537 32.091 24.526 1.00 30.94 430 SER A N 1
ATOM 3114 C CA . SER A 1 430 ? 8.312 30.900 24.138 1.00 30.94 430 SER A CA 1
ATOM 3115 C C . SER A 1 430 ? 7.760 29.686 24.901 1.00 30.94 430 SER A C 1
ATOM 3117 O O . SER A 1 430 ? 7.361 29.820 26.062 1.00 30.94 430 SER A O 1
ATOM 3119 N N . PHE A 1 431 ? 7.745 28.522 24.256 1.00 32.78 431 PHE A N 1
ATOM 3120 C CA . PHE A 1 431 ? 7.208 27.271 24.793 1.00 32.78 431 PHE A CA 1
ATOM 3121 C C . PHE A 1 431 ? 8.242 26.139 24.655 1.00 32.78 431 PHE A C 1
ATOM 3123 O O . PHE A 1 431 ? 9.232 26.286 23.944 1.00 32.78 431 PHE A O 1
ATOM 3130 N N . VAL A 1 432 ? 8.038 25.024 25.354 1.00 31.11 432 VAL A N 1
ATOM 3131 C CA . VAL A 1 432 ? 8.814 23.786 25.165 1.00 31.11 432 VAL A CA 1
ATOM 3132 C C . VAL A 1 432 ? 7.833 22.636 25.328 1.00 31.11 432 VAL A C 1
ATOM 3134 O O . VAL A 1 432 ? 7.198 22.524 26.379 1.00 31.11 432 VAL A O 1
ATOM 3137 N N . ILE A 1 433 ? 7.698 21.814 24.293 1.00 34.00 433 ILE A N 1
ATOM 3138 C CA . ILE A 1 433 ? 6.994 20.535 24.363 1.00 34.00 433 ILE A CA 1
ATOM 3139 C C . ILE A 1 433 ? 8.085 19.480 24.563 1.00 34.00 433 ILE A C 1
ATOM 3141 O O . ILE A 1 433 ? 9.098 19.504 23.869 1.00 34.00 433 ILE A O 1
ATOM 3145 N N . ASN A 1 434 ? 7.932 18.616 25.567 1.00 32.72 434 ASN A N 1
ATOM 3146 C CA . ASN A 1 434 ? 8.836 17.480 25.721 1.00 32.72 434 ASN A CA 1
ATOM 3147 C C . ASN A 1 434 ? 8.420 16.415 24.710 1.00 32.72 434 ASN A C 1
ATOM 3149 O O . ASN A 1 434 ? 7.378 15.789 24.896 1.00 32.72 434 ASN A O 1
ATOM 3153 N N . ASP A 1 435 ? 9.255 16.217 23.703 1.00 35.97 435 ASP A N 1
ATOM 3154 C CA . ASP A 1 435 ? 9.245 15.041 22.843 1.00 35.97 435 ASP A CA 1
ATOM 3155 C C . ASP A 1 435 ? 9.638 13.783 23.657 1.00 35.97 435 ASP A C 1
ATOM 3157 O O . ASP A 1 435 ? 10.685 13.805 24.323 1.00 35.97 435 ASP A O 1
ATOM 3161 N N . PRO A 1 436 ? 8.799 12.728 23.702 1.00 31.59 436 PRO A N 1
ATOM 3162 C CA . PRO A 1 436 ? 9.137 11.456 24.339 1.00 31.59 436 PRO A CA 1
ATOM 3163 C C . PRO A 1 436 ? 10.067 10.576 23.493 1.00 31.59 436 PRO A C 1
ATOM 3165 O O . PRO A 1 436 ? 10.724 9.699 24.061 1.00 31.59 436 PRO A O 1
ATOM 3168 N N . ASP A 1 437 ? 10.113 10.813 22.183 1.00 34.81 437 ASP A N 1
ATOM 3169 C CA . ASP A 1 437 ? 10.572 9.859 21.173 1.00 34.81 437 ASP A CA 1
ATOM 3170 C C . ASP A 1 437 ? 12.069 10.074 20.882 1.00 34.81 437 ASP A C 1
ATOM 3172 O O . ASP A 1 437 ? 12.822 9.133 20.639 1.00 34.81 437 ASP A O 1
ATOM 3176 N N . GLY A 1 438 ? 12.546 11.307 21.078 1.00 30.52 438 GLY A N 1
ATOM 3177 C CA . GLY A 1 438 ? 13.957 11.666 21.221 1.00 30.52 438 GLY A CA 1
ATOM 3178 C C . GLY A 1 438 ? 14.608 12.211 19.953 1.00 30.52 438 GLY A C 1
ATOM 3179 O O . GLY A 1 438 ? 15.704 12.773 20.045 1.00 30.52 438 GLY A O 1
ATOM 3180 N N . ASN A 1 439 ? 13.927 12.091 18.813 1.00 34.38 439 ASN A N 1
ATOM 3181 C CA . ASN A 1 439 ? 14.372 12.598 17.517 1.00 34.38 439 ASN A CA 1
ATOM 3182 C C . ASN A 1 439 ? 13.997 14.080 17.324 1.00 34.38 439 ASN A C 1
ATOM 3184 O O . ASN A 1 439 ? 14.747 14.835 16.709 1.00 34.38 439 ASN A O 1
ATOM 3188 N N . ASN A 1 440 ? 12.901 14.539 17.937 1.00 34.91 440 ASN A N 1
ATOM 3189 C CA . ASN A 1 440 ? 12.304 15.851 17.710 1.00 34.91 440 ASN A CA 1
ATOM 3190 C C . ASN A 1 440 ? 12.490 16.773 18.915 1.00 34.91 440 ASN A C 1
ATOM 3192 O O . ASN A 1 440 ? 11.569 17.052 19.682 1.00 34.91 440 ASN A O 1
ATOM 3196 N N . VAL A 1 441 ? 13.689 17.336 19.093 1.00 32.72 441 VAL A N 1
ATOM 3197 C CA . VAL A 1 441 ? 13.907 18.292 20.189 1.00 32.72 441 VAL A CA 1
ATOM 3198 C C . VAL A 1 441 ? 13.218 19.635 19.891 1.00 32.72 441 VAL A C 1
ATOM 3200 O O . VAL A 1 441 ? 13.869 20.581 19.442 1.00 32.72 441 VAL A O 1
ATOM 3203 N N . ILE A 1 442 ? 11.931 19.762 20.258 1.00 36.50 442 ILE A N 1
ATOM 3204 C CA . ILE A 1 442 ? 11.100 20.989 20.213 1.00 36.50 442 ILE A CA 1
ATOM 3205 C C . ILE A 1 442 ? 11.612 22.034 21.239 1.00 36.50 442 ILE A C 1
ATOM 3207 O O . ILE A 1 442 ? 10.949 22.454 22.192 1.00 36.50 442 ILE A O 1
ATOM 3211 N N . SER A 1 443 ? 12.862 22.456 21.054 1.00 30.97 443 SER A N 1
ATOM 3212 C CA . SER A 1 443 ? 13.649 23.326 21.933 1.00 30.97 443 SER A CA 1
ATOM 3213 C C . SER A 1 443 ? 13.882 24.719 21.352 1.00 30.97 443 SER A C 1
ATOM 3215 O O . SER A 1 443 ? 14.769 25.435 21.812 1.00 30.97 443 SER A O 1
ATOM 3217 N N . ASN A 1 444 ? 13.055 25.138 20.389 1.00 31.03 444 ASN A N 1
ATOM 3218 C CA . ASN A 1 444 ? 13.089 26.487 19.826 1.00 31.03 444 ASN A CA 1
ATOM 3219 C C . ASN A 1 444 ? 11.705 27.056 19.453 1.00 31.03 444 ASN A C 1
ATOM 3221 O O . ASN A 1 444 ? 11.618 27.895 18.560 1.00 31.03 444 ASN A O 1
ATOM 3225 N N . ILE A 1 445 ? 10.630 26.741 20.201 1.00 36.81 445 ILE A N 1
ATOM 3226 C CA . ILE A 1 445 ? 9.405 27.570 20.139 1.00 36.81 445 ILE A CA 1
ATOM 3227 C C . ILE A 1 445 ? 9.744 28.939 20.745 1.00 36.81 445 ILE A C 1
ATOM 3229 O O . ILE A 1 445 ? 9.601 29.191 21.948 1.00 36.81 445 ILE A O 1
ATOM 3233 N N . GLY A 1 446 ? 10.273 29.821 19.904 1.00 26.08 446 GLY A N 1
ATOM 3234 C CA . GLY A 1 446 ? 10.871 31.090 20.267 1.00 26.08 446 GLY A CA 1
ATOM 3235 C C . GLY A 1 446 ? 9.932 32.257 20.005 1.00 26.08 446 GLY A C 1
ATOM 3236 O O . GLY A 1 446 ? 9.668 32.619 18.870 1.00 26.08 446 GLY A O 1
ATOM 3237 N N . GLN A 1 447 ? 9.529 32.939 21.076 1.00 31.38 447 GLN A N 1
ATOM 3238 C CA . GLN A 1 447 ? 10.239 34.168 21.451 1.00 31.38 447 GLN A CA 1
ATOM 3239 C C . GLN A 1 447 ? 10.453 35.248 20.369 1.00 31.38 447 GLN A C 1
ATOM 3241 O O . GLN A 1 447 ? 11.459 35.940 20.509 1.00 31.38 447 GLN A O 1
ATOM 3246 N N . PHE A 1 448 ? 9.659 35.356 19.290 1.00 32.53 448 PHE A N 1
ATOM 3247 C CA . PHE A 1 448 ? 10.024 36.152 18.102 1.00 32.53 448 PHE A CA 1
ATOM 3248 C C . PHE A 1 448 ? 10.224 37.640 18.431 1.00 32.53 448 PHE A C 1
ATOM 3250 O O . PHE A 1 448 ? 9.293 38.435 18.400 1.00 32.53 448 PHE A O 1
ATOM 3257 N N . THR A 1 449 ? 11.479 37.992 18.711 1.00 24.05 449 THR A N 1
ATOM 3258 C CA . THR A 1 449 ? 11.975 39.356 18.961 1.00 24.05 449 THR A CA 1
ATOM 3259 C C . THR A 1 449 ? 13.352 39.563 18.318 1.00 24.05 449 THR A C 1
ATOM 3261 O O . THR A 1 449 ? 13.700 40.676 17.925 1.00 24.05 449 THR A O 1
ATOM 3264 N N . GLN A 1 450 ? 14.147 38.493 18.166 1.00 25.23 450 GLN A N 1
ATOM 3265 C CA . GLN A 1 450 ? 15.322 38.463 17.292 1.00 25.23 450 GLN A CA 1
ATOM 3266 C C . GLN A 1 450 ? 15.727 37.012 16.977 1.00 25.23 450 GLN A C 1
ATOM 3268 O O . GLN A 1 450 ? 16.146 36.288 17.874 1.00 25.23 450 GLN A O 1
ATOM 3273 N N . MET A 1 451 ? 15.642 36.600 15.710 1.00 28.30 451 MET A N 1
ATOM 3274 C CA . MET A 1 451 ? 16.158 35.309 15.240 1.00 28.30 451 MET A CA 1
ATOM 3275 C C . MET A 1 451 ? 17.605 35.507 14.761 1.00 28.30 451 MET A C 1
ATOM 3277 O O . MET A 1 451 ? 17.837 36.165 13.748 1.00 28.30 451 MET A O 1
ATOM 3281 N N . THR A 1 452 ? 18.591 35.035 15.536 1.00 24.33 452 THR A N 1
ATOM 3282 C CA . THR A 1 452 ? 20.036 35.223 15.244 1.00 24.33 452 THR A CA 1
ATOM 3283 C C . THR A 1 452 ? 20.729 34.029 14.587 1.00 24.33 452 THR A C 1
ATOM 3285 O O . THR A 1 452 ? 21.893 34.153 14.209 1.00 24.33 452 THR A O 1
ATOM 3288 N N . ALA A 1 453 ? 20.037 32.905 14.444 1.00 25.59 453 ALA A N 1
ATOM 3289 C CA . ALA A 1 453 ? 20.431 31.771 13.618 1.00 25.59 453 ALA A CA 1
ATOM 3290 C C . ALA A 1 453 ? 19.153 31.093 13.107 1.00 25.59 453 ALA A C 1
ATOM 3292 O O . ALA A 1 453 ? 18.123 31.168 13.776 1.00 25.59 453 ALA A O 1
ATOM 3293 N N . VAL A 1 454 ? 19.242 30.493 11.925 1.00 26.66 454 VAL A N 1
ATOM 3294 C CA . VAL A 1 454 ? 18.228 29.609 11.344 1.00 26.66 454 VAL A CA 1
ATOM 3295 C C . VAL A 1 454 ? 18.760 28.196 11.539 1.00 26.66 454 VAL A C 1
ATOM 3297 O O . VAL A 1 454 ? 19.939 27.971 11.253 1.00 26.66 454 VAL A O 1
ATOM 3300 N N . ASP A 1 455 ? 17.934 27.298 12.063 1.00 32.47 455 ASP A N 1
ATOM 3301 C CA . ASP A 1 455 ? 18.183 25.863 11.946 1.00 32.47 455 ASP A CA 1
ATOM 3302 C C . ASP A 1 455 ? 17.563 25.395 10.627 1.00 32.47 455 ASP A C 1
ATOM 3304 O O . ASP A 1 455 ? 16.505 25.892 10.244 1.00 32.47 455 ASP A O 1
ATOM 3308 N N . SER A 1 456 ? 18.254 24.526 9.899 1.00 31.84 456 SER A N 1
ATOM 3309 C CA . SER A 1 456 ? 17.867 24.086 8.551 1.00 31.84 456 SER A CA 1
ATOM 3310 C C . SER A 1 456 ? 17.465 22.612 8.513 1.00 31.84 456 SER A C 1
ATOM 3312 O O . SER A 1 456 ? 17.520 22.008 7.453 1.00 31.84 456 SER A O 1
ATOM 3314 N N . SER A 1 457 ? 17.133 22.042 9.673 1.00 31.55 457 SER A N 1
ATOM 3315 C CA . SER A 1 457 ? 16.806 20.624 9.878 1.00 31.55 457 SER A CA 1
ATOM 3316 C C . SER A 1 457 ? 15.406 20.415 10.479 1.00 31.55 457 SER A C 1
ATOM 3318 O O . SER A 1 457 ? 15.169 19.440 11.180 1.00 31.55 457 SER A O 1
ATOM 3320 N N . VAL A 1 458 ? 14.487 21.372 10.280 1.00 32.94 458 VAL A N 1
ATOM 3321 C CA . VAL A 1 458 ? 13.141 21.346 10.880 1.00 32.94 458 VAL A CA 1
ATOM 3322 C C . VAL A 1 458 ? 12.102 21.885 9.894 1.00 32.94 458 VAL A C 1
ATOM 3324 O O . VAL A 1 458 ? 12.230 23.022 9.430 1.00 32.94 458 VAL A O 1
ATOM 3327 N N . SER A 1 459 ? 11.045 21.109 9.627 1.00 32.38 459 SER A N 1
ATOM 3328 C CA . SER A 1 459 ? 9.875 21.551 8.851 1.00 32.38 459 SER A CA 1
ATOM 3329 C C . SER A 1 459 ? 8.959 22.474 9.678 1.00 32.38 459 SER A C 1
ATOM 3331 O O . SER A 1 459 ? 7.863 22.116 10.103 1.00 32.38 459 SER A O 1
ATOM 3333 N N . ASP A 1 460 ? 9.415 23.700 9.948 1.00 39.59 460 ASP A N 1
ATOM 3334 C CA . ASP A 1 460 ? 8.676 24.703 10.737 1.00 39.59 460 ASP A CA 1
ATOM 3335 C C . ASP A 1 460 ? 7.599 25.440 9.894 1.00 39.59 460 ASP A C 1
ATOM 3337 O O . ASP A 1 460 ? 7.644 26.663 9.692 1.00 39.59 460 ASP A O 1
ATOM 3341 N N . VAL A 1 461 ? 6.592 24.716 9.389 1.00 38.78 461 VAL A N 1
ATOM 3342 C CA . VAL A 1 461 ? 5.501 25.310 8.590 1.00 38.78 461 VAL A CA 1
ATOM 3343 C C . VAL A 1 461 ? 4.316 25.740 9.468 1.00 38.78 461 VAL A C 1
ATOM 3345 O O . VAL A 1 461 ? 3.497 24.939 9.909 1.00 38.78 461 VAL A O 1
ATOM 3348 N N . LEU A 1 462 ? 4.195 27.054 9.694 1.00 45.03 462 LEU A N 1
ATOM 3349 C CA . LEU A 1 462 ? 3.171 27.666 10.554 1.00 45.03 462 LEU A CA 1
ATOM 3350 C C . LEU A 1 462 ? 2.015 28.298 9.755 1.00 45.03 462 LEU A C 1
ATOM 3352 O O . LEU A 1 462 ? 2.151 29.406 9.219 1.00 45.03 462 LEU A O 1
ATOM 3356 N N . LEU A 1 463 ? 0.827 27.682 9.772 1.00 46.91 463 LEU A N 1
ATOM 3357 C CA . LEU A 1 463 ? -0.381 28.280 9.184 1.00 46.91 463 LEU A CA 1
ATOM 3358 C C . LEU A 1 463 ? -0.987 29.373 10.094 1.00 46.91 463 LEU A C 1
ATOM 3360 O O . LEU A 1 463 ? -1.818 29.111 10.962 1.00 46.91 463 LEU A O 1
ATOM 3364 N N . ASN A 1 464 ? -0.602 30.635 9.877 1.00 48.25 464 ASN A N 1
ATOM 3365 C CA . ASN A 1 464 ? -1.143 31.795 10.605 1.00 48.25 464 ASN A CA 1
ATOM 3366 C C . ASN A 1 464 ? -2.381 32.399 9.903 1.00 48.25 464 ASN A C 1
ATOM 3368 O O . ASN A 1 464 ? -2.263 33.263 9.026 1.00 48.25 464 ASN A O 1
ATOM 3372 N N . MET A 1 465 ? -3.573 31.993 10.342 1.00 46.03 465 MET A N 1
ATOM 3373 C CA . MET A 1 465 ? -4.869 32.393 9.774 1.00 46.03 465 MET A CA 1
ATOM 3374 C C . MET A 1 465 ? -5.341 33.768 10.284 1.00 46.03 465 MET A C 1
ATOM 3376 O O . MET A 1 465 ? -6.049 33.883 11.283 1.00 46.03 465 MET A O 1
ATOM 3380 N N . ALA A 1 466 ? -4.959 34.846 9.595 1.00 41.50 466 ALA A N 1
ATOM 3381 C CA . ALA A 1 466 ? -5.353 36.207 9.965 1.00 41.50 466 ALA A CA 1
ATOM 3382 C C . ALA A 1 466 ? -6.694 36.630 9.326 1.00 41.50 466 ALA A C 1
ATOM 3384 O O . ALA A 1 466 ? -6.715 37.116 8.195 1.00 41.50 466 ALA A O 1
ATOM 3385 N N . GLY A 1 467 ? -7.807 36.535 10.063 1.00 44.50 467 GLY A N 1
ATOM 3386 C CA . GLY A 1 467 ? -9.118 36.943 9.548 1.00 44.50 467 GLY A CA 1
ATOM 3387 C C . GLY A 1 467 ? -10.254 36.979 10.573 1.00 44.50 467 GLY A C 1
ATOM 3388 O O . GLY A 1 467 ? -10.071 36.681 11.747 1.00 44.50 467 GLY A O 1
ATOM 3389 N N . VAL A 1 468 ? -11.429 37.384 10.084 1.00 42.94 468 VAL A N 1
ATOM 3390 C CA . VAL A 1 468 ? -12.764 37.154 10.687 1.00 42.94 468 VAL A CA 1
ATOM 3391 C C . VAL A 1 468 ? -13.649 36.365 9.709 1.00 42.94 468 VAL A C 1
ATOM 3393 O O . VAL A 1 468 ? -14.872 36.488 9.723 1.00 42.94 468 VAL A O 1
ATOM 3396 N N . ASN A 1 469 ? -13.001 35.671 8.772 1.00 48.53 469 ASN A N 1
ATOM 3397 C CA . ASN A 1 469 ? -13.642 34.870 7.749 1.00 48.53 469 ASN A CA 1
ATOM 3398 C C . ASN A 1 469 ? -13.472 33.414 8.171 1.00 48.53 469 ASN A C 1
ATOM 3400 O O . ASN A 1 469 ? -12.348 32.938 8.311 1.00 48.53 469 ASN A O 1
ATOM 3404 N N . ASP A 1 470 ? -14.599 32.765 8.390 1.00 53.41 470 ASP A N 1
ATOM 3405 C CA . ASP A 1 470 ? -14.712 31.326 8.589 1.00 53.41 470 ASP A CA 1
ATOM 3406 C C . ASP A 1 470 ? -14.543 30.621 7.216 1.00 53.41 470 ASP A C 1
ATOM 3408 O O . ASP A 1 470 ? -14.554 31.304 6.183 1.00 53.41 470 ASP A O 1
ATOM 3412 N N . ASN A 1 471 ? -14.409 29.290 7.177 1.00 59.69 471 ASN A N 1
ATOM 3413 C CA . ASN A 1 471 ? -14.240 28.494 5.945 1.00 59.69 471 ASN A CA 1
ATOM 3414 C C . ASN A 1 471 ? -12.924 28.750 5.163 1.00 59.69 471 ASN A C 1
ATOM 3416 O O . ASN A 1 471 ? -12.934 29.248 4.031 1.00 59.69 471 ASN A O 1
ATOM 3420 N N . HIS A 1 472 ? -11.777 28.363 5.731 1.00 64.12 472 HIS A N 1
ATOM 3421 C CA . HIS A 1 472 ? -10.527 28.175 4.979 1.00 64.12 472 HIS A CA 1
ATOM 3422 C C . HIS A 1 472 ? -10.295 26.692 4.658 1.00 64.12 472 HIS A C 1
ATOM 3424 O O . HIS A 1 472 ? -10.475 25.848 5.522 1.00 64.12 472 HIS A O 1
ATOM 3430 N N . ASP A 1 473 ? -9.810 26.379 3.461 1.00 70.19 473 ASP A N 1
ATOM 3431 C CA . ASP A 1 473 ? -9.418 25.014 3.100 1.00 70.19 473 ASP A CA 1
ATOM 3432 C C . ASP A 1 473 ? -7.885 24.925 3.058 1.00 70.19 473 ASP A C 1
ATOM 3434 O O . ASP A 1 473 ? -7.215 25.870 2.623 1.00 70.19 473 ASP A O 1
ATOM 3438 N N . ALA A 1 474 ? -7.311 23.808 3.497 1.00 70.94 474 ALA A N 1
ATOM 3439 C CA . ALA A 1 474 ? -5.870 23.578 3.447 1.00 70.94 474 ALA A CA 1
ATOM 3440 C C . ALA A 1 474 ? -5.555 22.114 3.133 1.00 70.94 474 ALA A C 1
ATOM 3442 O O . ALA A 1 474 ? -6.246 21.214 3.602 1.00 70.94 474 ALA A O 1
ATOM 3443 N N . VAL A 1 475 ? -4.507 21.897 2.347 1.00 74.38 475 VAL A N 1
ATOM 3444 C CA . VAL A 1 475 ? -3.863 20.594 2.171 1.00 74.38 475 VAL A CA 1
ATOM 3445 C C . VAL A 1 475 ? -2.570 20.589 2.976 1.00 74.38 475 VAL A C 1
ATOM 3447 O O . VAL A 1 475 ? -1.878 21.610 3.027 1.00 74.38 475 VAL A O 1
ATOM 3450 N N . PHE A 1 476 ? -2.276 19.455 3.598 1.00 74.25 476 PHE A N 1
ATOM 3451 C CA . PHE A 1 476 ? -0.940 19.081 4.027 1.00 74.25 476 PHE A CA 1
ATOM 3452 C C . PHE A 1 476 ? -0.517 17.840 3.239 1.00 74.25 476 PHE A C 1
ATOM 3454 O O . PHE A 1 476 ? -1.253 16.852 3.212 1.00 74.25 476 PHE A O 1
ATOM 3461 N N . GLU A 1 477 ? 0.625 17.940 2.575 1.00 72.81 477 GLU A N 1
ATOM 3462 C CA . GLU A 1 477 ? 1.345 16.846 1.917 1.00 72.81 477 GLU A CA 1
ATOM 3463 C C . GLU A 1 477 ? 2.504 16.477 2.859 1.00 72.81 477 GLU A C 1
ATOM 3465 O O . GLU A 1 477 ? 3.293 17.358 3.207 1.00 72.81 477 GLU A O 1
ATOM 3470 N N . PHE A 1 478 ? 2.520 15.246 3.374 1.00 70.06 478 PHE A N 1
ATOM 3471 C CA . PHE A 1 478 ? 3.546 14.714 4.276 1.00 70.06 478 PHE A CA 1
ATOM 3472 C C . PHE A 1 478 ? 4.794 14.325 3.474 1.00 70.06 478 PHE A C 1
ATOM 3474 O O . PHE A 1 478 ? 4.717 14.103 2.271 1.00 70.06 478 PHE A O 1
ATOM 3481 N N . VAL A 1 479 ? 5.942 14.244 4.146 1.00 61.78 479 VAL A N 1
ATOM 3482 C CA . VAL A 1 479 ? 7.092 13.485 3.628 1.00 61.78 479 VAL A CA 1
ATOM 3483 C C . VAL A 1 479 ? 6.900 12.038 4.075 1.00 61.78 479 VAL A C 1
ATOM 3485 O O . VAL A 1 479 ? 6.736 11.808 5.279 1.00 61.78 479 VAL A O 1
ATOM 3488 N N . GLY A 1 480 ? 6.879 11.101 3.128 1.00 63.72 480 GLY A N 1
ATOM 3489 C CA . GLY A 1 480 ? 6.606 9.685 3.378 1.00 63.72 480 GLY A CA 1
ATOM 3490 C C . GLY A 1 480 ? 5.168 9.369 3.813 1.00 63.72 480 GLY A C 1
ATOM 3491 O O . GLY A 1 480 ? 4.293 10.241 3.916 1.00 63.72 480 GLY A O 1
ATOM 3492 N N . TYR A 1 481 ? 4.943 8.093 4.107 1.00 72.62 481 TYR A N 1
ATOM 3493 C CA . TYR A 1 481 ? 3.647 7.508 4.441 1.00 72.62 481 TYR A CA 1
ATOM 3494 C C . TYR A 1 481 ? 3.479 7.249 5.947 1.00 72.62 481 TYR A C 1
ATOM 3496 O O . TYR A 1 481 ? 4.329 6.662 6.610 1.00 72.62 481 TYR A O 1
ATOM 3504 N N . HIS A 1 482 ? 2.342 7.671 6.525 1.00 67.81 482 HIS A N 1
ATOM 3505 C CA . HIS A 1 482 ? 2.130 7.611 7.982 1.00 67.81 482 HIS A CA 1
ATOM 3506 C C . HIS A 1 482 ? 0.788 6.991 8.382 1.00 67.81 482 HIS A C 1
ATOM 3508 O O . HIS A 1 482 ? -0.267 7.580 8.149 1.00 67.81 482 HIS A O 1
ATOM 3514 N N . GLN A 1 483 ? 0.785 5.879 9.125 1.00 72.44 483 GLN A N 1
ATOM 3515 C CA . GLN A 1 483 ? -0.460 5.369 9.735 1.00 72.44 483 GLN A CA 1
ATOM 3516 C C . GLN A 1 483 ? -1.005 6.267 10.856 1.00 72.44 483 GLN A C 1
ATOM 3518 O O . GLN A 1 483 ? -2.169 6.157 11.250 1.00 72.44 483 GLN A O 1
ATOM 3523 N N . THR A 1 484 ? -0.157 7.104 11.462 1.00 74.56 484 THR A N 1
ATOM 3524 C CA . THR A 1 484 ? -0.524 7.958 12.595 1.00 74.56 484 THR A CA 1
ATOM 3525 C C . THR A 1 484 ? 0.262 9.265 12.562 1.00 74.56 484 THR A C 1
ATOM 3527 O O . THR A 1 484 ? 1.484 9.241 12.604 1.00 74.56 484 THR A O 1
ATOM 3530 N N . VAL A 1 485 ? -0.443 10.400 12.554 1.00 73.88 485 VAL A N 1
ATOM 3531 C CA . VAL A 1 485 ? 0.146 11.752 12.467 1.00 73.88 485 VAL A CA 1
ATOM 3532 C C . VAL A 1 485 ? -0.413 12.670 13.553 1.00 73.88 485 VAL A C 1
ATOM 3534 O O . VAL A 1 485 ? -1.591 12.560 13.924 1.00 73.88 485 VAL A O 1
ATOM 3537 N N . SER A 1 486 ? 0.397 13.593 14.078 1.00 78.12 486 SER A N 1
ATOM 3538 C CA . SER A 1 486 ? 0.012 14.413 15.234 1.00 78.12 486 SER A CA 1
ATOM 3539 C C . SER A 1 486 ? -0.026 15.914 14.951 1.00 78.12 486 SER A C 1
ATOM 3541 O O . SER A 1 486 ? 0.987 16.591 14.811 1.00 78.12 486 SER A O 1
ATOM 3543 N N . LEU A 1 487 ? -1.229 16.485 14.992 1.00 79.31 487 LEU A N 1
ATOM 3544 C CA . LEU A 1 487 ? -1.473 17.917 14.852 1.00 79.31 487 LEU A CA 1
ATOM 3545 C C . LEU A 1 487 ? -1.466 18.630 16.211 1.00 79.31 487 LEU A C 1
ATOM 3547 O O . LEU A 1 487 ? -2.257 18.332 17.115 1.00 79.31 487 LEU A O 1
ATOM 3551 N N . TYR A 1 488 ? -0.640 19.664 16.318 1.00 74.56 488 TYR A N 1
ATOM 3552 C CA . TYR A 1 488 ? -0.538 20.542 17.475 1.00 74.56 488 TYR A CA 1
ATOM 3553 C C . TYR A 1 488 ? -1.225 21.889 17.213 1.00 74.56 488 TYR A C 1
ATOM 3555 O O . TYR A 1 488 ? -0.804 22.681 16.371 1.00 74.56 488 TYR A O 1
ATOM 3563 N N . GLY A 1 489 ? -2.282 22.169 17.980 1.00 72.00 489 GLY A N 1
ATOM 3564 C CA . GLY A 1 489 ? -2.985 23.454 17.994 1.00 72.00 489 GLY A CA 1
ATOM 3565 C C . GLY A 1 489 ? -2.555 24.320 19.179 1.00 72.00 489 GLY A C 1
ATOM 3566 O O . GLY A 1 489 ? -2.627 23.881 20.332 1.00 72.00 489 GLY A O 1
ATOM 3567 N N . ILE A 1 490 ? -2.136 25.565 18.920 1.00 68.88 490 ILE A N 1
ATOM 3568 C CA . ILE A 1 490 ? -1.565 26.466 19.939 1.00 68.88 490 ILE A CA 1
ATOM 3569 C C . ILE A 1 490 ? -2.315 27.806 20.002 1.00 68.88 490 ILE A C 1
ATOM 3571 O O . ILE A 1 490 ? -2.380 28.544 19.019 1.00 68.88 490 ILE A O 1
ATOM 3575 N N . ASN A 1 491 ? -2.787 28.180 21.199 1.00 63.56 491 ASN A N 1
ATOM 3576 C CA . ASN A 1 491 ? -3.362 29.503 21.475 1.00 63.56 491 ASN A CA 1
ATOM 3577 C C . ASN A 1 491 ? -2.304 30.483 22.008 1.00 63.56 491 ASN A C 1
ATOM 3579 O O . ASN A 1 491 ? -1.880 30.377 23.162 1.00 63.56 491 ASN A O 1
ATOM 3583 N N . SER A 1 492 ? -1.935 31.509 21.232 1.00 51.34 492 SER A N 1
ATOM 3584 C CA . SER A 1 492 ? -1.146 32.641 21.765 1.00 51.34 492 SER A CA 1
ATOM 3585 C C . SER A 1 492 ? -2.009 33.848 22.178 1.00 51.34 492 SER A C 1
ATOM 3587 O O . SER A 1 492 ? -1.505 34.832 22.738 1.00 51.34 492 SER A O 1
ATOM 3589 N N . GLY A 1 493 ? -3.318 33.790 21.926 1.00 49.97 493 GLY A N 1
ATOM 3590 C CA . GLY A 1 493 ? -4.322 34.818 22.180 1.00 49.97 493 GLY A CA 1
ATOM 3591 C C . GLY A 1 493 ? -4.825 34.918 23.624 1.00 49.97 493 GLY A C 1
ATOM 3592 O O . GLY A 1 493 ? -4.313 34.309 24.551 1.00 49.97 493 GLY A O 1
ATOM 3593 N N . ALA A 1 494 ? -5.822 35.775 23.849 1.00 48.16 494 ALA A N 1
ATOM 3594 C CA . ALA A 1 494 ? -6.492 35.947 25.150 1.00 48.16 494 ALA A CA 1
ATOM 3595 C C . ALA A 1 494 ? -7.998 35.640 25.045 1.00 48.16 494 ALA A C 1
ATOM 3597 O O . ALA A 1 494 ? -8.832 36.282 25.684 1.00 48.16 494 ALA A O 1
ATOM 3598 N N . SER A 1 495 ? -8.354 34.739 24.136 1.00 49.94 495 SER A N 1
ATOM 3599 C CA . SER A 1 495 ? -9.720 34.361 23.766 1.00 49.94 495 SER A CA 1
ATOM 3600 C C . SER A 1 495 ? -9.747 32.866 23.440 1.00 49.94 495 SER A C 1
ATOM 3602 O O . SER A 1 495 ? -8.713 32.206 23.513 1.00 49.94 495 SER A O 1
ATOM 3604 N N . ASN A 1 496 ? -10.923 32.307 23.173 1.00 50.31 496 ASN A N 1
ATOM 3605 C CA . ASN A 1 496 ? -11.076 30.857 23.047 1.00 50.31 496 ASN A CA 1
ATOM 3606 C C . ASN A 1 496 ? -10.606 30.344 21.703 1.00 50.31 496 ASN A C 1
ATOM 3608 O O . ASN A 1 496 ? -10.970 30.918 20.682 1.00 50.31 496 ASN A O 1
ATOM 3612 N N . MET A 1 497 ? -9.943 29.190 21.725 1.00 50.66 497 MET A N 1
ATOM 3613 C CA . MET A 1 497 ? -9.891 28.346 20.544 1.00 50.66 497 MET A CA 1
ATOM 3614 C C . MET A 1 497 ? -11.261 27.691 20.359 1.00 50.66 497 MET A C 1
ATOM 3616 O O . MET A 1 497 ? -11.578 26.709 21.027 1.00 50.66 497 MET A O 1
ATOM 3620 N N . SER A 1 498 ? -12.090 28.247 19.484 1.00 50.69 498 SER A N 1
ATOM 3621 C CA . SER A 1 498 ? -13.157 27.479 18.848 1.00 50.69 498 SER A CA 1
ATOM 3622 C C . SER A 1 498 ? -12.750 27.284 17.403 1.00 50.69 498 SER A C 1
ATOM 3624 O O . SER A 1 498 ? -12.609 28.260 16.675 1.00 50.69 498 SER A O 1
ATOM 3626 N N . TRP A 1 499 ? -12.544 26.034 17.029 1.00 54.69 499 TRP A N 1
ATOM 3627 C CA . TRP A 1 499 ? -12.339 25.599 15.661 1.00 54.69 499 TRP A CA 1
ATOM 3628 C C . TRP A 1 499 ? -13.256 24.408 15.425 1.00 54.69 499 TRP A C 1
ATOM 3630 O O . TRP A 1 499 ? -13.909 23.903 16.344 1.00 54.69 499 TRP A O 1
ATOM 3640 N N . GLY A 1 500 ? -13.337 23.983 14.181 1.00 48.97 500 GLY A N 1
ATOM 3641 C CA . GLY A 1 500 ? -14.113 22.822 13.828 1.00 48.97 500 GLY A CA 1
ATOM 3642 C C . GLY A 1 500 ? -14.268 22.767 12.335 1.00 48.97 500 GLY A C 1
ATOM 3643 O O . GLY A 1 500 ? -15.074 23.518 11.795 1.00 48.97 500 GLY A O 1
ATOM 3644 N N . PHE A 1 501 ? -13.536 21.843 11.725 1.00 56.03 501 PHE A N 1
ATOM 3645 C CA . PHE A 1 501 ? -13.844 21.390 10.384 1.00 56.03 501 PHE A CA 1
ATOM 3646 C C . PHE A 1 501 ? -15.294 20.887 10.344 1.00 56.03 501 PHE A C 1
ATOM 3648 O O . PHE A 1 501 ? -15.801 20.279 11.296 1.00 56.03 501 PHE A O 1
ATOM 3655 N N . PHE A 1 502 ? -15.985 21.183 9.250 1.00 54.59 502 PHE A N 1
ATOM 3656 C CA . PHE A 1 502 ? -17.224 20.508 8.878 1.00 54.59 502 PHE A CA 1
ATOM 3657 C C . PHE A 1 502 ? -16.847 19.309 7.983 1.00 54.59 502 PHE A C 1
ATOM 3659 O O . PHE A 1 502 ? -15.787 19.338 7.360 1.00 54.59 502 PHE A O 1
ATOM 3666 N N . PRO A 1 503 ? -17.595 18.189 7.998 1.00 56.84 503 PRO A N 1
ATOM 3667 C CA . PRO A 1 503 ? -16.975 16.875 7.904 1.00 56.84 503 PRO A CA 1
ATOM 3668 C C . PRO A 1 503 ? -16.696 16.479 6.464 1.00 56.84 503 PRO A C 1
ATOM 3670 O O . PRO A 1 503 ? -17.506 15.815 5.823 1.00 56.84 503 PRO A O 1
ATOM 3673 N N . GLN A 1 504 ? -15.541 16.891 5.966 1.00 67.62 504 GLN A N 1
ATOM 3674 C CA . GLN A 1 504 ? -14.959 16.334 4.766 1.00 67.62 504 GLN A CA 1
ATOM 3675 C C . GLN A 1 504 ? -13.442 16.482 4.868 1.00 67.62 504 GLN A C 1
ATOM 3677 O O . GLN A 1 504 ? -12.882 17.559 4.674 1.00 67.62 504 GLN A O 1
ATOM 3682 N N . MET A 1 505 ? -12.806 15.382 5.255 1.00 81.38 505 MET A N 1
ATOM 3683 C CA . MET A 1 505 ? -11.372 15.181 5.107 1.00 81.38 505 MET A CA 1
ATOM 3684 C C . MET A 1 505 ? -11.182 14.430 3.793 1.00 81.38 505 MET A C 1
ATOM 3686 O O . MET A 1 505 ? -11.832 13.404 3.589 1.00 81.38 505 MET A O 1
ATOM 3690 N N . THR A 1 506 ? -10.344 14.939 2.896 1.00 82.56 506 THR A N 1
ATOM 3691 C CA . THR A 1 506 ? -9.921 14.158 1.726 1.00 82.56 506 THR A CA 1
ATOM 3692 C C . THR A 1 506 ? -8.584 13.528 2.068 1.00 82.56 506 THR A C 1
ATOM 3694 O O . THR A 1 506 ? -7.664 14.250 2.457 1.00 82.56 506 THR A O 1
ATOM 3697 N N . VAL A 1 507 ? -8.488 12.210 1.934 1.00 82.62 507 VAL A N 1
ATOM 3698 C CA . VAL A 1 507 ? -7.208 11.497 1.932 1.00 82.62 507 VAL A CA 1
ATOM 3699 C C . VAL A 1 507 ? -6.872 11.117 0.500 1.00 82.62 507 VAL A C 1
ATOM 3701 O O . VAL A 1 507 ? -7.771 10.893 -0.314 1.00 82.62 507 VAL A O 1
ATOM 3704 N N . THR A 1 508 ? -5.584 11.116 0.194 1.00 77.50 508 THR A N 1
ATOM 3705 C CA . THR A 1 508 ? -5.055 10.515 -1.034 1.00 77.50 508 THR A CA 1
ATOM 3706 C C . THR A 1 508 ? -4.625 9.099 -0.667 1.00 77.50 508 THR A C 1
ATOM 3708 O O . THR A 1 508 ? -4.068 8.918 0.415 1.00 77.50 508 THR A O 1
ATOM 3711 N N . VAL A 1 509 ? -4.984 8.122 -1.493 1.00 73.19 509 VAL A N 1
ATOM 3712 C CA . VAL A 1 509 ? -4.581 6.714 -1.365 1.00 73.19 509 VAL A CA 1
ATOM 3713 C C . VAL A 1 509 ? -4.212 6.182 -2.753 1.00 73.19 509 VAL A C 1
ATOM 3715 O O . VAL A 1 509 ? -4.771 6.701 -3.734 1.00 73.19 509 VAL A O 1
ATOM 3718 N N . PRO A 1 510 ? -3.364 5.144 -2.846 1.00 69.69 510 PRO A N 1
ATOM 3719 C CA . PRO A 1 510 ? -3.145 4.421 -4.093 1.00 69.69 510 PRO A CA 1
ATOM 3720 C C . PRO A 1 510 ? -4.467 3.893 -4.681 1.00 69.69 510 PRO A C 1
ATOM 3722 O O . PRO A 1 510 ? -5.445 3.671 -3.946 1.00 69.69 510 PRO A O 1
ATOM 3725 N N . PRO A 1 511 ? -4.564 3.714 -6.007 1.00 69.38 511 PRO A N 1
ATOM 3726 C CA . PRO A 1 511 ? -5.725 3.086 -6.617 1.00 69.38 511 PRO A CA 1
ATOM 3727 C C . PRO A 1 511 ? -5.832 1.613 -6.197 1.00 69.38 511 PRO A C 1
ATOM 3729 O O . PRO A 1 511 ? -4.843 0.920 -6.017 1.00 69.38 511 PRO A O 1
ATOM 3732 N N . ALA A 1 512 ? -7.063 1.103 -6.104 1.00 63.50 512 ALA A N 1
ATOM 3733 C CA . ALA A 1 512 ? -7.324 -0.313 -5.796 1.00 63.50 512 ALA A CA 1
ATOM 3734 C C . ALA A 1 512 ? -7.050 -1.276 -6.975 1.00 63.50 512 ALA A C 1
ATOM 3736 O O . ALA A 1 512 ? -7.361 -2.459 -6.882 1.00 63.50 512 ALA A O 1
ATOM 3737 N N . ILE A 1 513 ? -6.585 -0.737 -8.102 1.00 70.00 513 ILE A N 1
ATOM 3738 C CA . ILE A 1 513 ? -6.005 -1.440 -9.245 1.00 70.00 513 ILE A CA 1
ATOM 3739 C C . ILE A 1 513 ? -4.833 -0.553 -9.646 1.00 70.00 513 ILE A C 1
ATOM 3741 O O . ILE A 1 513 ? -5.066 0.583 -10.072 1.00 70.00 513 ILE A O 1
ATOM 3745 N N . LYS A 1 514 ? -3.621 -1.049 -9.431 1.00 80.69 514 LYS A N 1
ATOM 3746 C CA . LYS A 1 514 ? -2.379 -0.420 -9.866 1.00 80.69 514 LYS A CA 1
ATOM 3747 C C . LYS A 1 514 ? -2.271 -0.538 -11.408 1.00 80.69 514 LYS A C 1
ATOM 3749 O O . LYS A 1 514 ? -2.939 -1.413 -11.977 1.00 80.69 514 LYS A O 1
ATOM 3754 N N . PRO A 1 515 ? -1.566 0.371 -12.099 1.00 86.56 515 PRO A N 1
ATOM 3755 C CA . PRO A 1 515 ? -1.091 0.171 -13.469 1.00 86.56 515 PRO A CA 1
ATOM 3756 C C . PRO A 1 515 ? -0.269 -1.117 -13.616 1.00 86.56 515 PRO A C 1
ATOM 3758 O O . PRO A 1 515 ? 0.042 -1.760 -12.622 1.00 86.56 515 PRO A O 1
ATOM 3761 N N . ASP A 1 516 ? -0.097 -1.539 -14.860 1.00 89.19 516 ASP A N 1
ATOM 3762 C CA . ASP A 1 516 ? 0.509 -2.797 -15.326 1.00 89.19 516 ASP A CA 1
ATOM 3763 C C . ASP A 1 516 ? 0.640 -2.573 -16.840 1.00 89.19 516 ASP A C 1
ATOM 3765 O O . ASP A 1 516 ? -0.313 -2.807 -17.605 1.00 89.19 516 ASP A O 1
ATOM 3769 N N . SER A 1 517 ? 1.704 -1.865 -17.222 1.00 93.62 517 SER A N 1
ATOM 3770 C CA . SER A 1 517 ? 1.798 -1.158 -18.502 1.00 93.62 517 SER A CA 1
ATOM 3771 C C . SER A 1 517 ? 2.144 -2.075 -19.679 1.00 93.62 517 SER A C 1
ATOM 3773 O O . SER A 1 517 ? 1.501 -1.967 -20.737 1.00 93.62 517 SER A O 1
ATOM 3775 N N . ASP A 1 518 ? 3.029 -3.055 -19.494 1.00 89.75 518 ASP A N 1
ATOM 3776 C CA . ASP A 1 518 ? 3.308 -4.100 -20.486 1.00 89.75 518 ASP A CA 1
ATOM 3777 C C . ASP A 1 518 ? 2.261 -5.256 -20.470 1.00 89.75 518 ASP A C 1
ATOM 3779 O O . ASP A 1 518 ? 1.980 -5.885 -21.507 1.00 89.75 518 ASP A O 1
ATOM 3783 N N . GLY A 1 519 ? 1.592 -5.489 -19.331 1.00 85.44 519 GLY A N 1
ATOM 3784 C CA . GLY A 1 519 ? 0.629 -6.574 -19.120 1.00 85.44 519 GLY A CA 1
ATOM 3785 C C . GLY A 1 519 ? 1.233 -7.889 -18.603 1.00 85.44 519 GLY A C 1
ATOM 3786 O O . GLY A 1 519 ? 0.585 -8.946 -18.728 1.00 85.44 519 GLY A O 1
ATOM 3787 N N . ASP A 1 520 ? 2.461 -7.855 -18.092 1.00 76.75 520 ASP A N 1
ATOM 3788 C CA . ASP A 1 520 ? 3.136 -8.897 -17.330 1.00 76.75 520 ASP A CA 1
ATOM 3789 C C . ASP A 1 520 ? 2.396 -9.167 -16.012 1.00 76.75 520 ASP A C 1
ATOM 3791 O O . ASP A 1 520 ? 2.174 -10.331 -15.664 1.00 76.75 520 ASP A O 1
ATOM 3795 N N . GLY A 1 521 ? 1.886 -8.136 -15.339 1.00 71.56 521 GLY A N 1
ATOM 3796 C CA . GLY A 1 521 ? 1.189 -8.235 -14.060 1.00 71.56 521 GLY A CA 1
ATOM 3797 C C . GLY A 1 521 ? 2.095 -8.224 -12.827 1.00 71.56 521 GLY A C 1
ATOM 3798 O O . GLY A 1 521 ? 1.619 -8.597 -11.746 1.00 71.56 521 GLY A O 1
ATOM 3799 N N . ILE A 1 522 ? 3.350 -7.808 -12.975 1.00 76.56 522 ILE A N 1
ATOM 3800 C CA . ILE A 1 522 ? 3.994 -6.905 -12.020 1.00 76.56 522 ILE A CA 1
ATOM 3801 C C . ILE A 1 522 ? 3.411 -5.493 -12.293 1.00 76.56 522 ILE A C 1
ATOM 3803 O O . ILE A 1 522 ? 3.285 -5.100 -13.449 1.00 76.56 522 ILE A O 1
ATOM 3807 N N . PRO A 1 523 ? 2.889 -4.776 -11.284 1.00 82.94 523 PRO A N 1
ATOM 3808 C CA . PRO A 1 523 ? 2.457 -3.388 -11.440 1.00 82.94 523 PRO A CA 1
ATOM 3809 C C . PRO A 1 523 ? 3.645 -2.434 -11.556 1.00 82.94 523 PRO A C 1
ATOM 3811 O O . PRO A 1 523 ? 4.563 -2.613 -10.772 1.00 82.94 523 PRO A O 1
ATOM 3814 N N . ASP A 1 524 ? 3.541 -1.395 -12.394 1.00 91.00 524 ASP A N 1
ATOM 3815 C CA . ASP A 1 524 ? 4.615 -0.441 -12.751 1.00 91.00 524 ASP A CA 1
ATOM 3816 C C . ASP A 1 524 ? 5.551 -0.082 -11.570 1.00 91.00 524 ASP A C 1
ATOM 3818 O O . ASP A 1 524 ? 6.728 -0.375 -11.627 1.00 91.00 524 ASP A O 1
ATOM 3822 N N . GLN A 1 525 ? 5.004 0.374 -10.434 1.00 88.56 525 GLN A N 1
ATOM 3823 C CA . GLN A 1 525 ? 5.743 0.691 -9.186 1.00 88.56 525 GLN A CA 1
ATOM 3824 C C . GLN A 1 525 ? 6.428 -0.484 -8.446 1.00 88.56 525 GLN A C 1
ATOM 3826 O O . GLN A 1 525 ? 6.580 -0.451 -7.227 1.00 88.56 525 GLN A O 1
ATOM 3831 N N . PHE A 1 526 ? 6.617 -1.614 -9.100 1.00 85.69 526 PHE A N 1
ATOM 3832 C CA . PHE A 1 526 ? 7.313 -2.787 -8.583 1.00 85.69 526 PHE A CA 1
ATOM 3833 C C . PHE A 1 526 ? 8.175 -3.425 -9.692 1.00 85.69 526 PHE A C 1
ATOM 3835 O O . PHE A 1 526 ? 8.624 -4.561 -9.509 1.00 85.69 526 PHE A O 1
ATOM 3842 N N . ASP A 1 527 ? 8.319 -2.753 -10.839 1.00 90.94 527 ASP A N 1
ATOM 3843 C CA . ASP A 1 527 ? 8.849 -3.253 -12.107 1.00 90.94 527 ASP A CA 1
ATOM 3844 C C . ASP A 1 527 ? 9.883 -2.265 -12.653 1.00 90.94 527 ASP A C 1
ATOM 3846 O O . ASP A 1 527 ? 9.544 -1.192 -13.138 1.00 90.94 527 ASP A O 1
ATOM 3850 N N . ILE A 1 528 ? 11.163 -2.641 -12.628 1.00 93.62 528 ILE A N 1
ATOM 3851 C CA . ILE A 1 528 ? 12.233 -1.738 -13.073 1.00 93.62 528 ILE A CA 1
ATOM 3852 C C . ILE A 1 528 ? 12.321 -1.561 -14.608 1.00 93.62 528 ILE A C 1
ATOM 3854 O O . ILE A 1 528 ? 13.275 -0.927 -15.062 1.00 93.62 528 ILE A O 1
ATOM 3858 N N . ASP A 1 529 ? 11.417 -2.153 -15.403 1.00 95.38 529 ASP A N 1
ATOM 3859 C CA . ASP A 1 529 ? 11.311 -2.092 -16.880 1.00 95.38 529 ASP A CA 1
ATOM 3860 C C . ASP A 1 529 ? 9.810 -2.118 -17.278 1.00 95.38 529 ASP A C 1
ATOM 3862 O O . ASP A 1 529 ? 9.346 -3.059 -17.931 1.00 95.38 529 ASP A O 1
ATOM 3866 N N . SER A 1 530 ? 9.034 -1.102 -16.856 1.00 95.56 530 SER A N 1
ATOM 3867 C CA . SER A 1 530 ? 7.549 -1.065 -16.849 1.00 95.56 530 SER A CA 1
ATOM 3868 C C . SER A 1 530 ? 6.846 -1.310 -18.195 1.00 95.56 530 SER A C 1
ATOM 3870 O O . SER A 1 530 ? 5.654 -1.650 -18.228 1.00 95.56 530 SER A O 1
ATOM 3872 N N . ASP A 1 531 ? 7.522 -1.102 -19.330 1.00 95.44 531 ASP A N 1
ATOM 3873 C CA . ASP A 1 531 ? 6.997 -1.427 -20.667 1.00 95.44 531 ASP A CA 1
ATOM 3874 C C . ASP A 1 531 ? 7.723 -2.598 -21.374 1.00 95.44 531 ASP A C 1
ATOM 3876 O O . ASP A 1 531 ? 7.330 -3.039 -22.469 1.00 95.44 531 ASP A O 1
ATOM 3880 N N . ASN A 1 532 ? 8.671 -3.201 -20.651 1.00 94.56 532 ASN A N 1
ATOM 3881 C CA . ASN A 1 532 ? 9.360 -4.463 -20.902 1.00 94.56 532 ASN A CA 1
ATOM 3882 C C . ASN A 1 532 ? 10.153 -4.485 -22.227 1.00 94.56 532 ASN A C 1
ATOM 3884 O O . ASN A 1 532 ? 10.148 -5.435 -23.036 1.00 94.56 532 ASN A O 1
ATOM 3888 N N . ASP A 1 533 ? 10.823 -3.361 -22.452 1.00 94.25 533 ASP A N 1
ATOM 3889 C CA . ASP A 1 533 ? 11.636 -2.989 -23.600 1.00 94.25 533 ASP A CA 1
ATOM 3890 C C . ASP A 1 533 ? 13.105 -3.434 -23.414 1.00 94.25 533 ASP A C 1
ATOM 3892 O O . ASP A 1 533 ? 13.797 -3.839 -24.372 1.00 94.25 533 ASP A O 1
ATOM 3896 N N . GLY A 1 534 ? 13.557 -3.503 -22.162 1.00 92.88 534 GLY A N 1
ATOM 3897 C CA . GLY A 1 534 ? 14.921 -3.828 -21.771 1.00 92.88 534 GLY A CA 1
ATOM 3898 C C . GLY A 1 534 ? 15.813 -2.599 -21.655 1.00 92.88 534 GLY A C 1
ATOM 3899 O O . GLY A 1 534 ? 17.000 -2.692 -22.003 1.00 92.88 534 GLY A O 1
ATOM 3900 N N . ILE A 1 535 ? 15.232 -1.477 -21.231 1.00 93.44 535 ILE A N 1
ATOM 3901 C CA . ILE A 1 535 ? 15.904 -0.291 -20.700 1.00 93.44 535 ILE A CA 1
ATOM 3902 C C . ILE A 1 535 ? 15.237 -0.006 -19.352 1.00 93.44 535 ILE A C 1
ATOM 3904 O O . ILE A 1 535 ? 14.022 0.032 -19.301 1.00 93.44 535 ILE A O 1
ATOM 3908 N N . THR A 1 536 ? 15.995 0.155 -18.263 1.00 95.00 536 THR A N 1
ATOM 3909 C CA . THR A 1 536 ? 15.349 0.311 -16.948 1.00 95.00 536 THR A CA 1
ATOM 3910 C C . THR A 1 536 ? 14.766 1.707 -16.723 1.00 95.00 536 THR A C 1
ATOM 3912 O O . THR A 1 536 ? 15.369 2.711 -17.122 1.00 95.00 536 THR A O 1
ATOM 3915 N N . ASP A 1 537 ? 13.654 1.782 -15.999 1.00 96.75 537 ASP A N 1
ATOM 3916 C CA . ASP A 1 537 ? 12.850 2.991 -15.782 1.00 96.75 537 ASP A CA 1
ATOM 3917 C C . ASP A 1 537 ? 13.685 4.147 -15.192 1.00 96.75 537 ASP A C 1
ATOM 3919 O O . ASP A 1 537 ? 13.665 5.276 -15.697 1.00 96.75 537 ASP A O 1
ATOM 3923 N N . ASN A 1 538 ? 14.599 3.836 -14.263 1.00 95.56 538 ASN A N 1
ATOM 3924 C CA . ASN A 1 538 ? 15.578 4.766 -13.679 1.00 95.56 538 ASN A CA 1
ATOM 3925 C C . ASN A 1 538 ? 16.435 5.492 -14.737 1.00 95.56 538 ASN A C 1
ATOM 3927 O O . ASN A 1 538 ? 16.886 6.631 -14.538 1.00 95.56 538 ASN A O 1
ATOM 3931 N N . VAL A 1 539 ? 16.726 4.811 -15.850 1.00 94.25 539 VAL A N 1
ATOM 3932 C CA . VAL A 1 539 ? 17.501 5.324 -16.984 1.00 94.25 539 VAL A CA 1
ATOM 3933 C C . VAL A 1 539 ? 16.614 6.160 -17.907 1.00 94.25 539 VAL A C 1
ATOM 3935 O O . VAL A 1 539 ? 17.074 7.206 -18.374 1.00 94.25 539 VAL A O 1
ATOM 3938 N N . GLU A 1 540 ? 15.368 5.748 -18.134 1.00 95.31 540 GLU A N 1
ATOM 3939 C CA . GLU A 1 540 ? 14.427 6.360 -19.087 1.00 95.31 540 GLU A CA 1
ATOM 3940 C C . GLU A 1 540 ? 13.723 7.599 -18.528 1.00 95.31 540 GLU A C 1
ATOM 3942 O O . GLU A 1 540 ? 13.626 8.634 -19.196 1.00 95.31 540 GLU A O 1
ATOM 3947 N N . ALA A 1 541 ? 13.399 7.595 -17.233 1.00 96.06 541 ALA A N 1
ATOM 3948 C CA . ALA A 1 541 ? 12.946 8.760 -16.478 1.00 96.06 541 ALA A CA 1
ATOM 3949 C C . ALA A 1 541 ? 13.949 9.937 -16.501 1.00 96.06 541 ALA A C 1
ATOM 3951 O O . ALA A 1 541 ? 13.661 11.029 -15.993 1.00 96.06 541 ALA A O 1
ATOM 3952 N N . GLN A 1 542 ? 15.140 9.764 -17.093 1.00 95.56 542 GLN A N 1
ATOM 3953 C CA . GLN A 1 542 ? 16.221 10.738 -17.112 1.00 95.56 542 GLN A CA 1
ATOM 3954 C C . GLN A 1 542 ? 16.867 10.937 -18.488 1.00 95.56 542 GLN A C 1
ATOM 3956 O O . GLN A 1 542 ? 17.421 10.045 -19.116 1.00 95.56 542 GLN A O 1
ATOM 3961 N N . SER A 1 543 ? 17.020 12.199 -18.905 1.00 93.00 543 SER A N 1
ATOM 3962 C CA . SER A 1 543 ? 17.793 12.485 -20.124 1.00 93.00 543 SER A CA 1
ATOM 3963 C C . SER A 1 543 ? 19.253 12.010 -19.993 1.00 93.00 543 SER A C 1
ATOM 3965 O O . SER A 1 543 ? 19.934 12.360 -19.024 1.00 93.00 543 SER A O 1
ATOM 3967 N N . THR A 1 544 ? 19.812 11.368 -21.026 1.00 88.44 544 THR A N 1
ATOM 3968 C CA . THR A 1 544 ? 21.194 10.820 -21.044 1.00 88.44 544 THR A CA 1
ATOM 3969 C C . THR A 1 544 ? 22.290 11.822 -20.635 1.00 88.44 544 THR A C 1
ATOM 3971 O O . THR A 1 544 ? 23.390 11.459 -20.220 1.00 88.44 544 THR A O 1
ATOM 3974 N N . ALA A 1 545 ? 22.042 13.125 -20.812 1.00 90.00 545 ALA A N 1
ATOM 3975 C CA . ALA A 1 545 ? 22.979 14.195 -20.457 1.00 90.00 545 ALA A CA 1
ATOM 3976 C C . ALA A 1 545 ? 22.804 14.739 -19.025 1.00 90.00 545 ALA A C 1
ATOM 3978 O O . ALA A 1 545 ? 23.678 15.476 -18.552 1.00 90.00 545 ALA A O 1
ATOM 3979 N N . GLY A 1 546 ? 21.666 14.447 -18.393 1.00 89.69 546 GLY A N 1
ATOM 3980 C CA . GLY A 1 546 ? 21.285 14.848 -17.040 1.00 89.69 546 GLY A CA 1
ATOM 3981 C C . GLY A 1 546 ? 21.334 13.719 -16.009 1.00 89.69 546 GLY A C 1
ATOM 3982 O O . GLY A 1 546 ? 21.414 14.056 -14.833 1.00 89.69 546 GLY A O 1
ATOM 3983 N N . TYR A 1 547 ? 21.348 12.460 -16.466 1.00 92.56 547 TYR A N 1
ATOM 3984 C CA . TYR A 1 547 ? 21.301 11.231 -15.673 1.00 92.56 547 TYR A CA 1
ATOM 3985 C C . TYR A 1 547 ? 22.101 11.275 -14.354 1.00 92.56 547 TYR A C 1
ATOM 3987 O O . TYR A 1 547 ? 23.283 11.658 -14.310 1.00 92.56 547 TYR A O 1
ATOM 3995 N N . ILE A 1 548 ? 21.419 10.857 -13.292 1.00 92.62 548 ILE A N 1
ATOM 3996 C CA . ILE A 1 548 ? 21.842 10.747 -11.901 1.00 92.62 548 ILE A CA 1
ATOM 3997 C C . ILE A 1 548 ? 21.740 9.263 -11.539 1.00 92.62 548 ILE A C 1
ATOM 3999 O O . ILE A 1 548 ? 20.695 8.669 -11.744 1.00 92.62 548 ILE A O 1
ATOM 4003 N N . ALA A 1 549 ? 22.822 8.688 -11.012 1.00 91.25 549 ALA A N 1
ATOM 4004 C CA . ALA A 1 549 ? 22.813 7.314 -10.507 1.00 91.25 549 ALA A CA 1
ATOM 4005 C C . ALA A 1 549 ? 22.418 7.268 -9.024 1.00 91.25 549 ALA A C 1
ATOM 4007 O O . ALA A 1 549 ? 22.799 8.213 -8.310 1.00 91.25 549 ALA A O 1
ATOM 4008 N N . PRO A 1 550 ? 21.824 6.154 -8.547 1.00 91.31 550 PRO A N 1
ATOM 4009 C CA . PRO A 1 550 ? 21.554 5.937 -7.130 1.00 91.31 550 PRO A CA 1
ATOM 4010 C C . PRO A 1 550 ? 22.832 6.053 -6.288 1.00 91.31 550 PRO A C 1
ATOM 4012 O O . PRO A 1 550 ? 23.950 5.759 -6.745 1.00 91.31 550 PRO A O 1
ATOM 4015 N N . LEU A 1 551 ? 22.700 6.481 -5.033 1.00 89.88 551 LEU A N 1
ATOM 4016 C CA . LEU A 1 551 ? 23.806 6.520 -4.075 1.00 89.88 551 LEU A CA 1
ATOM 4017 C C . LEU A 1 551 ? 23.912 5.242 -3.228 1.00 89.88 551 LEU A C 1
ATOM 4019 O O . LEU A 1 551 ? 24.982 5.013 -2.644 1.00 89.88 551 LEU A O 1
ATOM 4023 N N . GLY A 1 552 ? 22.849 4.436 -3.164 1.00 87.12 552 GLY A N 1
ATOM 4024 C CA . GLY A 1 552 ? 22.651 3.375 -2.177 1.00 87.12 552 GLY A CA 1
ATOM 4025 C C . GLY A 1 552 ? 22.544 3.962 -0.767 1.00 87.12 552 GLY A C 1
ATOM 4026 O O . GLY A 1 552 ? 23.277 3.537 0.137 1.00 87.12 552 GLY A O 1
ATOM 4027 N N . SER A 1 553 ? 21.768 5.040 -0.617 1.00 85.94 553 SER A N 1
ATOM 4028 C CA . SER A 1 553 ? 21.679 5.843 0.605 1.00 85.94 553 SER A CA 1
ATOM 4029 C C . SER A 1 553 ? 20.315 6.508 0.743 1.00 85.94 553 SER A C 1
ATOM 4031 O O . SER A 1 553 ? 20.101 7.573 0.179 1.00 85.94 553 SER A O 1
ATOM 4033 N N . ASP A 1 554 ? 19.474 5.960 1.612 1.00 82.62 554 ASP A N 1
ATOM 4034 C CA . ASP A 1 554 ? 18.402 6.697 2.280 1.00 82.62 554 ASP A CA 1
ATOM 4035 C C . ASP A 1 554 ? 18.866 7.068 3.710 1.00 82.62 554 ASP A C 1
ATOM 4037 O O . ASP A 1 554 ? 19.417 6.252 4.466 1.00 82.62 554 ASP A O 1
ATOM 4041 N N . VAL A 1 555 ? 18.726 8.346 4.079 1.00 78.19 555 VAL A N 1
ATOM 4042 C CA . VAL A 1 555 ? 19.122 8.886 5.390 1.00 78.19 555 VAL A CA 1
ATOM 4043 C C . VAL A 1 555 ? 17.943 9.094 6.342 1.00 78.19 555 VAL A C 1
ATOM 4045 O O . VAL A 1 555 ? 18.177 9.093 7.562 1.00 78.19 555 VAL A O 1
ATOM 4048 N N . ASP A 1 556 ? 16.721 9.298 5.847 1.00 66.38 556 ASP A N 1
ATOM 4049 C CA . ASP A 1 556 ? 15.535 9.513 6.683 1.00 66.38 556 ASP A CA 1
ATOM 4050 C C . ASP A 1 556 ? 14.596 8.306 6.798 1.00 66.38 556 ASP A C 1
ATOM 4052 O O . ASP A 1 556 ? 13.823 8.273 7.761 1.00 66.38 556 ASP A O 1
ATOM 4056 N N . GLY A 1 557 ? 14.779 7.269 5.977 1.00 74.00 557 GLY A N 1
ATOM 4057 C CA . GLY A 1 557 ? 14.033 6.012 6.049 1.00 74.00 557 GLY A CA 1
ATOM 4058 C C . GLY A 1 557 ? 12.647 6.155 5.431 1.00 74.00 557 GLY A C 1
ATOM 4059 O O . GLY A 1 557 ? 11.663 5.862 6.115 1.00 74.00 557 GLY A O 1
ATOM 4060 N N . ASN A 1 558 ? 12.585 6.716 4.223 1.00 69.06 558 ASN A N 1
ATOM 4061 C CA . ASN A 1 558 ? 11.371 6.943 3.451 1.00 69.06 558 ASN A CA 1
ATOM 4062 C C . ASN A 1 558 ? 11.263 6.086 2.175 1.00 69.06 558 ASN A C 1
ATOM 4064 O O . ASN A 1 558 ? 10.164 6.074 1.634 1.00 69.06 558 ASN A O 1
ATOM 4068 N N . GLY A 1 559 ? 12.334 5.397 1.754 1.00 81.25 559 GLY A N 1
ATOM 4069 C CA . GLY A 1 559 ? 12.361 4.516 0.577 1.00 81.25 559 GLY A CA 1
ATOM 4070 C C . GLY A 1 559 ? 13.237 5.038 -0.561 1.00 81.25 559 GLY A C 1
ATOM 4071 O O . GLY A 1 559 ? 14.182 4.388 -1.000 1.00 81.25 559 GLY A O 1
ATOM 4072 N N . LEU A 1 560 ? 13.005 6.297 -0.937 1.00 87.19 560 LEU A N 1
ATOM 4073 C CA . LEU A 1 560 ? 13.658 6.972 -2.059 1.00 87.19 560 LEU A CA 1
ATOM 4074 C C . LEU A 1 560 ? 15.134 7.309 -1.780 1.00 87.19 560 LEU A C 1
ATOM 4076 O O . LEU A 1 560 ? 15.467 7.977 -0.793 1.00 87.19 560 LEU A O 1
ATOM 4080 N N . ASP A 1 561 ? 16.028 6.963 -2.711 1.00 91.44 561 ASP A N 1
ATOM 4081 C CA . ASP A 1 561 ? 17.459 7.282 -2.593 1.00 91.44 561 ASP A CA 1
ATOM 4082 C C . ASP A 1 561 ? 17.741 8.808 -2.548 1.00 91.44 561 ASP A C 1
ATOM 4084 O O . ASP A 1 561 ? 17.251 9.601 -3.363 1.00 91.44 561 ASP A O 1
ATOM 4088 N N . ASP A 1 562 ? 18.645 9.225 -1.641 1.00 87.19 562 ASP A N 1
ATOM 4089 C CA . ASP A 1 562 ? 19.153 10.602 -1.456 1.00 87.19 562 ASP A CA 1
ATOM 4090 C C . ASP A 1 562 ? 19.578 11.288 -2.787 1.00 87.19 562 ASP A C 1
ATOM 4092 O O . ASP A 1 562 ? 19.720 12.519 -2.838 1.00 87.19 562 ASP A O 1
ATOM 4096 N N . ALA A 1 563 ? 19.889 10.523 -3.844 1.00 91.38 563 ALA A N 1
ATOM 4097 C CA . ALA A 1 563 ? 20.241 10.999 -5.183 1.00 91.38 563 ALA A CA 1
ATOM 4098 C C . ALA A 1 563 ? 19.119 11.791 -5.863 1.00 91.38 563 ALA A C 1
ATOM 4100 O O . ALA A 1 563 ? 19.398 12.800 -6.527 1.00 91.38 563 ALA A O 1
ATOM 4101 N N . TYR A 1 564 ? 17.883 11.324 -5.701 1.00 92.50 564 TYR A N 1
ATOM 4102 C CA . TYR A 1 564 ? 16.692 11.829 -6.383 1.00 92.50 564 TYR A CA 1
ATOM 4103 C C . TYR A 1 564 ? 16.018 12.950 -5.586 1.00 92.50 564 TYR A C 1
ATOM 4105 O O . TYR A 1 564 ? 15.278 13.782 -6.115 1.00 92.50 564 TYR A O 1
ATOM 4113 N N . GLU A 1 565 ? 16.408 13.106 -4.324 1.00 85.81 565 GLU A N 1
ATOM 4114 C CA . GLU A 1 565 ? 15.897 14.148 -3.459 1.00 85.81 565 GLU A CA 1
ATOM 4115 C C . GLU A 1 565 ? 16.567 15.522 -3.635 1.00 85.81 565 GLU A C 1
ATOM 4117 O O . GLU A 1 565 ? 17.786 15.713 -3.607 1.00 85.81 565 GLU A O 1
ATOM 4122 N N . SER A 1 566 ? 15.744 16.577 -3.674 1.00 80.50 566 SER A N 1
ATOM 4123 C CA . SER A 1 566 ? 16.256 17.961 -3.641 1.00 80.50 566 SER A CA 1
ATOM 4124 C C . SER A 1 566 ? 16.930 18.338 -2.303 1.00 80.50 566 SER A C 1
ATOM 4126 O O . SER A 1 566 ? 17.710 19.301 -2.235 1.00 80.50 566 SER A O 1
ATOM 4128 N N . SER A 1 567 ? 16.624 17.581 -1.247 1.00 70.94 567 SER A N 1
ATOM 4129 C CA . SER A 1 567 ? 17.277 17.534 0.065 1.00 70.94 567 SER A CA 1
ATOM 4130 C C . SER A 1 567 ? 16.724 16.337 0.851 1.00 70.94 567 SER A C 1
ATOM 4132 O O . SER A 1 567 ? 15.513 16.178 0.753 1.00 70.94 567 SER A O 1
ATOM 4134 N N . PRO A 1 568 ? 17.518 15.646 1.696 1.00 58.94 568 PRO A N 1
ATOM 4135 C CA . PRO A 1 568 ? 17.063 14.488 2.475 1.00 58.94 568 PRO A CA 1
ATOM 4136 C C . PRO A 1 568 ? 15.713 14.722 3.169 1.00 58.94 568 PRO A C 1
ATOM 4138 O O . PRO A 1 568 ? 15.580 15.713 3.909 1.00 58.94 568 PRO A O 1
ATOM 4141 N N . GLY A 1 569 ? 14.737 13.859 2.905 1.00 60.19 569 GLY A N 1
ATOM 4142 C CA . GLY A 1 569 ? 13.345 13.977 3.328 1.00 60.19 569 GLY A CA 1
ATOM 4143 C C . GLY A 1 569 ? 12.564 15.054 2.572 1.00 60.19 569 GLY A C 1
ATOM 4144 O O . GLY A 1 569 ? 11.876 15.883 3.183 1.00 60.19 569 GLY A O 1
ATOM 4145 N N . ALA A 1 570 ? 12.701 15.092 1.249 1.00 65.62 570 ALA A N 1
ATOM 4146 C CA . ALA A 1 570 ? 11.851 15.851 0.337 1.00 65.62 570 ALA A CA 1
ATOM 4147 C C . ALA A 1 570 ? 10.702 15.009 -0.248 1.00 65.62 570 ALA A C 1
ATOM 4149 O O . ALA A 1 570 ? 9.667 15.610 -0.542 1.00 65.62 570 ALA A O 1
ATOM 4150 N N . GLY A 1 571 ? 10.879 13.689 -0.404 1.00 71.75 571 GLY A N 1
ATOM 4151 C CA . GLY A 1 571 ? 9.937 12.749 -1.024 1.00 71.75 571 GLY A CA 1
ATOM 4152 C C . GLY A 1 571 ? 9.498 13.218 -2.408 1.00 71.75 571 GLY A C 1
ATOM 4153 O O . GLY A 1 571 ? 8.319 13.494 -2.614 1.00 71.75 571 GLY A O 1
ATOM 4154 N N . GLY A 1 572 ? 10.470 13.508 -3.278 1.00 80.88 572 GLY A N 1
ATOM 4155 C CA . GLY A 1 572 ? 10.242 14.306 -4.488 1.00 80.88 572 GLY A CA 1
ATOM 4156 C C . GLY A 1 572 ? 10.416 13.590 -5.824 1.00 80.88 572 GLY A C 1
ATOM 4157 O O . GLY A 1 572 ? 9.959 14.158 -6.814 1.00 80.88 572 GLY A O 1
ATOM 4158 N N . GLY A 1 573 ? 11.087 12.436 -5.829 1.00 91.12 573 GLY A N 1
ATOM 4159 C CA . GLY A 1 573 ? 11.387 11.638 -7.015 1.00 91.12 573 GLY A CA 1
ATOM 4160 C C . GLY A 1 573 ? 12.196 12.337 -8.113 1.00 91.12 573 GLY A C 1
ATOM 4161 O O . GLY A 1 573 ? 12.547 13.528 -8.068 1.00 91.12 573 GLY A O 1
ATOM 4162 N N . LEU A 1 574 ? 12.449 11.560 -9.154 1.00 94.31 574 LEU A N 1
ATOM 4163 C CA . LEU A 1 574 ? 12.688 12.024 -10.505 1.00 94.31 574 LEU A CA 1
ATOM 4164 C C . LEU A 1 574 ? 11.433 12.728 -11.050 1.00 94.31 574 LEU A C 1
ATOM 4166 O O . LEU A 1 574 ? 10.333 12.659 -10.510 1.00 94.31 574 LEU A O 1
ATOM 4170 N N . ILE A 1 575 ? 11.614 13.469 -12.140 1.00 93.50 575 ILE A N 1
ATOM 4171 C CA . ILE A 1 575 ? 10.494 13.930 -12.964 1.00 93.50 575 ILE A CA 1
ATOM 4172 C C . ILE A 1 575 ? 10.708 13.237 -14.303 1.00 93.50 575 ILE A C 1
ATOM 4174 O O . ILE A 1 575 ? 11.632 13.676 -15.004 1.00 93.50 575 ILE A O 1
ATOM 4178 N N . PRO A 1 576 ? 9.915 12.199 -14.635 1.00 96.50 576 PRO A N 1
ATOM 4179 C CA . PRO A 1 576 ? 10.095 11.430 -15.855 1.00 96.50 576 PRO A CA 1
ATOM 4180 C C . PRO A 1 576 ? 10.188 12.314 -17.101 1.00 96.50 576 PRO A C 1
ATOM 4182 O O . PRO A 1 576 ? 9.587 13.397 -17.188 1.00 96.50 576 PRO A O 1
ATOM 4185 N N . VAL A 1 577 ? 11.003 11.875 -18.058 1.00 96.88 577 VAL A N 1
ATOM 4186 C CA . VAL A 1 577 ? 11.117 12.536 -19.359 1.00 96.88 577 VAL A CA 1
ATOM 4187 C C . VAL A 1 577 ? 9.921 12.144 -20.234 1.00 96.88 577 VAL A C 1
ATOM 4189 O O . VAL A 1 577 ? 9.292 11.119 -20.021 1.00 96.88 577 VAL A O 1
ATOM 4192 N N . ASP A 1 578 ? 9.574 13.046 -21.149 1.00 97.25 578 ASP A N 1
ATOM 4193 C CA . ASP A 1 578 ? 8.608 12.872 -22.238 1.00 97.25 578 ASP A CA 1
ATOM 4194 C C . ASP A 1 578 ? 9.302 13.491 -23.470 1.00 97.25 578 ASP A C 1
ATOM 4196 O O . ASP A 1 578 ? 9.337 14.724 -23.655 1.00 97.25 578 ASP A O 1
ATOM 4200 N N . THR A 1 579 ? 10.038 12.651 -24.202 1.00 95.88 579 THR A N 1
ATOM 4201 C CA . THR A 1 579 ? 11.036 13.044 -25.205 1.00 95.88 579 THR A CA 1
ATOM 4202 C C . THR A 1 579 ? 10.386 13.587 -26.479 1.00 95.88 579 THR A C 1
ATOM 4204 O O . THR A 1 579 ? 10.844 14.618 -27.006 1.00 95.88 579 THR A O 1
ATOM 4207 N N . ASP A 1 580 ? 9.297 12.977 -26.954 1.00 96.06 580 ASP A N 1
ATOM 4208 C CA . ASP A 1 580 ? 8.547 13.435 -28.130 1.00 96.06 580 ASP A CA 1
ATOM 4209 C C . ASP A 1 580 ? 7.468 14.507 -27.804 1.00 96.06 580 ASP A C 1
ATOM 4211 O O . ASP A 1 580 ? 7.106 15.318 -28.677 1.00 96.06 580 ASP A O 1
ATOM 4215 N N . SER A 1 581 ? 7.069 14.627 -26.528 1.00 96.81 581 SER A N 1
ATOM 4216 C CA . SER A 1 581 ? 6.022 15.517 -26.003 1.00 96.81 581 SER A CA 1
ATOM 4217 C C . SER A 1 581 ? 4.572 15.139 -26.367 1.00 96.81 581 SER A C 1
ATOM 4219 O O . SER A 1 581 ? 3.741 16.052 -26.545 1.00 96.81 581 SER A O 1
ATOM 4221 N N . ASP A 1 582 ? 4.243 13.849 -26.506 1.00 95.50 582 ASP A N 1
ATOM 4222 C CA . ASP A 1 582 ? 2.870 13.348 -26.688 1.00 95.50 582 ASP A CA 1
ATOM 4223 C C . ASP A 1 582 ? 2.072 13.209 -25.377 1.00 95.50 582 ASP A C 1
ATOM 4225 O O . ASP A 1 582 ? 0.845 13.419 -25.391 1.00 95.50 582 ASP A O 1
ATOM 4229 N N . GLY A 1 583 ? 2.772 13.043 -24.250 1.00 94.75 583 GLY A N 1
ATOM 4230 C CA . GLY A 1 583 ? 2.218 12.966 -22.898 1.00 94.75 583 GLY A CA 1
ATOM 4231 C C . GLY A 1 583 ? 2.241 11.577 -22.260 1.00 94.75 583 GLY A C 1
ATOM 4232 O O . GLY A 1 583 ? 1.655 11.427 -21.184 1.00 94.75 583 GLY A O 1
ATOM 4233 N N . THR A 1 584 ? 2.872 10.606 -22.914 1.00 95.62 584 THR A N 1
ATOM 4234 C CA . THR A 1 584 ? 3.434 9.395 -22.300 1.00 95.62 584 THR A CA 1
ATOM 4235 C C . THR A 1 584 ? 4.834 9.743 -21.766 1.00 95.62 584 THR A C 1
ATOM 4237 O O . THR A 1 584 ? 5.449 10.691 -22.253 1.00 95.62 584 THR A O 1
ATOM 4240 N N . ALA A 1 585 ? 5.289 9.088 -20.699 1.00 97.62 585 ALA A N 1
ATOM 4241 C CA . ALA A 1 585 ? 6.660 9.253 -20.214 1.00 97.62 585 ALA A CA 1
ATOM 4242 C C . ALA A 1 585 ? 7.554 8.195 -20.869 1.00 97.62 585 ALA A C 1
ATOM 4244 O O . ALA A 1 585 ? 7.036 7.140 -21.218 1.00 97.62 585 ALA A O 1
ATOM 4245 N N . ASP A 1 586 ? 8.852 8.476 -21.013 1.00 97.06 586 ASP A N 1
ATOM 4246 C CA . ASP A 1 586 ? 9.779 7.625 -21.774 1.00 97.06 586 ASP A CA 1
ATOM 4247 C C . ASP A 1 586 ? 9.756 6.162 -21.257 1.00 97.06 586 ASP A C 1
ATOM 4249 O O . ASP A 1 586 ? 9.539 5.259 -22.053 1.00 97.06 586 ASP A O 1
ATOM 4253 N N . TYR A 1 587 ? 9.782 5.949 -19.929 1.00 96.62 587 TYR A N 1
ATOM 4254 C CA . TYR A 1 587 ? 9.688 4.627 -19.261 1.00 96.62 587 TYR A CA 1
ATOM 4255 C C . TYR A 1 587 ? 8.363 3.851 -19.472 1.00 96.62 587 TYR A C 1
ATOM 4257 O O . TYR A 1 587 ? 8.176 2.752 -18.967 1.00 96.62 587 TYR A O 1
ATOM 4265 N N . LEU A 1 588 ? 7.396 4.450 -20.174 1.00 97.31 588 LEU A N 1
ATOM 4266 C CA . LEU A 1 588 ? 6.101 3.855 -20.523 1.00 97.31 588 LEU A CA 1
ATOM 4267 C C . LEU A 1 588 ? 5.831 3.916 -22.043 1.00 97.31 588 LEU A C 1
ATOM 4269 O O . LEU A 1 588 ? 4.689 3.689 -22.470 1.00 97.31 588 LEU A O 1
ATOM 4273 N N . ASP A 1 589 ? 6.819 4.317 -22.855 1.00 96.44 589 ASP A N 1
ATOM 4274 C CA . ASP A 1 589 ? 6.677 4.550 -24.295 1.00 96.44 589 ASP A CA 1
ATOM 4275 C C . ASP A 1 589 ? 7.779 3.884 -25.133 1.00 96.44 589 ASP A C 1
ATOM 4277 O O . ASP A 1 589 ? 8.763 4.515 -25.522 1.00 96.44 589 ASP A O 1
ATOM 4281 N N . ALA A 1 590 ? 7.510 2.642 -25.540 1.00 93.88 590 ALA A N 1
ATOM 4282 C CA . ALA A 1 590 ? 8.269 1.822 -26.490 1.00 93.88 590 ALA A CA 1
ATOM 4283 C C . ALA A 1 590 ? 8.488 2.402 -27.921 1.00 93.88 590 ALA A C 1
ATOM 4285 O O . ALA A 1 590 ? 8.660 1.628 -28.875 1.00 93.88 590 ALA A O 1
ATOM 4286 N N . ASP A 1 591 ? 8.387 3.718 -28.136 1.00 95.31 591 ASP A N 1
ATOM 4287 C CA . ASP A 1 591 ? 8.903 4.502 -29.282 1.00 95.31 591 ASP A CA 1
ATOM 4288 C C . ASP A 1 591 ? 9.112 5.965 -28.817 1.00 95.31 591 ASP A C 1
ATOM 4290 O O . ASP A 1 591 ? 8.559 6.896 -29.409 1.00 95.31 591 ASP A O 1
ATOM 4294 N N . SER A 1 592 ? 9.905 6.162 -27.754 1.00 95.75 592 SER A N 1
ATOM 4295 C CA . SER A 1 592 ? 10.068 7.398 -26.957 1.00 95.75 592 SER A CA 1
ATOM 4296 C C . SER A 1 592 ? 10.466 8.661 -27.745 1.00 95.75 592 SER A C 1
ATOM 4298 O O . SER A 1 592 ? 10.229 9.794 -27.309 1.00 95.75 592 SER A O 1
ATOM 4300 N N . ASP A 1 593 ? 11.086 8.519 -28.925 1.00 94.94 593 ASP A N 1
ATOM 4301 C CA . ASP A 1 593 ? 11.391 9.637 -29.844 1.00 94.94 593 ASP A CA 1
ATOM 4302 C C . ASP A 1 593 ? 10.478 9.703 -31.095 1.00 94.94 593 ASP A C 1
ATOM 4304 O O . ASP A 1 593 ? 10.516 10.676 -31.869 1.00 94.94 593 ASP A O 1
ATOM 4308 N N . ASN A 1 594 ? 9.582 8.718 -31.227 1.00 96.25 594 ASN A N 1
ATOM 4309 C CA . ASN A 1 594 ? 8.516 8.568 -32.219 1.00 96.25 594 ASN A CA 1
ATOM 4310 C C . ASN A 1 594 ? 9.027 8.591 -33.678 1.00 96.25 594 ASN A C 1
ATOM 4312 O O . ASN A 1 594 ? 8.336 9.053 -34.607 1.00 96.25 594 ASN A O 1
ATOM 4316 N N . ASP A 1 595 ? 10.262 8.122 -33.924 1.00 95.75 595 ASP A N 1
ATOM 4317 C CA . ASP A 1 595 ? 10.831 7.994 -35.273 1.00 95.75 595 ASP A CA 1
ATOM 4318 C C . ASP A 1 595 ? 10.408 6.711 -36.023 1.00 95.75 595 ASP A C 1
ATOM 4320 O O . ASP A 1 595 ? 10.603 6.628 -37.251 1.00 95.75 595 ASP A O 1
ATOM 4324 N N . SER A 1 596 ? 9.668 5.815 -35.346 1.00 94.56 596 SER A N 1
ATOM 4325 C CA . SER A 1 596 ? 9.185 4.500 -35.806 1.00 94.56 596 SER A CA 1
ATOM 4326 C C . SER A 1 596 ? 10.153 3.318 -35.628 1.00 94.56 596 SER A C 1
ATOM 4328 O O . SER A 1 596 ? 9.998 2.306 -36.337 1.00 94.56 596 SER A O 1
ATOM 4330 N N . TYR A 1 597 ? 11.113 3.413 -34.706 1.00 92.94 597 TYR A N 1
ATOM 4331 C CA . TYR A 1 597 ? 11.876 2.285 -34.166 1.00 92.94 597 TYR A CA 1
ATOM 4332 C C . TYR A 1 597 ? 11.802 2.323 -32.636 1.00 92.94 597 TYR A C 1
ATOM 4334 O O . TYR A 1 597 ? 12.437 3.169 -32.032 1.00 92.94 597 TYR A O 1
ATOM 4342 N N . GLY A 1 598 ? 11.077 1.377 -32.035 1.00 94.94 598 GLY A N 1
ATOM 4343 C CA . GLY A 1 598 ? 10.980 1.292 -30.576 1.00 94.94 598 GLY A CA 1
ATOM 4344 C C . GLY A 1 598 ? 12.309 1.016 -29.886 1.00 94.94 598 GLY A C 1
ATOM 4345 O O . GLY A 1 598 ? 13.198 0.391 -30.488 1.00 94.94 598 GLY A O 1
ATOM 4346 N N . ASP A 1 599 ? 12.418 1.452 -28.641 1.00 94.00 599 ASP A N 1
ATOM 4347 C CA . ASP A 1 599 ? 13.669 1.662 -27.909 1.00 94.00 599 ASP A CA 1
ATOM 4348 C C . ASP A 1 599 ? 14.465 0.360 -27.674 1.00 94.00 599 ASP A C 1
ATOM 4350 O O . ASP A 1 599 ? 15.694 0.323 -27.844 1.00 94.00 599 ASP A O 1
ATOM 4354 N N . ILE A 1 600 ? 13.757 -0.772 -27.624 1.00 94.19 600 ILE A N 1
ATOM 4355 C CA . ILE A 1 600 ? 14.241 -2.161 -27.628 1.00 94.19 600 ILE A CA 1
ATOM 4356 C C . ILE A 1 600 ? 15.113 -2.470 -28.850 1.00 94.19 600 ILE A C 1
ATOM 4358 O O . ILE A 1 600 ? 15.915 -3.408 -28.881 1.00 94.19 600 ILE A O 1
ATOM 4362 N N . THR A 1 601 ? 14.954 -1.693 -29.921 1.00 93.75 601 THR A N 1
ATOM 4363 C CA . THR A 1 601 ? 15.763 -1.749 -31.144 1.00 93.75 601 THR A CA 1
ATOM 4364 C C . THR A 1 601 ? 16.914 -0.739 -31.141 1.00 93.75 601 THR A C 1
ATOM 4366 O O . THR A 1 601 ? 17.927 -0.982 -31.812 1.00 93.75 601 THR A O 1
ATOM 4369 N N . GLU A 1 602 ? 16.766 0.369 -30.418 1.00 90.94 602 GLU A N 1
ATOM 4370 C CA . GLU A 1 602 ? 17.615 1.563 -30.457 1.00 90.94 602 GLU A CA 1
ATOM 4371 C C . GLU A 1 602 ? 18.733 1.546 -29.395 1.00 90.94 602 GLU A C 1
ATOM 4373 O O . GLU A 1 602 ? 19.854 1.963 -29.718 1.00 90.94 602 GLU A O 1
ATOM 4378 N N . ARG A 1 603 ? 18.495 0.988 -28.190 1.00 88.06 603 ARG A N 1
ATOM 4379 C CA . ARG A 1 603 ? 19.410 1.039 -27.018 1.00 88.06 603 ARG A CA 1
ATOM 4380 C C . ARG A 1 603 ? 20.876 0.682 -27.292 1.00 88.06 603 ARG A C 1
ATOM 4382 O O . ARG A 1 603 ? 21.801 1.239 -26.704 1.00 88.06 603 ARG A O 1
ATOM 4389 N N . GLY A 1 604 ? 21.127 -0.211 -28.253 1.00 81.50 604 GLY A N 1
ATOM 4390 C CA . GLY A 1 604 ? 22.445 -0.376 -28.881 1.00 81.50 604 GLY A CA 1
ATOM 4391 C C . GLY A 1 604 ? 23.517 -1.133 -28.078 1.00 81.50 604 GLY A C 1
ATOM 4392 O O . GLY A 1 604 ? 24.654 -1.244 -28.554 1.00 81.50 604 GLY A O 1
ATOM 4393 N N . ASP A 1 605 ? 23.157 -1.701 -26.930 1.00 83.44 605 ASP A N 1
ATOM 4394 C CA . ASP A 1 605 ? 23.971 -2.542 -26.035 1.00 83.44 605 ASP A CA 1
ATOM 4395 C C . ASP A 1 605 ? 24.494 -3.857 -26.677 1.00 83.44 605 ASP A C 1
ATOM 4397 O O . ASP A 1 605 ? 25.611 -4.317 -26.410 1.00 83.44 605 ASP A O 1
ATOM 4401 N N . GLY A 1 606 ? 23.723 -4.438 -27.601 1.00 84.62 606 GLY A N 1
ATOM 4402 C CA . GLY A 1 606 ? 23.959 -5.740 -28.222 1.00 84.62 606 GLY A CA 1
ATOM 4403 C C . GLY A 1 606 ? 23.131 -6.910 -27.668 1.00 84.62 606 GLY A C 1
ATOM 4404 O O . GLY A 1 606 ? 23.391 -8.042 -28.102 1.00 84.62 606 GLY A O 1
ATOM 4405 N N . GLN A 1 607 ? 22.166 -6.656 -26.778 1.00 87.69 607 GLN A N 1
ATOM 4406 C CA . GLN A 1 607 ? 21.166 -7.614 -26.285 1.00 87.69 607 GLN A CA 1
ATOM 4407 C C . GLN A 1 607 ? 20.067 -7.880 -27.359 1.00 87.69 607 GLN A C 1
ATOM 4409 O O . GLN A 1 607 ? 20.195 -7.439 -28.513 1.00 87.69 607 GLN A O 1
ATOM 4414 N N . PRO A 1 608 ? 19.034 -8.711 -27.094 1.00 90.44 608 PRO A N 1
ATOM 4415 C CA . PRO A 1 608 ? 17.996 -9.046 -28.072 1.00 90.44 608 PRO A CA 1
ATOM 4416 C C . PRO A 1 608 ? 17.028 -7.889 -28.362 1.00 90.44 608 PRO A C 1
ATOM 4418 O O . PRO A 1 608 ? 16.305 -7.454 -27.480 1.00 90.44 608 PRO A O 1
ATOM 4421 N N . THR A 1 609 ? 16.889 -7.498 -29.632 1.00 92.94 609 THR A N 1
ATOM 4422 C CA . THR A 1 609 ? 15.952 -6.438 -30.067 1.00 92.94 609 THR A CA 1
ATOM 4423 C C . THR A 1 609 ? 14.488 -6.896 -30.196 1.00 92.94 609 THR A C 1
ATOM 4425 O O . THR A 1 609 ? 13.815 -6.637 -31.197 1.00 92.94 609 THR A O 1
ATOM 4428 N N . SER A 1 610 ? 14.040 -7.709 -29.238 1.00 92.88 610 SER A N 1
ATOM 4429 C CA . SER A 1 610 ? 12.667 -8.200 -29.058 1.00 92.88 610 SER A CA 1
ATOM 4430 C C . SER A 1 610 ? 12.622 -9.139 -27.851 1.00 92.88 610 SER A C 1
ATOM 4432 O O . SER A 1 610 ? 13.492 -10.016 -27.768 1.00 92.88 610 SER A O 1
ATOM 4434 N N . VAL A 1 611 ? 11.559 -9.101 -27.046 1.00 92.56 611 VAL A N 1
ATOM 4435 C CA . VAL A 1 611 ? 11.296 -10.111 -26.007 1.00 92.56 611 VAL A CA 1
ATOM 4436 C C . VAL A 1 611 ? 11.304 -11.531 -26.609 1.00 92.56 611 VAL A C 1
ATOM 4438 O O . VAL A 1 611 ? 10.572 -11.848 -27.556 1.00 92.56 611 VAL A O 1
ATOM 4441 N N . THR A 1 612 ? 12.183 -12.408 -26.103 1.00 92.56 612 THR A N 1
ATOM 4442 C CA . THR A 1 612 ? 12.338 -13.805 -26.586 1.00 92.56 612 THR A CA 1
ATOM 4443 C C . THR A 1 612 ? 12.204 -14.889 -25.515 1.00 92.56 612 THR A C 1
ATOM 4445 O O . THR A 1 612 ? 12.055 -16.066 -25.867 1.00 92.56 612 THR A O 1
ATOM 4448 N N . SER A 1 613 ? 12.209 -14.502 -24.243 1.00 91.81 613 SER A N 1
ATOM 4449 C CA . SER A 1 613 ? 11.839 -15.297 -23.072 1.00 91.81 613 SER A CA 1
ATOM 4450 C C . SER A 1 613 ? 11.020 -14.391 -22.158 1.00 91.81 613 SER A C 1
ATOM 4452 O O . SER A 1 613 ? 11.205 -13.189 -22.233 1.00 91.81 613 SER A O 1
ATOM 4454 N N . LEU A 1 614 ? 10.143 -14.970 -21.342 1.00 89.50 614 LEU A N 1
ATOM 4455 C CA . LEU A 1 614 ? 9.528 -14.3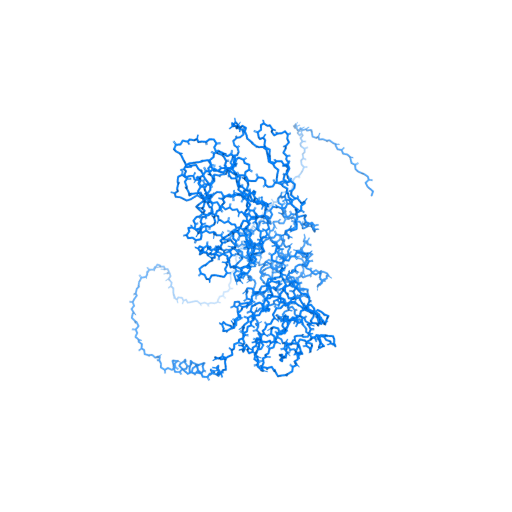16 -20.182 1.00 89.50 614 LEU A CA 1
ATOM 4456 C C . LEU A 1 614 ? 10.086 -15.074 -18.982 1.00 89.50 614 LEU A C 1
ATOM 4458 O O . LEU A 1 614 ? 9.523 -16.074 -18.528 1.00 89.50 614 LEU A O 1
ATOM 4462 N N . THR A 1 615 ? 11.349 -14.812 -18.698 1.00 87.75 615 THR A N 1
ATOM 4463 C CA . THR A 1 615 ? 12.067 -15.409 -17.581 1.00 87.75 615 THR A CA 1
ATOM 4464 C C . THR A 1 615 ? 12.766 -14.247 -16.937 1.00 87.75 615 THR A C 1
ATOM 4466 O O . THR A 1 615 ? 13.395 -13.472 -17.642 1.00 87.75 615 THR A O 1
ATOM 4469 N N . ASP A 1 616 ? 12.538 -14.159 -15.653 1.00 83.00 616 ASP A N 1
ATOM 4470 C CA . ASP A 1 616 ? 13.083 -13.240 -14.686 1.00 83.00 616 ASP A CA 1
ATOM 4471 C C . ASP A 1 616 ? 13.289 -14.179 -13.478 1.00 83.00 616 ASP A C 1
ATOM 4473 O O . ASP A 1 616 ? 12.472 -15.090 -13.226 1.00 83.00 616 ASP A O 1
ATOM 4477 N N . THR A 1 617 ? 14.482 -14.135 -12.894 1.00 83.12 617 THR A N 1
ATOM 4478 C CA . THR A 1 617 ? 15.003 -15.210 -12.038 1.00 83.12 617 THR A CA 1
ATOM 4479 C C . THR A 1 617 ? 14.995 -14.834 -10.555 1.00 83.12 617 THR A C 1
ATOM 4481 O O . THR A 1 617 ? 14.891 -15.727 -9.699 1.00 83.12 617 THR A O 1
ATOM 4484 N N . ASP A 1 618 ? 15.072 -13.548 -10.248 1.00 76.38 618 ASP A N 1
ATOM 4485 C CA . ASP A 1 618 ? 15.013 -12.923 -8.931 1.00 76.38 618 ASP A CA 1
ATOM 4486 C C . ASP A 1 618 ? 13.706 -12.178 -8.659 1.00 76.38 618 ASP A C 1
ATOM 4488 O O . ASP A 1 618 ? 13.304 -12.165 -7.493 1.00 76.38 618 ASP A O 1
ATOM 4492 N N . GLY A 1 619 ? 12.994 -11.718 -9.685 1.00 84.31 619 GLY A N 1
ATOM 4493 C CA . GLY A 1 619 ? 11.654 -11.152 -9.570 1.00 84.31 619 GLY A CA 1
ATOM 4494 C C . GLY A 1 619 ? 11.592 -9.629 -9.630 1.00 84.31 619 GLY A C 1
ATOM 4495 O O . GLY A 1 619 ? 10.686 -9.103 -8.988 1.00 84.31 619 GLY A O 1
ATOM 4496 N N . ASP A 1 620 ? 12.544 -8.948 -10.282 1.00 82.69 620 ASP A N 1
ATOM 4497 C CA . ASP A 1 620 ? 12.676 -7.479 -10.225 1.00 82.69 620 ASP A CA 1
ATOM 4498 C C . ASP A 1 620 ? 12.004 -6.699 -11.369 1.00 82.69 620 ASP A C 1
ATOM 4500 O O . ASP A 1 620 ? 12.007 -5.472 -11.355 1.00 82.69 620 ASP A O 1
ATOM 4504 N N . GLY A 1 621 ? 11.387 -7.406 -12.322 1.00 88.62 621 GLY A N 1
ATOM 4505 C CA . GLY A 1 621 ? 10.733 -6.828 -13.504 1.00 88.62 621 GLY A CA 1
ATOM 4506 C C . GLY A 1 621 ? 11.563 -6.970 -14.782 1.00 88.62 621 GLY A C 1
ATOM 4507 O O . GLY A 1 621 ? 11.044 -7.339 -15.845 1.00 88.62 621 GLY A O 1
ATOM 4508 N N . LEU A 1 622 ? 12.892 -6.850 -14.673 1.00 92.81 622 LEU A N 1
ATOM 4509 C CA . LEU A 1 622 ? 13.782 -6.955 -15.822 1.00 92.81 622 LEU A CA 1
ATOM 4510 C C . LEU A 1 622 ? 14.014 -8.420 -16.227 1.00 92.81 622 LEU A C 1
ATOM 4512 O O . LEU A 1 622 ? 14.457 -9.278 -15.468 1.00 92.81 622 LEU A O 1
ATOM 4516 N N . LEU A 1 623 ? 13.769 -8.737 -17.497 1.00 93.62 623 LEU A N 1
ATOM 4517 C CA . LEU A 1 623 ? 13.901 -10.115 -17.978 1.00 93.62 623 LEU A CA 1
ATOM 4518 C C . LEU A 1 623 ? 15.372 -10.574 -18.143 1.00 93.62 623 LEU A C 1
ATOM 4520 O O . LEU A 1 623 ? 16.159 -9.883 -18.793 1.00 93.62 623 LEU A O 1
ATOM 4524 N N . ASP A 1 624 ? 15.666 -11.850 -17.809 1.00 92.44 624 ASP A N 1
ATOM 4525 C CA . ASP A 1 624 ? 16.900 -12.672 -18.034 1.00 92.44 624 ASP A CA 1
ATOM 4526 C C . ASP A 1 624 ? 17.630 -12.425 -19.381 1.00 92.44 624 ASP A C 1
ATOM 4528 O O . ASP A 1 624 ? 18.770 -12.851 -19.613 1.00 92.44 624 ASP A O 1
ATOM 4532 N N . ILE A 1 625 ? 16.894 -11.931 -20.377 1.00 92.88 625 ILE A N 1
ATOM 4533 C CA . ILE A 1 625 ? 17.340 -11.717 -21.755 1.00 92.88 625 ILE A CA 1
ATOM 4534 C C . ILE A 1 625 ? 17.926 -10.324 -21.999 1.00 92.88 625 ILE A C 1
ATOM 4536 O O . ILE A 1 625 ? 18.624 -10.154 -23.004 1.00 92.88 625 ILE A O 1
ATOM 4540 N N . PHE A 1 626 ? 17.613 -9.366 -21.134 1.00 93.06 626 PHE A N 1
ATOM 4541 C CA . PHE A 1 626 ? 18.099 -7.993 -21.124 1.00 93.06 626 PHE A CA 1
ATOM 4542 C C . PHE A 1 626 ? 19.161 -7.811 -20.037 1.00 93.06 626 PHE A C 1
ATOM 4544 O O . PHE A 1 626 ? 20.155 -7.133 -20.309 1.00 93.06 626 PHE A O 1
ATOM 4551 N N . GLU A 1 627 ? 19.022 -8.544 -18.925 1.00 91.25 627 GLU A N 1
ATOM 4552 C CA . GLU A 1 627 ? 19.969 -8.576 -17.810 1.00 91.25 627 GLU A CA 1
ATOM 4553 C C . GLU A 1 627 ? 21.448 -8.754 -18.212 1.00 91.25 627 GLU A C 1
ATOM 4555 O O . GLU A 1 627 ? 21.813 -9.407 -19.209 1.00 91.25 627 GLU A O 1
ATOM 4560 N N . GLY A 1 628 ? 22.323 -8.171 -17.392 1.00 83.50 628 GLY A N 1
ATOM 4561 C CA . GLY A 1 628 ? 23.755 -8.027 -17.629 1.00 83.50 628 GLY A CA 1
ATOM 4562 C C . GLY A 1 628 ? 24.592 -9.310 -17.507 1.00 83.50 628 GLY A C 1
ATOM 4563 O O . GLY A 1 628 ? 24.741 -10.116 -18.439 1.00 83.50 628 GLY A O 1
ATOM 4564 N N . SER A 1 629 ? 25.359 -9.411 -16.416 1.00 82.50 629 SER A N 1
ATOM 4565 C CA . SER A 1 629 ? 26.392 -10.450 -16.239 1.00 82.50 629 SER A CA 1
ATOM 4566 C C . SER A 1 629 ? 26.120 -11.466 -15.129 1.00 82.50 629 SER A C 1
ATOM 4568 O O . SER A 1 629 ? 26.742 -12.545 -15.112 1.00 82.50 629 SER A O 1
ATOM 4570 N N . ASN A 1 630 ? 25.198 -11.127 -14.243 1.00 86.38 630 ASN A N 1
ATOM 4571 C CA . ASN A 1 630 ? 24.468 -12.014 -13.357 1.00 86.38 630 ASN A CA 1
ATOM 4572 C C . ASN A 1 630 ? 22.984 -11.959 -13.804 1.00 86.38 630 ASN A C 1
ATOM 4574 O O . ASN A 1 630 ? 22.706 -11.336 -14.824 1.00 86.38 630 ASN A O 1
ATOM 4578 N N . ALA A 1 631 ? 22.144 -12.812 -13.228 1.00 88.94 631 ALA A N 1
ATOM 4579 C CA . ALA A 1 631 ? 20.723 -12.926 -13.581 1.00 88.94 631 ALA A CA 1
ATOM 4580 C C . ALA A 1 631 ? 19.918 -13.304 -12.324 1.00 88.94 631 ALA A C 1
ATOM 4582 O O . ALA A 1 631 ? 19.269 -14.352 -12.292 1.00 88.94 631 ALA A O 1
ATOM 4583 N N . ASN A 1 632 ? 20.356 -12.735 -11.194 1.00 87.38 632 ASN A N 1
ATOM 4584 C CA . ASN A 1 632 ? 19.995 -13.090 -9.816 1.00 87.38 632 ASN A CA 1
ATOM 4585 C C . ASN A 1 632 ? 20.768 -12.134 -8.878 1.00 87.38 632 ASN A C 1
ATOM 4587 O O . ASN A 1 632 ? 21.581 -12.578 -8.047 1.00 87.38 632 ASN A O 1
ATOM 4591 N N . ASP A 1 633 ? 20.603 -10.841 -9.064 1.00 83.38 633 ASP A N 1
ATOM 4592 C CA . ASP A 1 633 ? 21.236 -9.750 -8.332 1.00 83.38 633 ASP A CA 1
ATOM 4593 C C . ASP A 1 633 ? 20.360 -9.299 -7.152 1.00 83.38 633 ASP A C 1
ATOM 4595 O O . ASP A 1 633 ? 20.899 -8.965 -6.086 1.00 83.38 633 ASP A O 1
ATOM 4599 N N . GLY A 1 634 ? 19.040 -9.472 -7.288 1.00 83.44 634 GLY A N 1
ATOM 4600 C CA . GLY A 1 634 ? 18.023 -8.648 -6.644 1.00 83.44 634 GLY A CA 1
ATOM 4601 C C . GLY A 1 634 ? 17.949 -7.286 -7.335 1.00 83.44 634 GLY A C 1
ATOM 4602 O O . GLY A 1 634 ? 18.875 -6.938 -8.064 1.00 83.44 634 GLY A O 1
ATOM 4603 N N . PHE A 1 635 ? 16.907 -6.517 -7.023 1.00 83.50 635 PHE A N 1
ATOM 4604 C CA . PHE A 1 635 ? 16.657 -5.179 -7.558 1.00 83.50 635 PHE A CA 1
ATOM 4605 C C . PHE A 1 635 ? 17.944 -4.329 -7.641 1.00 83.50 635 PHE A C 1
ATOM 4607 O O . PHE A 1 635 ? 18.491 -3.858 -6.637 1.00 83.50 635 PHE A O 1
ATOM 4614 N N . ASP A 1 636 ? 18.445 -4.153 -8.865 1.00 88.06 636 ASP A N 1
ATOM 4615 C CA . ASP A 1 636 ? 19.402 -3.115 -9.247 1.00 88.06 636 ASP A CA 1
ATOM 4616 C C . ASP A 1 636 ? 18.703 -2.281 -10.313 1.00 88.06 636 ASP A C 1
ATOM 4618 O O . ASP A 1 636 ? 18.740 -2.621 -11.492 1.00 88.06 636 ASP A O 1
ATOM 4622 N N . ALA A 1 637 ? 18.099 -1.165 -9.899 1.00 88.31 637 ALA A N 1
ATOM 4623 C CA . ALA A 1 637 ? 17.355 -0.229 -10.747 1.00 88.31 637 ALA A CA 1
ATOM 4624 C C . ALA A 1 637 ? 18.085 0.247 -12.025 1.00 88.31 637 ALA A C 1
ATOM 4626 O O . ALA A 1 637 ? 17.535 0.986 -12.835 1.00 88.31 637 ALA A O 1
ATOM 4627 N N . ASN A 1 638 ? 19.363 -0.092 -12.207 1.00 87.81 638 ASN A N 1
ATOM 4628 C CA . ASN A 1 638 ? 20.144 0.228 -13.393 1.00 87.81 638 ASN A CA 1
ATOM 4629 C C . ASN A 1 638 ? 20.644 -0.980 -14.188 1.00 87.81 638 ASN A C 1
ATOM 4631 O O . ASN A 1 638 ? 21.421 -0.728 -15.112 1.00 87.81 638 ASN A O 1
ATOM 4635 N N . ASP A 1 639 ? 20.314 -2.224 -13.808 1.00 86.25 639 ASP A N 1
ATOM 4636 C CA . ASP A 1 639 ? 21.046 -3.473 -14.101 1.00 86.25 639 ASP A CA 1
ATOM 4637 C C . ASP A 1 639 ? 21.978 -3.406 -15.325 1.00 86.25 639 ASP A C 1
ATOM 4639 O O . ASP A 1 639 ? 21.645 -3.717 -16.468 1.00 86.25 639 ASP A O 1
ATOM 4643 N N . GLU A 1 640 ? 23.181 -2.882 -15.080 1.00 81.81 640 GLU A N 1
ATOM 4644 C CA . GLU A 1 640 ? 24.279 -2.725 -16.038 1.00 81.81 640 GLU A CA 1
ATOM 4645 C C . GLU A 1 640 ? 23.931 -2.018 -17.396 1.00 81.81 640 GLU A C 1
ATOM 4647 O O . GLU A 1 640 ? 24.796 -1.903 -18.284 1.00 81.81 640 GLU A O 1
ATOM 4652 N N . ASN A 1 641 ? 22.735 -1.417 -17.513 1.00 77.44 641 ASN A N 1
ATOM 4653 C CA . ASN A 1 641 ? 22.147 -0.718 -18.669 1.00 77.44 641 ASN A CA 1
ATOM 4654 C C . ASN A 1 641 ? 22.908 0.565 -19.055 1.00 77.44 641 ASN A C 1
ATOM 4656 O O . ASN A 1 641 ? 22.934 0.989 -20.211 1.00 77.44 641 ASN A O 1
ATOM 4660 N N . LEU A 1 642 ? 23.673 1.136 -18.121 1.00 69.00 642 LEU A N 1
ATOM 4661 C CA . LEU A 1 642 ? 24.523 2.324 -18.313 1.00 69.00 642 LEU A CA 1
ATOM 4662 C C . LEU A 1 642 ? 25.767 2.104 -19.211 1.00 69.00 642 LEU A C 1
ATOM 4664 O O . LEU A 1 642 ? 26.775 2.815 -19.081 1.00 69.00 642 LEU A O 1
ATOM 4668 N N . SER A 1 643 ? 25.764 1.104 -20.099 1.00 49.59 643 SER A N 1
ATOM 4669 C CA . SER A 1 643 ? 26.946 0.632 -20.836 1.00 49.59 643 SER A CA 1
ATOM 4670 C C . SER A 1 643 ? 27.014 0.990 -22.341 1.00 49.59 643 SER A C 1
ATOM 4672 O O . SER A 1 643 ? 27.746 0.334 -23.093 1.00 49.59 643 SER A O 1
ATOM 4674 N N . GLY A 1 644 ? 26.369 2.097 -22.753 1.00 38.50 644 GLY A N 1
ATOM 4675 C CA . GLY A 1 644 ? 26.420 2.713 -24.106 1.00 38.50 644 GLY A CA 1
ATOM 4676 C C . GLY A 1 644 ? 27.539 3.739 -24.378 1.00 38.50 644 GLY A C 1
ATOM 4677 O O . GLY A 1 644 ? 27.509 4.847 -23.796 1.00 38.50 644 GLY A O 1
#

Foldseek 3Di:
DDDDDDDDDDDDDDDDDDDDDDDDDDDDDDDDDDDDDDDDDDDDDDDDDDDDDDDDDDDDDDPDDDPVVVVVVVVVVVVVVVPPVPDDPDAAEEEEEEPLFDLVLLLVVPPDPSYHYFYQDLQDAQLVVLLVVLPPAAAHQEYEYQFAAAAQWTRRRPDIQHPDCCVPVNLVSLCSNLRNHDLAHEYEYQHAQQLADPNSVVNQVSSCVRSVYWYFACRHWDWEPQLPHHQHGPRTGHDDPDDTDGDNLTHDTSHGAQQLVLPFGPQFAQQSQQLQFGQCVQLNWDKAKFAQKAQDDPPPDPPRFAWIKTAGPVQQFIKIKGWDPLWDDPQQWHQDSVFQWIFGPDFWDDLATKTKMKIFRSPHSHGHFFQKKKFWFWFDFDPDDDDFPKWKWKDKLFAWDKQWDDDDWPFDDHVPDVDPPPPDDDWDDDDFRDDPVPPDRSPPRDDPPDDPDDDPPDRPDIDTRPDNTTIIMMMIRGLTTHRMIMMMIGINGGGTPTTGGGGIMIGMGRDSDGDQQCSPSPGQSQAQQSVQLLFGQSCQQDDPVGRWAAPSDQDPSRNHGCRQDPHRRPSHGRRFDQQCPPPDGRSRDQCSVVPPHGVSQVLPPPFDSDDDDPHQPQRRNHHPRSADDDRHPRRDSGRVSNPD

pLDDT: mean 70.04, std 23.48, range [24.05, 98.38]

Sequence (644 aa):
MEPRVLYSAVPTDPIEGPADDSAIQVQDVAPAEFVTEDGDIAPSEGVTESEAPIPADHSLTPQDDATDRATEDSLIQQINTSTENTALTGRHEIVFISTDVYDYEYLASHLNPNLELVFIDATQDGMEQMATALEGRTGIDAIHLLTHGSAGELQVGNAILDATSMSGDYADELAAIGAALSEDGDFLIYGCNFAAGETGAAAAGLIASLTGADVAASTDNTGGDLQGGNWILENKIGSIEAETITDSSWRGILVPGDNDNDGISDFYDIDDDNDGITDDEESGTVQVNLNVVTSIPAGAIPGNPAGMRLSDASGNYVVDIYLGSNSSAGAPFTFNTTTGRIESTSANVSKTEVVHIVYSTVNSPVPFSLHRIQILDLDSLTAGAGPTNVRDAWAFSEAGTWTPQGTGGAGSPAGAVVSVNLAAADDVGSFVINDPDGNNVISNIGQFTQMTAVDSSVSDVLLNMAGVNDNHDAVFEFVGYHQTVSLYGINSGASNMSWGFFPQMTVTVPPAIKPDSDGDGIPDQFDIDSDNDGITDNVEAQSTAGYIAPLGSDVDGNGLDDAYESSPGAGGGLIPVDTDSDGTADYLDADSDNDSYGDITERGDGQPTSVTSLTDTDGDGLLDIFEGSNANDGFDANDENLSG

Secondary structure (DSSP, 8-state):
-----------------------------------------------------------------SSSHHHHHHHHHHHTTS----S-TT--EEEEEETTBTTHHHHHHHS-TTSEEEEE-TTSBHHHHHHHHTTT---EEEEEEE-EEETTEEEEBTEEEETTTTTTTTHHHHHHHHHHEEEEEEEEEE-TTTT-HHHHHHHHHHHHHHH--EEEE-SS--B-TTTT--S---EEES---SPPP--SS---BSSBS-SS-SSS-TTT-SSTTSSSS-HHHHT--EEEEE-EEEPPPTTSSTT--SEEEEE-SSSSSEEEEEE-TTS-TT--EEEETTTTEEEESSS---TT-EEEEEEE-TT-SS----SEEEEEEE-----SSS-----EEEEESS-EEEEEE--SSSSPPTT------TT-------B----SSSS-----B--TT------SS---------SS---EEEEEEESS--SEEEEEEEE-SSS--B----S-EEEEE--SS---SSSSSS-GGG-TTTT-SSS-HHHHTS-TTT-----S--SSSSSS-TTT-SSSS---------SSSSSS-GGG-TTTT-SSS-HHHHS-SSS-SS------SSSSSS-TTT--S-S-----TTTTT---

Radius of gyration: 33.87 Å; chains: 1; bounding box: 85×79×113 Å